Protein AF-A0A431JEX6-F1 (afdb_monomer_lite)

Foldseek 3Di:
DDDDDDDDDDDDDDDDDDDDDDDDDDDDDDDDDDDDDDDDDDDDDPPPPDDDPDDDFDQDAQDFDPDQWEKWWQQEADELQFWGKIKIKHADDWQWWKKFKAFPNHTQDIDIWAWFPADDLQHDRITITMDTPNVRNDWGFMKMWIATPNDIYIYRTYTYYFLRLQLGQVVLLLVVLVVQWQADCPQQWAAAPPDPDTFRLHIFGQFWQLGNKHFCWAPLLLPQATDGTLLLLLLLLLVCLPPVVVVCVVSVRSVSSLVSNQSSLVSLLRQQDPQQWGFGMFHQQSDDVPGGGHRFYAAAPRGHTDNLRTDALLSNLLSSLLSLLSNLVSCVVPVDHHPDHSVSSLVSSVSNLVNNVVCRLVSRNNSDDWLSSLLSNLSSLLSNCVNPVDVVSLVSNVVSLVVLLVQADPQLFGAGHPPRFTRDYLAASLSSLVSLQSNLVPDPDVVSNVSSLVSSVSNLVSQLCLLPVDRHSLSQTKGWGAADQPLDGDDDIDIDRAAFCRGNSNGDAAARLNVLLNSLLSLQSSQVSSHPPGDSSSSVNSVSSVRCCSQSHSSSENQQPPTGDHYFDDLCLAQHHDGHSFGARAKWADPPGRRRTHIGARRDDSNPNNRHNMGGRSSSSSSSSSSSRSRDDCVPPDVPPD

Sequence (642 aa):
MYLLTSRSLRAMVRGPRTRPSRTAAMTSRRCITSTALATCLAGSLSGALAAEPAPGPTTVRVSLPTAALQVQINQVALERSGPKRAVVVSAGAARSGRYRVLCNGRVAATGELKALPAFTAWGAGRQHFEVDFSRWQQPGRCQVEARVGGRVARSAPVRVADDALFSTTAPELLNYFRRSRHTGDGDRRIRIFETERFVDVHGGWKDAGGDSGKYLSHLGYANFFNPQQTSLVAWVLAYTADTAAPRYERAGLLRQVQDEAFWGADYLHRILDAVGYFYTTVFDKWGDDKAERMVVGYEGEAGTYTSLYRSAYRAGGGLAIAALARASRLAAQTGRQGEFSGDTYRADAIKAFDHLQRVNAQYTANGVENIIDDYSALIAAVELFHATQQARFLDAARDRAGRLMARQTPEGSFISDAGSRPYYHAVEAGLPALSLAHYLDIETDDARRSRLREVIRAALKREVDITQRVPNPFGYARQSFQLAPQGRAEGPVLEGFFIPHQNETGYWWQGESARLASLSTAMVAAGRRLGAPLPPDWAAYAQAQLDWTLGANPYGICMLYGFGRRNPPAVPSSAGDMWVGGISNGITGAVGSATGEGMAFGPGPDAEQWRWVEQWLPHSAWMLLAAVEIAPSAVQANPRDR

Secondary structure (DSSP, 8-state):
-------------------------------------------------PPPPPPP------PPP--SEEEEE-SSEEESSS--EEEEEEESS---EEEEEEETTEEEEEEE-EEPPP--TT-SSEEEEEEE-TT--S-EEEEEEEEETTEEEEPPPEEEETTHHHHHHHHHHHHHHHHHB---GGGGGEEETTSS-EE----SB--BSS---EES---GGGSS-----HHHHHHHHHHHHHHTHHHHHHTT-HHHHHHHHHHHHHHHHHTB-TTS-BB-EEE-TTT-TTSPPEEEEEETTTTEEES--B--IIIIIHHHHHHHHHHHHHHHHHT--SSS-HHHHHHHHHHHHHHHHHHGGGGSTTS---HHHHHHHHHHHHHHHHHH--HHHHHHHHHHHHHHHHTB-TTSPBBSSSSSPBP--TTTTTHHHHHHHHHHTT---HHHHHHHHHHHHHHHHHHHHHHHSS--TT-PPPEEEEE-TTSS-EEEEEEESSPPSSSTTSS-----HHHHHHHHHHHHHHHHHH-SSPPHHHHHHHHHHHHHHTT-STT---SBTTSSS--PPP-HHHH----TT-BB---BSPTT-TT--S-BSS-S-GGGTHHHH-BBHHHHHHHHHHHHHHSPPGGG--TT--

Radius of gyration: 28.67 Å; chains: 1; bounding box: 101×85×73 Å

Structure (mmCIF, N/CA/C/O backbone):
data_AF-A0A431JEX6-F1
#
_entry.id   AF-A0A431JEX6-F1
#
loop_
_atom_site.group_PDB
_atom_site.id
_atom_site.type_symbol
_atom_site.label_atom_id
_atom_site.label_alt_id
_atom_site.label_comp_id
_atom_site.label_asym_id
_atom_site.label_entity_id
_atom_site.label_seq_id
_atom_site.pdbx_PDB_ins_code
_atom_site.Cartn_x
_atom_site.Cartn_y
_atom_site.Cartn_z
_atom_site.occupancy
_atom_site.B_iso_or_equiv
_atom_site.auth_seq_id
_atom_site.auth_comp_id
_atom_site.auth_asym_id
_atom_site.auth_atom_id
_atom_site.pdbx_PDB_model_num
ATOM 1 N N . MET A 1 1 ? -2.840 -47.676 -34.005 1.00 31.61 1 MET A N 1
ATOM 2 C CA . MET A 1 1 ? -2.238 -49.027 -34.137 1.00 31.61 1 MET A CA 1
ATOM 3 C C . MET A 1 1 ? -0.725 -48.887 -34.269 1.00 31.61 1 MET A C 1
ATOM 5 O O . MET A 1 1 ? -0.301 -47.809 -34.649 1.00 31.61 1 MET A O 1
ATOM 9 N N . TYR A 1 2 ? 0.012 -49.942 -33.894 1.00 29.19 2 TYR A N 1
ATOM 10 C CA . TYR A 1 2 ? 1.449 -50.266 -34.068 1.00 29.19 2 TYR A CA 1
ATOM 11 C C . TYR A 1 2 ? 2.394 -49.230 -34.734 1.00 29.19 2 TYR A C 1
ATOM 13 O O . TYR A 1 2 ? 2.066 -48.712 -35.792 1.00 29.19 2 TYR A O 1
ATOM 21 N N . LEU A 1 3 ? 3.541 -48.831 -34.152 1.00 29.98 3 LEU A N 1
ATOM 22 C CA . LEU A 1 3 ? 4.748 -49.558 -33.652 1.00 29.98 3 LEU A CA 1
ATOM 23 C C . LEU A 1 3 ? 5.828 -49.844 -34.720 1.00 29.98 3 LEU A C 1
ATOM 25 O O . LEU A 1 3 ? 5.521 -49.957 -35.898 1.00 29.98 3 LEU A O 1
ATOM 29 N N . LEU A 1 4 ? 7.064 -50.052 -34.224 1.00 30.02 4 LEU A N 1
ATOM 30 C CA . LEU A 1 4 ? 8.358 -50.285 -34.906 1.00 30.02 4 LEU A CA 1
ATOM 31 C C . LEU A 1 4 ? 9.074 -48.981 -35.327 1.00 30.02 4 LEU A C 1
ATOM 33 O O . LEU A 1 4 ? 8.545 -48.240 -36.141 1.00 30.02 4 LEU A O 1
ATOM 37 N N . THR A 1 5 ? 10.205 -48.517 -34.767 1.00 34.38 5 THR A N 1
ATOM 38 C CA . THR A 1 5 ? 11.440 -49.071 -34.140 1.00 34.38 5 THR A CA 1
ATOM 39 C C . THR A 1 5 ? 12.542 -49.547 -35.092 1.00 34.38 5 THR A C 1
ATOM 41 O O . THR A 1 5 ? 12.393 -50.573 -35.749 1.00 34.38 5 THR A O 1
ATOM 44 N N . SER A 1 6 ? 13.723 -48.924 -34.999 1.00 30.08 6 SER A N 1
ATOM 45 C CA . SER A 1 6 ? 15.015 -49.523 -35.367 1.00 30.08 6 SER A CA 1
ATOM 46 C C . SER A 1 6 ? 16.151 -48.980 -34.474 1.00 30.08 6 SER A C 1
ATOM 48 O O . SER A 1 6 ? 16.179 -47.806 -34.115 1.00 30.08 6 SER A O 1
ATOM 50 N N . ARG A 1 7 ? 17.076 -49.857 -34.061 1.00 34.12 7 ARG A N 1
ATOM 51 C CA . ARG A 1 7 ? 18.307 -49.553 -33.295 1.00 34.12 7 ARG A CA 1
ATOM 52 C C . ARG A 1 7 ? 19.513 -50.075 -34.077 1.00 34.12 7 ARG A C 1
ATOM 54 O O . ARG A 1 7 ? 19.397 -51.175 -34.612 1.00 34.12 7 ARG A O 1
ATOM 61 N N . SER A 1 8 ? 20.669 -49.399 -34.007 1.00 27.95 8 SER A N 1
ATOM 62 C CA . SER A 1 8 ? 22.039 -49.982 -33.930 1.00 27.95 8 SER A CA 1
ATOM 63 C C . SER A 1 8 ? 23.134 -48.898 -34.046 1.00 27.95 8 SER A C 1
ATOM 65 O O . SER A 1 8 ? 22.830 -47.804 -34.500 1.00 27.95 8 SER A O 1
ATOM 67 N N . LEU A 1 9 ? 24.431 -49.143 -33.784 1.00 30.89 9 LEU A N 1
ATOM 68 C CA . LEU A 1 9 ? 25.125 -49.684 -32.588 1.00 30.89 9 LEU A CA 1
ATOM 69 C C . LEU A 1 9 ? 26.662 -49.747 -32.848 1.00 30.89 9 LEU A C 1
ATOM 71 O O . LEU A 1 9 ? 27.077 -50.400 -33.792 1.00 30.89 9 LEU A O 1
ATOM 75 N N . ARG A 1 10 ? 27.480 -49.187 -31.933 1.00 30.23 10 ARG A N 1
ATOM 76 C CA . ARG A 1 10 ? 28.915 -49.499 -31.627 1.00 30.23 10 ARG A CA 1
ATOM 77 C C . ARG A 1 10 ? 30.034 -49.409 -32.699 1.00 30.23 10 ARG A C 1
ATOM 79 O O . ARG A 1 10 ? 30.145 -50.275 -33.552 1.00 30.23 10 ARG A O 1
ATOM 86 N N . ALA A 1 11 ? 31.040 -48.571 -32.406 1.00 28.03 11 ALA A N 1
ATOM 87 C CA . ALA A 1 11 ? 32.437 -48.921 -32.018 1.00 28.03 11 ALA A CA 1
ATOM 88 C C . ALA A 1 11 ? 33.151 -47.611 -31.575 1.00 28.03 11 ALA A C 1
ATOM 90 O O . ALA A 1 11 ? 32.811 -46.567 -32.116 1.00 28.03 11 ALA A O 1
ATOM 91 N N . MET A 1 12 ? 34.034 -47.457 -30.572 1.00 30.81 12 MET A N 1
ATOM 92 C CA . MET A 1 12 ? 34.907 -48.290 -29.709 1.00 30.81 12 MET A CA 1
ATOM 93 C C . MET A 1 12 ? 36.303 -48.665 -30.260 1.00 30.81 12 MET A C 1
ATOM 95 O O . MET A 1 12 ? 36.449 -49.664 -30.954 1.00 30.81 12 MET A O 1
ATOM 99 N N . VAL A 1 13 ? 37.338 -47.933 -29.806 1.00 30.47 13 VAL A N 1
ATOM 100 C CA . VAL A 1 13 ? 38.790 -48.249 -29.875 1.00 30.47 13 VAL A CA 1
ATOM 101 C C . VAL A 1 13 ? 39.463 -47.810 -28.545 1.00 30.47 13 VAL A C 1
ATOM 103 O O . VAL A 1 13 ? 38.879 -47.012 -27.810 1.00 30.47 13 VAL A O 1
ATOM 106 N N . ARG A 1 14 ? 40.644 -48.346 -28.178 1.00 32.78 14 ARG A N 1
ATOM 107 C CA . ARG A 1 14 ? 41.328 -48.133 -26.874 1.00 32.78 14 ARG A CA 1
ATOM 108 C C . ARG A 1 14 ? 42.843 -47.854 -26.981 1.00 32.78 14 ARG A C 1
ATOM 110 O O . ARG A 1 14 ? 43.546 -48.635 -27.608 1.00 32.78 14 ARG A O 1
ATOM 117 N N . GLY A 1 15 ? 43.337 -46.931 -26.141 1.00 28.34 15 GLY A N 1
ATOM 118 C CA . GLY A 1 15 ? 44.690 -46.954 -25.534 1.00 28.34 15 GLY A CA 1
ATOM 119 C C . GLY A 1 15 ? 45.870 -46.441 -26.383 1.00 28.34 15 GLY A C 1
ATOM 120 O O . GLY A 1 15 ? 45.651 -46.073 -27.534 1.00 28.34 15 GLY A O 1
ATOM 121 N N . PRO A 1 16 ? 47.118 -46.427 -25.842 1.00 48.03 16 PRO A N 1
ATOM 122 C CA . PRO A 1 16 ? 47.568 -46.935 -24.530 1.00 48.03 16 PRO A CA 1
ATOM 123 C C . PRO A 1 16 ? 48.133 -45.846 -23.562 1.00 48.03 16 PRO A C 1
ATOM 125 O O . PRO A 1 16 ? 47.818 -44.668 -23.688 1.00 48.03 16 PRO A O 1
ATOM 128 N N . ARG A 1 17 ? 48.908 -46.254 -22.535 1.00 35.81 17 ARG A N 1
ATOM 129 C CA . ARG A 1 17 ? 49.459 -45.437 -21.418 1.00 35.81 17 ARG A CA 1
ATOM 130 C C . ARG A 1 17 ? 50.986 -45.245 -21.519 1.00 35.81 17 ARG A C 1
ATOM 132 O O . ARG A 1 17 ? 51.641 -46.186 -21.951 1.00 35.81 17 ARG A O 1
ATOM 139 N N . THR A 1 18 ? 51.543 -44.206 -20.871 1.00 31.27 18 THR A N 1
ATOM 140 C CA . THR A 1 18 ? 52.901 -44.244 -20.253 1.00 31.27 18 THR A CA 1
ATOM 141 C C . THR A 1 18 ? 53.111 -43.224 -19.108 1.00 31.27 18 THR A C 1
ATOM 143 O O . THR A 1 18 ? 52.517 -42.151 -19.081 1.00 31.27 18 THR A O 1
ATOM 146 N N . ARG A 1 19 ? 53.967 -43.601 -18.144 1.00 33.06 19 ARG A N 1
ATOM 147 C CA . ARG A 1 19 ? 54.612 -42.852 -17.024 1.00 33.06 19 ARG A CA 1
ATOM 148 C C . ARG A 1 19 ? 55.864 -43.686 -16.619 1.00 33.06 19 ARG A C 1
ATOM 150 O O . ARG A 1 19 ? 55.877 -44.851 -17.030 1.00 33.06 19 ARG A O 1
ATOM 157 N N . PRO A 1 20 ? 56.888 -43.213 -15.859 1.00 46.09 20 PRO A N 1
ATOM 158 C CA . PRO A 1 20 ? 56.829 -42.321 -14.684 1.00 46.09 20 PRO A CA 1
ATOM 159 C C . PRO A 1 20 ? 57.611 -40.979 -14.878 1.00 46.09 20 PRO A C 1
ATOM 161 O O . PRO A 1 20 ? 57.221 -40.300 -15.818 1.00 46.09 20 PRO A O 1
ATOM 164 N N . SER A 1 21 ? 58.570 -40.414 -14.103 1.00 29.64 21 SER A N 1
ATOM 165 C CA . SER A 1 21 ? 59.473 -40.863 -13.005 1.00 29.64 21 SER A CA 1
ATOM 166 C C . SER A 1 21 ? 59.850 -39.748 -11.987 1.00 29.64 21 SER A C 1
ATOM 168 O O . SER A 1 21 ? 59.325 -38.642 -12.023 1.00 29.64 21 SER A O 1
ATOM 170 N N . ARG A 1 22 ? 60.748 -40.098 -11.048 1.00 30.86 22 ARG A N 1
ATOM 171 C CA . ARG A 1 22 ? 61.444 -39.312 -9.996 1.00 30.86 22 ARG A CA 1
ATOM 172 C C . ARG A 1 22 ? 62.798 -38.727 -10.524 1.00 30.86 22 ARG A C 1
ATOM 174 O O . ARG A 1 22 ? 63.114 -39.013 -11.671 1.00 30.86 22 ARG A O 1
ATOM 181 N N . THR A 1 23 ? 63.672 -37.979 -9.813 1.00 28.92 23 THR A N 1
ATOM 182 C CA . THR A 1 23 ? 63.918 -37.765 -8.353 1.00 28.92 23 THR A CA 1
ATOM 183 C C . THR A 1 23 ? 64.835 -36.539 -8.085 1.00 28.92 23 THR A C 1
ATOM 185 O O . THR A 1 23 ? 65.613 -36.212 -8.969 1.00 28.92 23 THR A O 1
ATOM 188 N N . ALA A 1 24 ? 64.885 -36.046 -6.826 1.00 28.02 24 ALA A N 1
ATOM 189 C CA . ALA A 1 24 ? 66.062 -35.431 -6.144 1.00 28.02 24 ALA A CA 1
ATOM 190 C C . ALA A 1 24 ? 66.584 -34.036 -6.614 1.00 28.02 24 ALA A C 1
ATOM 192 O O . ALA A 1 24 ? 66.391 -33.663 -7.761 1.00 28.02 24 ALA A O 1
ATOM 193 N N . ALA A 1 25 ? 67.278 -33.213 -5.799 1.00 27.78 25 ALA A N 1
ATOM 194 C CA . ALA A 1 25 ? 67.430 -33.147 -4.326 1.00 27.78 25 ALA A CA 1
ATOM 195 C C . ALA A 1 25 ? 67.967 -31.762 -3.847 1.00 27.78 25 ALA A C 1
ATOM 197 O O . ALA A 1 25 ? 68.322 -30.903 -4.646 1.00 27.78 25 ALA A O 1
ATOM 198 N N . MET A 1 26 ? 68.016 -31.589 -2.518 1.00 26.41 26 MET A N 1
ATOM 199 C CA . MET A 1 26 ? 68.591 -30.492 -1.709 1.00 26.41 26 MET A CA 1
ATOM 200 C C . MET A 1 26 ? 69.827 -29.742 -2.252 1.00 26.41 26 MET A C 1
ATOM 202 O O . MET A 1 26 ? 70.789 -30.359 -2.701 1.00 26.41 26 MET A O 1
ATOM 206 N N . THR A 1 27 ? 69.942 -28.456 -1.890 1.00 26.78 27 THR A N 1
ATOM 207 C CA . THR A 1 27 ? 71.013 -27.987 -0.971 1.00 26.78 27 THR A CA 1
ATOM 208 C C . THR A 1 27 ? 70.696 -26.612 -0.370 1.00 26.78 27 THR A C 1
ATOM 210 O O . THR A 1 27 ? 69.811 -25.903 -0.840 1.00 26.78 27 THR A O 1
ATOM 213 N N . SER A 1 28 ? 71.391 -26.248 0.711 1.00 26.92 28 SER A N 1
ATOM 214 C CA . SER A 1 28 ? 71.254 -24.969 1.416 1.00 26.92 28 SER A CA 1
ATOM 215 C C . SER A 1 28 ? 72.607 -24.270 1.559 1.00 26.92 28 SER A C 1
ATOM 217 O O . SER A 1 28 ? 73.648 -24.930 1.532 1.00 26.92 28 SER A O 1
ATOM 219 N N . ARG A 1 29 ? 72.597 -22.949 1.796 1.00 27.19 29 ARG A N 1
ATOM 220 C CA . ARG A 1 29 ? 73.614 -22.250 2.605 1.00 27.19 29 ARG A CA 1
ATOM 221 C C . ARG A 1 29 ? 73.133 -20.866 3.046 1.00 27.19 29 ARG A C 1
ATOM 223 O O . ARG A 1 29 ? 72.265 -20.269 2.421 1.00 27.19 29 ARG A O 1
ATOM 230 N N . ARG A 1 30 ? 73.686 -20.399 4.168 1.00 27.83 30 ARG A N 1
ATOM 231 C CA . ARG A 1 30 ? 73.454 -19.072 4.761 1.00 27.83 30 ARG A CA 1
ATOM 232 C C . ARG A 1 30 ? 74.536 -18.095 4.293 1.00 27.83 30 ARG A C 1
ATOM 234 O O . ARG A 1 30 ? 75.659 -18.524 4.048 1.00 27.83 30 ARG A O 1
ATOM 241 N N . CYS A 1 31 ? 74.245 -16.799 4.355 1.00 24.34 31 CYS A N 1
ATOM 242 C CA . CYS A 1 31 ? 75.235 -15.787 4.731 1.00 24.34 31 CYS A CA 1
ATOM 243 C C . CYS A 1 31 ? 74.588 -14.789 5.713 1.00 24.34 31 CYS A C 1
ATOM 245 O O . CYS A 1 31 ? 73.363 -14.768 5.833 1.00 24.34 31 CYS A O 1
ATOM 247 N N . ILE A 1 32 ? 75.392 -14.057 6.488 1.00 27.03 32 ILE A N 1
ATOM 248 C CA . ILE A 1 32 ? 74.956 -13.265 7.658 1.00 27.03 32 ILE A CA 1
ATOM 249 C C . ILE A 1 32 ? 75.628 -11.879 7.623 1.00 27.03 32 ILE A C 1
ATOM 251 O O . ILE A 1 32 ? 76.698 -11.741 7.035 1.00 27.03 32 ILE A O 1
ATOM 255 N N . THR A 1 33 ? 75.039 -10.919 8.353 1.00 26.58 33 THR A N 1
ATOM 256 C CA . THR A 1 33 ? 75.465 -9.529 8.660 1.00 26.58 33 THR A CA 1
ATOM 257 C C . THR A 1 33 ? 74.902 -8.445 7.718 1.00 26.58 33 THR A C 1
ATOM 259 O O . THR A 1 33 ? 74.673 -8.722 6.548 1.00 26.58 33 THR A O 1
ATOM 262 N N . SER A 1 34 ? 74.590 -7.224 8.185 1.00 26.22 34 SER A N 1
ATOM 263 C CA . SER A 1 34 ? 74.855 -6.612 9.508 1.00 26.22 34 SER A CA 1
ATOM 264 C C . SER A 1 34 ? 73.681 -5.811 10.118 1.00 26.22 34 SER A C 1
ATOM 266 O O . SER A 1 34 ? 72.720 -5.423 9.464 1.00 26.22 34 SER A O 1
ATOM 268 N N . THR A 1 35 ? 73.798 -5.615 11.430 1.00 27.62 35 THR A N 1
ATOM 269 C CA . THR A 1 35 ? 72.915 -4.977 12.418 1.00 27.62 35 THR A CA 1
ATOM 270 C C . THR A 1 35 ? 72.589 -3.490 12.197 1.00 27.62 35 THR A C 1
ATOM 272 O O . THR A 1 35 ? 73.475 -2.707 11.872 1.00 27.62 35 THR A O 1
ATOM 275 N N . ALA A 1 36 ? 71.385 -3.075 12.613 1.00 26.95 36 ALA A N 1
ATOM 276 C CA . ALA A 1 36 ? 71.122 -1.776 13.253 1.00 26.95 36 ALA A CA 1
ATOM 277 C C . ALA A 1 36 ? 69.958 -1.922 14.263 1.00 26.95 36 ALA A C 1
ATOM 279 O O . ALA A 1 36 ? 69.060 -2.733 14.041 1.00 26.95 36 ALA A O 1
ATOM 280 N N . LEU A 1 37 ? 69.987 -1.195 15.388 1.00 27.45 37 LEU A N 1
ATOM 281 C CA . LEU A 1 37 ? 68.991 -1.302 16.472 1.00 27.45 37 LEU A CA 1
ATOM 282 C C . LEU A 1 37 ? 67.902 -0.223 16.377 1.00 27.45 37 LEU A C 1
ATOM 284 O O . LEU A 1 37 ? 68.206 0.939 16.128 1.00 27.45 37 LEU A O 1
ATOM 288 N N . ALA A 1 38 ? 66.670 -0.593 16.736 1.00 27.34 38 ALA A N 1
ATOM 289 C CA . ALA A 1 38 ? 65.630 0.327 17.201 1.00 27.34 38 ALA A CA 1
ATOM 290 C C . ALA A 1 38 ? 64.685 -0.415 18.168 1.00 27.34 38 ALA A C 1
ATOM 292 O O . ALA A 1 38 ? 63.715 -1.042 17.749 1.00 27.34 38 ALA A O 1
ATOM 293 N N . THR A 1 39 ? 64.998 -0.396 19.468 1.00 26.92 39 THR A N 1
ATOM 294 C CA . THR A 1 39 ? 64.259 -1.158 20.489 1.00 26.92 39 THR A CA 1
ATOM 295 C C . THR A 1 39 ? 63.324 -0.246 21.285 1.00 26.92 39 THR A C 1
ATOM 297 O O . THR A 1 39 ? 63.779 0.521 22.131 1.00 26.92 39 THR A O 1
ATOM 300 N N . CYS A 1 40 ? 62.012 -0.375 21.081 1.00 28.05 40 CYS A N 1
ATOM 301 C CA . CYS A 1 40 ? 60.986 0.162 21.983 1.00 28.05 40 CYS A CA 1
ATOM 302 C C . CYS A 1 40 ? 60.035 -0.967 22.404 1.00 28.05 40 CYS A C 1
ATOM 304 O O . CYS A 1 40 ? 59.769 -1.882 21.626 1.00 28.05 40 CYS A O 1
ATOM 306 N N . LEU A 1 41 ? 59.575 -0.944 23.658 1.00 27.66 41 LEU A N 1
ATOM 307 C CA . LEU A 1 41 ? 58.911 -2.095 24.273 1.00 27.66 41 LEU A CA 1
ATOM 308 C C . LEU A 1 41 ? 57.467 -2.262 23.780 1.00 27.66 41 LEU A C 1
ATOM 310 O O . LEU A 1 41 ? 56.636 -1.372 23.952 1.00 27.66 41 LEU A O 1
ATOM 314 N N . ALA A 1 42 ? 57.148 -3.453 23.273 1.00 27.39 42 ALA A N 1
ATOM 315 C CA . ALA A 1 42 ? 55.771 -3.891 23.082 1.00 27.39 42 ALA A CA 1
ATOM 316 C C . ALA A 1 42 ? 55.196 -4.395 24.419 1.00 27.39 42 ALA A C 1
ATOM 318 O O . ALA A 1 42 ? 55.482 -5.513 24.847 1.00 27.39 42 ALA A O 1
ATOM 319 N N . GLY A 1 43 ? 54.387 -3.568 25.086 1.00 27.78 43 GLY A N 1
ATOM 320 C CA . GLY A 1 43 ? 53.599 -3.992 26.244 1.00 27.78 43 GLY A CA 1
ATOM 321 C C . GLY A 1 43 ? 52.433 -4.884 25.808 1.00 27.78 43 GLY A C 1
ATOM 322 O O . GLY A 1 43 ? 51.562 -4.443 25.062 1.00 27.78 43 GLY A O 1
ATOM 323 N N . SER A 1 44 ? 52.406 -6.138 26.257 1.00 30.64 44 SER A N 1
ATOM 324 C CA . SER A 1 44 ? 51.387 -7.114 25.858 1.00 30.64 44 SER A CA 1
ATOM 325 C C . SER A 1 44 ? 50.043 -6.874 26.557 1.00 30.64 44 SER A C 1
ATOM 327 O O . SER A 1 44 ? 49.814 -7.368 27.661 1.00 30.64 44 SER A O 1
ATOM 329 N N . LEU A 1 45 ? 49.127 -6.170 25.890 1.00 30.28 45 LEU A N 1
ATOM 330 C CA . LEU A 1 45 ? 47.707 -6.128 26.249 1.00 30.28 45 LEU A CA 1
ATOM 331 C C . LEU A 1 45 ? 46.897 -6.978 25.267 1.00 30.28 45 LEU A C 1
ATOM 333 O O . LEU A 1 45 ? 46.360 -6.483 24.279 1.00 30.28 45 LEU A O 1
ATOM 337 N N . SER A 1 46 ? 46.799 -8.277 25.557 1.00 30.75 46 SER A N 1
ATOM 338 C CA . SER A 1 46 ? 45.951 -9.234 24.831 1.00 30.75 46 SER A CA 1
ATOM 339 C C . SER A 1 46 ? 44.468 -9.041 25.173 1.00 30.75 46 SER A C 1
ATOM 341 O O . SER A 1 46 ? 43.808 -9.940 25.692 1.00 30.75 46 SER A O 1
ATOM 343 N N . GLY A 1 47 ? 43.945 -7.846 24.894 1.00 28.75 47 GLY A N 1
ATOM 344 C CA . GLY A 1 47 ? 42.526 -7.523 24.987 1.00 28.75 47 GLY A CA 1
ATOM 345 C C . GLY A 1 47 ? 41.750 -8.212 23.872 1.00 28.75 47 GLY A C 1
ATOM 346 O O . GLY A 1 47 ? 41.474 -7.605 22.840 1.00 28.75 47 GLY A O 1
ATOM 347 N N . ALA A 1 48 ? 41.413 -9.486 24.069 1.00 30.78 48 ALA A N 1
ATOM 348 C CA . ALA A 1 48 ? 40.487 -10.190 23.197 1.00 30.78 48 ALA A CA 1
ATOM 349 C C . ALA A 1 48 ? 39.102 -9.535 23.317 1.00 30.78 48 ALA A C 1
ATOM 351 O O . ALA A 1 48 ? 38.369 -9.784 24.274 1.00 30.78 48 ALA A O 1
ATOM 352 N N . LEU A 1 49 ? 38.754 -8.692 22.341 1.00 32.97 49 LEU A N 1
ATOM 353 C CA . LEU A 1 49 ? 37.379 -8.265 22.112 1.00 32.97 49 LEU A CA 1
ATOM 354 C C . LEU A 1 49 ? 36.575 -9.503 21.713 1.00 32.97 49 LEU A C 1
ATOM 356 O O . LEU A 1 49 ? 36.529 -9.885 20.544 1.00 32.97 49 LEU A O 1
ATOM 360 N N . ALA A 1 50 ? 35.986 -10.160 22.710 1.00 32.25 50 ALA A N 1
ATOM 361 C CA . ALA A 1 50 ? 34.975 -11.171 22.475 1.00 32.25 50 ALA A CA 1
ATOM 362 C C . ALA A 1 50 ? 33.833 -10.512 21.696 1.00 32.25 50 ALA A C 1
ATOM 364 O O . ALA A 1 50 ? 33.283 -9.504 22.143 1.00 32.25 50 ALA A O 1
ATOM 365 N N . ALA A 1 51 ? 33.490 -11.073 20.536 1.00 36.31 51 ALA A N 1
ATOM 366 C CA . ALA A 1 51 ? 32.239 -10.730 19.880 1.00 36.31 51 ALA A CA 1
ATOM 367 C C . ALA A 1 51 ? 31.096 -10.996 20.868 1.00 36.31 51 ALA A C 1
ATOM 369 O O . ALA A 1 51 ? 31.107 -12.023 21.556 1.00 36.31 51 ALA A O 1
ATOM 370 N N . GLU A 1 52 ? 30.133 -10.077 20.960 1.00 34.66 52 GLU A N 1
ATOM 371 C CA . GLU A 1 52 ? 28.951 -10.317 21.784 1.00 34.66 52 GLU A CA 1
ATOM 372 C C . GLU A 1 52 ? 28.270 -11.608 21.302 1.00 34.66 52 GLU A C 1
ATOM 374 O O . GLU A 1 52 ? 28.125 -11.807 20.090 1.00 34.66 52 GLU A O 1
ATOM 379 N N . PRO A 1 53 ? 27.885 -12.522 22.212 1.00 35.03 53 PRO A N 1
ATOM 380 C CA . PRO A 1 53 ? 27.185 -13.728 21.807 1.00 35.03 53 PRO A CA 1
ATOM 381 C C . PRO A 1 53 ? 25.878 -13.319 21.130 1.00 35.03 53 PRO A C 1
ATOM 383 O O . PRO A 1 53 ? 25.112 -12.532 21.692 1.00 35.03 53 PRO A O 1
ATOM 386 N N . ALA A 1 54 ? 25.625 -13.861 19.934 1.00 43.09 54 ALA A N 1
ATOM 387 C CA . ALA A 1 54 ? 24.382 -13.617 19.209 1.00 43.09 54 ALA A CA 1
ATOM 388 C C . ALA A 1 54 ? 23.185 -13.832 20.155 1.00 43.09 54 ALA A C 1
ATOM 390 O O . ALA A 1 54 ? 23.189 -14.820 20.903 1.00 43.09 54 ALA A O 1
ATOM 391 N N . PRO A 1 55 ? 22.192 -12.920 20.175 1.00 43.31 55 PRO A N 1
ATOM 392 C CA . PRO A 1 55 ? 21.122 -12.958 21.161 1.00 43.31 55 PRO A CA 1
ATOM 393 C C . PRO A 1 55 ? 20.419 -14.314 21.103 1.00 43.31 55 PRO A C 1
ATOM 395 O O . PRO A 1 55 ? 19.837 -14.686 20.083 1.00 43.31 55 PRO A O 1
ATOM 398 N N . GLY A 1 56 ? 20.517 -15.065 22.205 1.00 48.69 56 GLY A N 1
ATOM 399 C CA . GLY A 1 56 ? 19.887 -16.377 22.329 1.00 48.69 56 GLY A CA 1
ATOM 400 C C . GLY A 1 56 ? 18.383 -16.275 22.069 1.00 48.69 56 GLY A C 1
ATOM 401 O O . GLY A 1 56 ? 17.808 -15.212 22.316 1.00 48.69 56 GLY A O 1
ATOM 402 N N . PRO A 1 57 ? 17.741 -17.350 21.574 1.00 50.44 57 PRO A N 1
ATOM 403 C CA . PRO A 1 57 ? 16.378 -17.295 21.064 1.00 50.44 57 PRO A CA 1
ATOM 404 C C . PRO A 1 57 ? 15.444 -16.676 22.099 1.00 50.44 57 PRO A C 1
ATOM 406 O O . PRO A 1 57 ? 15.185 -17.255 23.160 1.00 50.44 57 PRO A O 1
ATOM 409 N N . THR A 1 58 ? 14.943 -15.483 21.784 1.00 53.59 58 THR A N 1
ATOM 410 C CA . THR A 1 58 ? 13.911 -14.843 22.580 1.00 53.59 58 THR A CA 1
ATOM 411 C C . THR A 1 58 ? 12.673 -15.741 22.605 1.00 53.59 58 THR A C 1
ATOM 413 O O . THR A 1 58 ? 12.477 -16.648 21.794 1.00 53.59 58 THR A O 1
ATOM 416 N N . THR A 1 59 ? 11.827 -15.525 23.605 1.00 67.50 59 THR A N 1
ATOM 417 C CA . THR A 1 59 ? 10.519 -16.186 23.697 1.00 67.50 59 THR A CA 1
ATOM 418 C C . THR A 1 59 ? 9.422 -15.147 23.521 1.00 67.50 59 THR A C 1
ATOM 420 O O . THR A 1 59 ? 8.463 -15.076 24.293 1.00 67.50 59 THR A O 1
ATOM 423 N N . VAL A 1 60 ? 9.588 -14.285 22.512 1.00 80.88 60 VAL A N 1
ATOM 424 C CA . VAL A 1 60 ? 8.680 -13.167 22.275 1.00 80.88 60 VAL A CA 1
ATOM 425 C C . VAL A 1 60 ? 7.329 -13.727 21.843 1.00 80.88 60 VAL A C 1
ATOM 427 O O . VAL A 1 60 ? 7.200 -14.405 20.828 1.00 80.88 60 VAL A O 1
ATOM 430 N N . ARG A 1 61 ? 6.302 -13.452 22.653 1.00 88.31 61 ARG A N 1
ATOM 431 C CA . ARG A 1 61 ? 4.911 -13.822 22.380 1.00 88.31 61 ARG A CA 1
ATOM 432 C C . ARG A 1 61 ? 3.986 -12.667 22.726 1.00 88.31 61 ARG A C 1
ATOM 434 O O . ARG A 1 61 ? 3.956 -12.209 23.870 1.00 88.31 61 ARG A O 1
ATOM 441 N N . VAL A 1 62 ? 3.209 -12.190 21.757 1.00 92.19 62 VAL A N 1
ATOM 442 C CA . VAL A 1 62 ? 2.292 -11.062 21.963 1.00 92.19 62 VAL A CA 1
ATOM 443 C C . VAL A 1 62 ? 0.879 -11.557 22.263 1.00 92.19 62 VAL A C 1
ATOM 445 O O . VAL A 1 62 ? 0.048 -11.770 21.387 1.00 92.19 62 VAL A O 1
ATOM 448 N N . SER A 1 63 ? 0.578 -11.688 23.553 1.00 91.38 63 SER A N 1
ATOM 449 C CA . SER A 1 63 ? -0.778 -11.986 24.021 1.00 91.38 63 SER A CA 1
ATOM 450 C C . SER A 1 63 ? -1.749 -10.818 23.802 1.00 91.38 63 SER A C 1
ATOM 452 O O . SER A 1 63 ? -1.379 -9.639 23.901 1.00 91.38 63 SER A O 1
ATOM 454 N N . LEU A 1 64 ? -3.026 -11.159 23.590 1.00 92.94 64 LEU A N 1
ATOM 455 C CA . LEU A 1 64 ? -4.145 -10.219 23.705 1.00 92.94 64 LEU A CA 1
ATOM 456 C C . LEU A 1 64 ? -4.184 -9.594 25.116 1.00 92.94 64 LEU A C 1
ATOM 458 O O . LEU A 1 64 ? -3.873 -10.283 26.092 1.00 92.94 64 LEU A O 1
ATOM 462 N N . PRO A 1 65 ? -4.625 -8.331 25.277 1.00 91.06 65 PRO A N 1
ATOM 463 C CA . PRO A 1 65 ? -4.706 -7.713 26.591 1.00 91.06 65 PRO A CA 1
ATOM 464 C C . PRO A 1 65 ? -5.768 -8.412 27.451 1.00 91.06 65 PRO A C 1
ATOM 466 O O . PRO A 1 65 ? -6.889 -8.675 26.994 1.00 91.06 65 PRO A O 1
ATOM 469 N N . THR A 1 66 ? -5.407 -8.683 28.706 1.00 90.06 66 THR A N 1
ATOM 470 C CA . THR A 1 66 ? -6.219 -9.397 29.708 1.00 90.06 66 THR A CA 1
ATOM 471 C C . THR A 1 66 ? -7.221 -8.500 30.439 1.00 90.06 66 THR A C 1
ATOM 473 O O . THR A 1 66 ? -8.131 -9.001 31.097 1.00 90.06 66 THR A O 1
ATOM 476 N N . ALA A 1 67 ? -7.089 -7.175 30.321 1.00 92.62 67 ALA A N 1
ATOM 477 C CA . ALA A 1 67 ? -7.967 -6.210 30.974 1.00 92.62 67 ALA A CA 1
ATOM 478 C C . ALA A 1 67 ? -9.438 -6.415 30.564 1.00 92.62 67 ALA A C 1
ATOM 480 O O . ALA A 1 67 ? -9.774 -6.396 29.380 1.00 92.62 67 ALA A O 1
ATOM 481 N N . ALA A 1 68 ? -10.324 -6.574 31.550 1.00 92.88 68 ALA A N 1
ATOM 482 C CA . ALA A 1 68 ? -11.727 -6.942 31.335 1.00 92.88 68 ALA A CA 1
ATOM 483 C C . ALA A 1 68 ? -12.643 -5.785 30.866 1.00 92.88 68 ALA A C 1
ATOM 485 O O . ALA A 1 68 ? -13.851 -5.978 30.710 1.00 92.88 68 ALA A O 1
ATOM 486 N N . LEU A 1 69 ? -12.080 -4.590 30.658 1.00 96.88 69 LEU A N 1
ATOM 487 C CA . LEU A 1 69 ? -12.671 -3.479 29.911 1.00 96.88 69 LEU A CA 1
ATOM 488 C C . LEU A 1 69 ? -11.536 -2.700 29.225 1.00 96.88 69 LEU A C 1
ATOM 490 O O . LEU A 1 69 ? -10.534 -2.380 29.863 1.00 96.88 69 LEU A O 1
ATOM 494 N N . GLN A 1 70 ? -11.681 -2.414 27.934 1.00 97.25 70 GLN A N 1
ATOM 495 C CA . GLN A 1 70 ? -10.671 -1.774 27.083 1.00 97.25 70 GLN A CA 1
ATOM 496 C C . GLN A 1 70 ? -11.346 -0.746 26.173 1.00 97.25 70 GLN A C 1
ATOM 498 O O . GLN A 1 70 ? -12.520 -0.898 25.841 1.00 97.25 70 GLN A O 1
ATOM 503 N N . VAL A 1 71 ? -10.607 0.277 25.738 1.00 98.25 71 VAL A N 1
ATOM 504 C CA . VAL A 1 71 ? -11.075 1.254 24.742 1.00 98.25 71 VAL A CA 1
ATOM 505 C C . VAL A 1 71 ? -9.990 1.413 23.684 1.00 98.25 71 VAL A C 1
ATOM 507 O O . VAL A 1 71 ? -8.988 2.088 23.919 1.00 98.25 71 VAL A O 1
ATOM 510 N N . GLN A 1 72 ? -10.178 0.755 22.544 1.00 98.25 72 GLN A N 1
ATOM 511 C CA . GLN A 1 72 ? -9.251 0.788 21.418 1.00 98.25 72 GLN A CA 1
ATOM 512 C C . GLN A 1 72 ? -9.607 1.957 20.492 1.00 98.25 72 GLN A C 1
ATOM 514 O O . GLN A 1 72 ? -10.781 2.230 20.247 1.00 98.25 72 GLN A O 1
ATOM 519 N N . ILE A 1 73 ? -8.595 2.676 20.021 1.00 98.44 73 ILE A N 1
ATOM 520 C CA . ILE A 1 73 ? -8.709 3.888 19.199 1.00 98.44 73 ILE A CA 1
ATOM 521 C C . ILE A 1 73 ? -7.417 4.038 18.395 1.00 98.44 73 ILE A C 1
ATOM 523 O O . ILE A 1 73 ? -6.380 3.528 18.822 1.00 98.44 73 ILE A O 1
ATOM 527 N N . ASN A 1 74 ? -7.459 4.778 17.289 1.00 98.62 74 ASN A N 1
ATOM 528 C CA . ASN A 1 74 ? -6.260 5.305 16.647 1.00 98.62 74 ASN A CA 1
ATOM 529 C C . ASN A 1 74 ? -5.415 6.058 17.688 1.00 98.62 74 ASN A C 1
ATOM 531 O O . ASN A 1 74 ? -5.906 6.958 18.368 1.00 98.62 74 ASN A O 1
ATOM 535 N N . GLN A 1 75 ? -4.161 5.653 17.861 1.00 98.44 75 GLN A N 1
ATOM 536 C CA . GLN A 1 75 ? -3.280 6.136 18.926 1.00 98.44 75 GLN A CA 1
ATOM 537 C C . GLN A 1 75 ? -2.345 7.258 18.452 1.00 98.44 75 GLN A C 1
ATOM 539 O O . GLN A 1 75 ? -1.456 7.667 19.200 1.00 98.44 75 GLN A O 1
ATOM 544 N N . VAL A 1 76 ? -2.537 7.737 17.219 1.00 98.38 76 VAL A N 1
ATOM 545 C CA . VAL A 1 76 ? -1.627 8.639 16.508 1.00 98.38 76 VAL A CA 1
ATOM 546 C C . VAL A 1 76 ? -2.348 9.936 16.145 1.00 98.38 76 VAL A C 1
ATOM 548 O O . VAL A 1 76 ? -2.131 10.961 16.797 1.00 98.38 76 VAL A O 1
ATOM 551 N N . ALA A 1 77 ? -3.250 9.894 15.163 1.00 97.38 77 ALA A N 1
ATOM 552 C CA . ALA A 1 77 ? -3.907 11.078 14.619 1.00 97.38 77 ALA A CA 1
ATOM 553 C C . ALA A 1 77 ? -5.261 10.752 13.970 1.00 97.38 77 ALA A C 1
ATOM 555 O O . ALA A 1 77 ? -5.405 9.733 13.300 1.00 97.38 77 ALA A O 1
ATOM 556 N N . LEU A 1 78 ? -6.227 11.658 14.134 1.00 97.69 78 LEU A N 1
ATOM 557 C CA . LEU A 1 78 ? -7.533 11.651 13.472 1.00 97.69 78 LEU A CA 1
ATOM 558 C C . LEU A 1 78 ? -7.797 13.025 12.846 1.00 97.69 78 LEU A C 1
ATOM 560 O O . LEU A 1 78 ? -7.544 14.057 13.473 1.00 97.69 78 LEU A O 1
ATOM 564 N N . GLU A 1 79 ? -8.360 13.054 11.640 1.00 96.56 79 GLU A N 1
ATOM 565 C CA . GLU A 1 79 ? -8.699 14.313 10.972 1.00 96.56 79 GLU A CA 1
ATOM 566 C C . GLU A 1 79 ? -9.866 15.031 11.669 1.00 96.56 79 GLU A C 1
ATOM 568 O O . GLU A 1 79 ? -10.885 14.433 12.030 1.00 96.56 79 GLU A O 1
ATOM 573 N N . ARG A 1 80 ? -9.750 16.355 11.829 1.00 95.38 80 ARG A N 1
ATOM 574 C CA . ARG A 1 80 ? -10.788 17.223 12.410 1.00 95.38 80 ARG A CA 1
ATOM 575 C C . ARG A 1 80 ? -12.104 17.104 11.641 1.00 95.38 80 ARG A C 1
ATOM 577 O O . ARG A 1 80 ? -13.164 17.004 12.261 1.00 95.38 80 ARG A O 1
ATOM 584 N N . SER A 1 81 ? -12.021 17.015 10.318 1.00 92.44 81 SER A N 1
ATOM 585 C CA . SER A 1 81 ? -13.144 16.796 9.403 1.00 92.44 81 SER A CA 1
ATOM 586 C C . SER A 1 81 ? -13.077 15.377 8.835 1.00 92.44 81 SER A C 1
ATOM 588 O O . SER A 1 81 ? -12.451 15.140 7.809 1.00 92.44 81 SER A O 1
ATOM 590 N N . GLY A 1 82 ? -13.702 14.424 9.528 1.00 93.75 82 GLY A N 1
ATOM 591 C CA . GLY A 1 82 ? -13.657 13.000 9.186 1.00 93.75 82 GLY A CA 1
ATOM 592 C C . GLY A 1 82 ? -14.237 12.108 10.293 1.00 93.75 82 GLY A C 1
ATOM 593 O O . GLY A 1 82 ? -14.585 12.629 11.367 1.00 93.75 82 GLY A O 1
ATOM 594 N N . PRO A 1 83 ? -14.361 10.788 10.047 1.00 96.75 83 PRO A N 1
ATOM 595 C CA . PRO A 1 83 ? -14.838 9.822 11.033 1.00 96.75 83 PRO A CA 1
ATOM 596 C C . PRO A 1 83 ? -13.917 9.747 12.256 1.00 96.75 83 PRO A C 1
ATOM 598 O O . PRO A 1 83 ? -12.699 9.843 12.136 1.00 96.75 83 PRO A O 1
ATOM 601 N N . LYS A 1 84 ? -14.494 9.572 13.448 1.00 97.81 84 LYS A N 1
ATOM 602 C CA . LYS A 1 84 ? -13.756 9.433 14.713 1.00 97.81 84 LYS A CA 1
ATOM 603 C C . LYS A 1 84 ? -14.441 8.385 15.577 1.00 97.81 84 LYS A C 1
ATOM 605 O O . LYS A 1 84 ? -15.498 8.646 16.155 1.00 97.81 84 LYS A O 1
ATOM 610 N N . ARG A 1 85 ? -13.842 7.198 15.654 1.00 97.44 85 ARG A N 1
ATOM 611 C CA . ARG A 1 85 ? -14.416 6.020 16.312 1.00 97.44 85 ARG A CA 1
ATOM 612 C C . ARG A 1 85 ? -13.477 5.475 17.380 1.00 97.44 85 ARG A C 1
ATOM 614 O O . ARG A 1 85 ? -12.265 5.442 17.201 1.00 97.44 85 ARG A O 1
ATOM 621 N N . ALA A 1 86 ? -14.049 4.989 18.475 1.00 98.56 86 ALA A N 1
ATOM 622 C CA . ALA A 1 86 ? -13.375 4.081 19.394 1.00 98.56 86 ALA A CA 1
ATOM 623 C C . ALA A 1 86 ? -14.207 2.807 19.591 1.00 98.56 86 ALA A C 1
ATOM 625 O O . ALA A 1 86 ? -15.440 2.846 19.579 1.00 98.56 86 ALA A O 1
ATOM 626 N N . VAL A 1 87 ? -13.522 1.681 19.786 1.00 98.44 87 VAL A N 1
ATOM 627 C CA . VAL A 1 87 ? -14.117 0.361 20.022 1.00 98.44 87 VAL A CA 1
ATOM 628 C C . VAL A 1 87 ? -13.902 -0.012 21.484 1.00 98.44 87 VAL A C 1
ATOM 630 O O . VAL A 1 87 ? -12.774 -0.231 21.931 1.00 98.44 87 VAL A O 1
ATOM 633 N N . VAL A 1 88 ? -14.987 -0.078 22.248 1.00 98.38 88 VAL A N 1
ATOM 634 C CA . VAL A 1 88 ? -14.964 -0.517 23.646 1.00 98.38 88 VAL A CA 1
ATOM 635 C C . VAL A 1 88 ? -15.132 -2.031 23.680 1.00 98.38 88 VAL A C 1
ATOM 637 O O . VAL A 1 88 ? -16.134 -2.553 23.196 1.00 98.38 88 VAL A O 1
ATOM 640 N N . VAL A 1 89 ? -14.167 -2.736 24.269 1.00 96.62 89 VAL A N 1
ATOM 641 C CA . VAL A 1 89 ? -14.183 -4.201 24.410 1.00 96.62 89 VAL A CA 1
ATOM 642 C C . VAL A 1 89 ? -14.383 -4.545 25.882 1.00 96.62 89 VAL A C 1
ATOM 644 O O . VAL A 1 89 ? -13.603 -4.107 26.725 1.00 96.62 89 VAL A O 1
ATOM 647 N N . SER A 1 90 ? -15.419 -5.317 26.208 1.00 95.31 90 SER A N 1
ATOM 648 C CA . SER A 1 90 ? -15.793 -5.660 27.588 1.00 95.31 90 SER A CA 1
ATOM 649 C C . SER A 1 90 ? -15.934 -7.169 27.777 1.00 95.31 90 SER A C 1
ATOM 651 O O . SER A 1 90 ? -16.522 -7.846 26.936 1.00 95.31 90 SER A O 1
ATOM 653 N N . ALA A 1 91 ? -15.434 -7.698 28.895 1.00 90.81 91 ALA A N 1
ATOM 654 C CA . ALA A 1 91 ? -15.603 -9.097 29.286 1.00 90.81 91 ALA A CA 1
ATOM 655 C C . ALA A 1 91 ? -16.553 -9.207 30.492 1.00 90.81 91 ALA A C 1
ATOM 657 O O . ALA A 1 91 ? -16.248 -8.729 31.589 1.00 90.81 91 ALA A O 1
ATOM 658 N N . GLY A 1 92 ? -17.710 -9.842 30.295 1.00 81.50 92 GLY A N 1
ATOM 659 C CA . GLY A 1 92 ? -18.750 -10.018 31.316 1.00 81.50 92 GLY A CA 1
ATOM 660 C C . GLY A 1 92 ? -20.168 -9.848 30.763 1.00 81.50 92 GLY A C 1
ATOM 661 O O . GLY A 1 92 ? -20.356 -9.632 29.568 1.00 81.50 92 GLY A O 1
ATOM 662 N N . ALA A 1 93 ? -21.172 -9.933 31.641 1.00 81.81 93 ALA A N 1
ATOM 663 C CA . ALA A 1 93 ? -22.590 -9.964 31.259 1.00 81.81 93 ALA A CA 1
ATOM 664 C C . ALA A 1 93 ? -23.225 -8.590 30.945 1.00 81.81 93 ALA A C 1
ATOM 666 O O . ALA A 1 93 ? -24.271 -8.540 30.303 1.00 81.81 93 ALA A O 1
ATOM 667 N N . ALA A 1 94 ? -22.621 -7.477 31.380 1.00 82.75 94 ALA A N 1
ATOM 668 C CA . ALA A 1 94 ? -23.201 -6.137 31.237 1.00 82.75 94 ALA A CA 1
ATOM 669 C C . ALA A 1 94 ? -23.443 -5.766 29.759 1.00 82.75 94 ALA A C 1
ATOM 671 O O . ALA A 1 94 ? -22.502 -5.742 28.968 1.00 82.75 94 ALA A O 1
ATOM 672 N N . ARG A 1 95 ? -24.702 -5.487 29.394 1.00 87.06 95 ARG A N 1
ATOM 673 C CA . ARG A 1 95 ? -25.146 -5.200 28.011 1.00 87.06 95 ARG A CA 1
ATOM 674 C C . ARG A 1 95 ? -25.184 -3.710 27.652 1.00 87.06 95 ARG A C 1
ATOM 676 O O . ARG A 1 95 ? -25.536 -3.364 26.531 1.00 87.06 95 ARG A O 1
ATOM 683 N N . SER A 1 96 ? -24.838 -2.836 28.591 1.00 93.69 96 SER A N 1
ATOM 684 C CA . SER A 1 96 ? -24.876 -1.381 28.438 1.00 93.69 96 SER A CA 1
ATOM 685 C C . SER A 1 96 ? -23.783 -0.705 29.270 1.00 93.69 96 SER A C 1
ATOM 687 O O . SER A 1 96 ? -23.133 -1.322 30.124 1.00 93.69 96 SER A O 1
ATOM 689 N N . GLY A 1 97 ? -23.569 0.579 29.005 1.00 96.06 97 GLY A N 1
ATOM 690 C CA . GLY A 1 97 ? -22.600 1.424 29.687 1.00 96.06 97 GLY A CA 1
ATOM 691 C C . GLY A 1 97 ? -22.542 2.804 29.042 1.00 96.06 97 GLY A C 1
ATOM 692 O O . GLY A 1 97 ? -23.151 3.020 28.000 1.00 96.06 97 GLY A O 1
ATOM 693 N N . ARG A 1 98 ? -21.788 3.729 29.637 1.00 98.06 98 ARG A N 1
ATOM 694 C CA . ARG A 1 98 ? -21.682 5.127 29.179 1.00 98.06 98 ARG A CA 1
ATOM 695 C C . ARG A 1 98 ? -20.276 5.482 28.730 1.00 98.06 98 ARG A C 1
ATOM 697 O O . ARG A 1 98 ? -19.310 4.855 29.164 1.00 98.06 98 ARG A O 1
ATOM 704 N N . TYR A 1 99 ? -20.158 6.529 27.921 1.00 98.44 99 TYR A N 1
ATOM 705 C CA . TYR A 1 99 ? -18.881 7.141 27.572 1.00 98.44 99 TYR A CA 1
ATOM 706 C C . TYR A 1 99 ? -18.846 8.641 27.860 1.00 98.44 99 TYR A C 1
ATOM 708 O O . TYR A 1 99 ? -19.875 9.320 27.924 1.00 98.44 99 TYR A O 1
ATOM 716 N N . ARG A 1 100 ? -17.623 9.165 27.966 1.00 98.12 100 ARG A N 1
ATOM 717 C CA . ARG A 1 100 ? -17.318 10.578 27.740 1.00 98.12 100 ARG A CA 1
ATOM 718 C C . ARG A 1 100 ? -16.058 10.722 26.899 1.00 98.12 100 ARG A C 1
ATOM 720 O O . ARG A 1 100 ? -15.084 9.998 27.096 1.00 98.12 100 ARG A O 1
ATOM 727 N N . VAL A 1 101 ? -16.074 11.676 25.980 1.00 98.31 101 VAL A N 1
ATOM 728 C CA . VAL A 1 101 ? -14.890 12.122 25.244 1.00 98.31 101 VAL A CA 1
ATOM 729 C C . VAL A 1 101 ? -14.324 13.328 25.982 1.00 98.31 101 VAL A C 1
ATOM 731 O O . VAL A 1 101 ? -15.053 14.269 26.290 1.00 98.31 101 VAL A O 1
ATOM 734 N N . LEU A 1 102 ? -13.032 13.290 26.287 1.00 97.75 102 LEU A N 1
ATOM 735 C CA . LEU A 1 102 ? -12.286 14.355 26.945 1.00 97.75 102 LEU A CA 1
ATOM 736 C C . LEU A 1 102 ? -11.293 14.942 25.941 1.00 97.75 102 LEU A C 1
ATOM 738 O O . LEU A 1 102 ? -10.333 14.260 25.596 1.00 97.75 102 LEU A O 1
ATOM 742 N N . CYS A 1 103 ? -11.493 16.178 25.487 1.00 96.50 103 CYS A N 1
ATOM 743 C CA . CYS A 1 103 ? -10.565 16.878 24.593 1.00 96.50 103 CYS A CA 1
ATOM 744 C C . CYS A 1 103 ? -9.971 18.093 25.311 1.00 96.50 103 CYS A C 1
ATOM 746 O O . CYS A 1 103 ? -10.703 18.900 25.883 1.00 96.50 103 CYS A O 1
ATOM 748 N N . ASN A 1 104 ? -8.639 18.208 25.325 1.00 93.81 104 ASN A N 1
ATOM 749 C CA . ASN A 1 104 ? -7.906 19.249 26.066 1.00 93.81 104 ASN A CA 1
ATOM 750 C C . ASN A 1 104 ? -8.343 19.342 27.551 1.00 93.81 104 ASN A C 1
ATOM 752 O O . ASN A 1 104 ? -8.497 20.425 28.110 1.00 93.81 104 ASN A O 1
ATOM 756 N N . GLY A 1 105 ? -8.624 18.189 28.174 1.00 87.25 105 GLY A N 1
ATOM 757 C CA . GLY A 1 105 ? -9.115 18.073 29.556 1.00 87.25 105 GLY A CA 1
ATOM 758 C C . GLY A 1 105 ? -10.605 18.390 29.767 1.00 87.25 105 GLY A C 1
ATOM 759 O O . GLY A 1 105 ? -11.152 18.029 30.807 1.00 87.25 105 GLY A O 1
ATOM 760 N N . ARG A 1 106 ? -11.288 19.005 28.793 1.00 91.25 106 ARG A N 1
ATOM 761 C CA . ARG A 1 106 ? -12.718 19.354 28.861 1.00 91.25 106 ARG A CA 1
ATOM 762 C C . ARG A 1 106 ? -13.590 18.228 28.302 1.00 91.25 106 ARG A C 1
ATOM 764 O O . ARG A 1 106 ? -13.158 17.476 27.431 1.00 91.25 106 ARG A O 1
ATOM 771 N N . VAL A 1 107 ? -14.828 18.114 28.783 1.00 95.69 107 VAL A N 1
ATOM 772 C CA . VAL A 1 107 ? -15.807 17.161 28.233 1.00 95.69 107 VAL A CA 1
ATOM 773 C C . VAL A 1 107 ? -16.274 17.661 26.865 1.00 95.69 107 VAL A C 1
ATOM 775 O O . VAL A 1 107 ? -16.875 18.723 26.764 1.00 95.69 107 VAL A O 1
ATOM 778 N N . ALA A 1 108 ? -15.972 16.885 25.827 1.00 94.25 108 ALA A N 1
ATOM 779 C CA . ALA A 1 108 ? -16.282 17.167 24.428 1.00 94.25 108 ALA A CA 1
ATOM 780 C C . ALA A 1 108 ? -17.594 16.509 23.967 1.00 94.25 108 ALA A C 1
ATOM 782 O O . ALA A 1 108 ? -18.323 17.065 23.151 1.00 94.25 108 ALA A O 1
ATOM 783 N N . ALA A 1 109 ? -17.898 15.324 24.504 1.00 95.81 109 ALA A N 1
ATOM 784 C CA . ALA A 1 109 ? -19.150 14.603 24.283 1.00 95.81 109 ALA A CA 1
ATOM 785 C C . ALA A 1 109 ? -19.412 13.619 25.434 1.00 95.81 109 ALA A C 1
ATOM 787 O O . ALA A 1 109 ? -18.475 13.172 26.101 1.00 95.81 109 ALA A O 1
ATOM 788 N N . THR A 1 110 ? -20.671 13.234 25.631 1.00 97.31 110 THR A N 1
ATOM 789 C CA . THR A 1 110 ? -21.104 12.144 26.519 1.00 97.31 110 THR A CA 1
ATOM 790 C C . THR A 1 110 ? -22.223 11.349 25.846 1.00 97.31 110 THR A C 1
ATOM 792 O O . THR A 1 110 ? -22.885 11.862 24.944 1.00 97.31 110 THR A O 1
ATOM 795 N N . GLY A 1 111 ? -22.445 10.104 26.269 1.00 96.56 111 GLY A N 1
ATOM 796 C CA . GLY A 1 111 ? -23.550 9.295 25.753 1.00 96.56 111 GLY A CA 1
ATOM 797 C C . GLY A 1 111 ? -23.600 7.877 26.317 1.00 96.56 111 GLY A C 1
ATOM 798 O O . GLY A 1 111 ? -22.756 7.480 27.125 1.00 96.56 111 GLY A O 1
ATOM 799 N N . GLU A 1 112 ? -24.598 7.114 25.876 1.00 97.56 112 GLU A N 1
ATOM 800 C CA . GLU A 1 112 ? -24.645 5.657 26.042 1.00 97.56 112 GLU A CA 1
ATOM 801 C C . GLU A 1 112 ? -23.759 4.979 24.988 1.00 97.56 112 GLU A C 1
ATOM 803 O O . GLU A 1 112 ? -23.638 5.448 23.857 1.00 97.56 112 GLU A O 1
ATOM 808 N N . LEU A 1 113 ? -23.146 3.856 25.347 1.00 97.56 113 LEU A N 1
ATOM 809 C CA . LEU A 1 113 ? -22.361 3.028 24.439 1.00 97.56 113 LEU A CA 1
ATOM 810 C C . LEU A 1 113 ? -23.279 2.287 23.462 1.00 97.56 113 LEU A C 1
ATOM 812 O O . LEU A 1 113 ? -24.102 1.467 23.873 1.00 97.56 113 LEU A O 1
ATOM 816 N N . LYS A 1 114 ? -23.091 2.517 22.160 1.00 97.25 114 LYS A N 1
ATOM 817 C CA . LYS A 1 114 ? -23.813 1.799 21.105 1.00 97.25 114 LYS A CA 1
ATOM 818 C C . LYS A 1 114 ? -23.302 0.359 21.040 1.00 97.25 114 LYS A C 1
ATOM 820 O O . LYS A 1 114 ? -22.178 0.125 20.602 1.00 97.25 114 LYS A O 1
ATOM 825 N N . ALA A 1 115 ? -24.103 -0.605 21.488 1.00 96.19 115 ALA A N 1
ATOM 826 C CA . ALA A 1 115 ? -23.762 -2.021 21.371 1.00 96.19 115 ALA A CA 1
ATOM 827 C C . ALA A 1 115 ? -23.602 -2.419 19.894 1.00 96.19 115 ALA A C 1
ATOM 829 O O . ALA A 1 115 ? -24.413 -2.040 19.048 1.00 96.19 115 ALA A O 1
ATOM 830 N N . LEU A 1 116 ? -22.548 -3.175 19.591 1.00 95.75 116 LEU A N 1
ATOM 831 C CA . LEU A 1 116 ? -22.301 -3.741 18.266 1.00 95.75 116 LEU A CA 1
ATOM 832 C C . LEU A 1 116 ? -22.810 -5.195 18.204 1.00 95.75 116 LEU A C 1
ATOM 834 O O . LEU A 1 116 ? -22.938 -5.839 19.251 1.00 95.75 116 LEU A O 1
ATOM 838 N N . PRO A 1 117 ? -23.092 -5.736 17.001 1.00 95.00 117 PRO A N 1
ATOM 839 C CA . PRO A 1 117 ? -23.494 -7.131 16.839 1.00 95.00 117 PRO A CA 1
ATOM 840 C C . PRO A 1 117 ? -22.499 -8.112 17.475 1.00 95.00 117 PRO A C 1
ATOM 842 O O . PRO A 1 117 ? -21.294 -7.854 17.533 1.00 95.00 117 PRO A O 1
ATOM 845 N N . ALA A 1 118 ? -23.008 -9.252 17.949 1.00 93.25 118 ALA A N 1
ATOM 846 C CA . ALA A 1 118 ? -22.187 -10.276 18.586 1.00 93.25 118 ALA A CA 1
ATOM 847 C C . ALA A 1 118 ? -21.103 -10.788 17.622 1.00 93.25 118 ALA A C 1
ATOM 849 O O . ALA A 1 118 ? -21.393 -11.147 16.485 1.00 93.25 118 ALA A O 1
ATOM 850 N N . PHE A 1 119 ? -19.856 -10.828 18.092 1.00 94.62 119 PHE A N 1
ATOM 851 C CA . PHE A 1 119 ? -18.693 -11.188 17.289 1.00 94.62 119 PHE A CA 1
ATOM 852 C C . PHE A 1 119 ? -17.835 -12.209 18.032 1.00 94.62 119 PHE A C 1
ATOM 854 O O . PHE A 1 119 ? -17.441 -11.970 19.173 1.00 94.62 119 PHE A O 1
ATOM 861 N N . THR A 1 120 ? -17.566 -13.340 17.378 1.00 93.88 120 THR A N 1
ATOM 862 C CA . THR A 1 120 ? -16.898 -14.513 17.967 1.00 93.88 120 THR A CA 1
ATOM 863 C C . THR A 1 120 ? -15.729 -15.046 17.138 1.00 93.88 120 THR A C 1
ATOM 865 O O . THR A 1 120 ? -14.994 -15.898 17.632 1.00 93.88 120 THR A O 1
ATOM 868 N N . ALA A 1 121 ? -15.512 -14.547 15.912 1.00 93.69 121 ALA A N 1
ATOM 869 C CA . ALA A 1 121 ? -14.497 -15.079 14.992 1.00 93.69 121 ALA A CA 1
ATOM 870 C C . ALA A 1 121 ? -13.053 -14.933 15.515 1.00 93.69 121 ALA A C 1
ATOM 872 O O . ALA A 1 121 ? -12.180 -15.701 15.127 1.00 93.69 121 ALA A O 1
ATOM 873 N N . TRP A 1 122 ? -12.807 -13.988 16.431 1.00 94.44 122 TRP A N 1
ATOM 874 C CA . TRP A 1 122 ? -11.526 -13.811 17.135 1.00 94.44 122 TRP A CA 1
ATOM 875 C C . TRP A 1 122 ? -11.620 -14.174 18.631 1.00 94.44 122 TRP A C 1
ATOM 877 O O . TRP A 1 122 ? -10.928 -13.595 19.471 1.00 94.44 122 TRP A O 1
ATOM 887 N N . GLY A 1 123 ? -12.505 -15.117 18.971 1.00 87.50 123 GLY A N 1
ATOM 888 C CA . GLY A 1 123 ? -12.746 -15.605 20.330 1.00 87.50 123 GLY A CA 1
ATOM 889 C C . GLY A 1 123 ? -14.081 -15.144 20.928 1.00 87.50 123 GLY A C 1
ATOM 890 O O . GLY A 1 123 ? -14.591 -14.064 20.633 1.00 87.50 123 GLY A O 1
ATOM 891 N N . ALA A 1 124 ? -14.654 -15.984 21.793 1.00 85.94 124 ALA A N 1
ATOM 892 C CA . ALA A 1 124 ? -15.941 -15.748 22.447 1.00 85.94 124 ALA A CA 1
ATOM 893 C C . ALA A 1 124 ? -15.824 -14.930 23.756 1.00 85.94 124 ALA A C 1
ATOM 895 O O . ALA A 1 124 ? -14.740 -14.560 24.205 1.00 85.94 124 ALA A O 1
ATOM 896 N N . GLY A 1 125 ? -16.967 -14.639 24.390 1.00 84.88 125 GLY A N 1
ATOM 897 C CA . GLY A 1 125 ? -17.035 -14.034 25.733 1.00 84.88 125 GLY A CA 1
ATOM 898 C C . GLY A 1 125 ? -16.754 -12.525 25.815 1.00 84.88 125 GLY A C 1
ATOM 899 O O . GLY A 1 125 ? -16.869 -11.944 26.897 1.00 84.88 125 GLY A O 1
ATOM 900 N N . ARG A 1 126 ? -16.425 -11.873 24.692 1.00 90.94 126 ARG A N 1
ATOM 901 C CA . ARG A 1 126 ? -16.214 -10.420 24.594 1.00 90.94 126 ARG A CA 1
ATOM 902 C C . ARG A 1 126 ? -17.421 -9.726 23.961 1.00 90.94 126 ARG A C 1
ATOM 904 O O . ARG A 1 126 ? -17.942 -10.163 22.940 1.00 90.94 126 ARG A O 1
ATOM 911 N N . GLN A 1 127 ? -17.843 -8.621 24.564 1.00 94.12 127 GLN A N 1
ATOM 912 C CA . GLN A 1 127 ? -18.829 -7.696 24.011 1.00 94.12 127 GLN A CA 1
ATOM 913 C C . GLN A 1 127 ? -18.124 -6.470 23.433 1.00 94.12 127 GLN A C 1
ATOM 915 O O . GLN A 1 127 ? -17.125 -6.009 23.990 1.00 94.12 127 GLN A O 1
ATOM 920 N N . HIS A 1 128 ? -18.669 -5.939 22.343 1.00 96.81 128 HIS A N 1
ATOM 921 C CA . HIS A 1 128 ? -18.107 -4.809 21.614 1.00 96.81 128 HIS A CA 1
ATOM 922 C C . HIS A 1 128 ? -19.122 -3.665 21.580 1.00 96.81 128 HIS A C 1
ATOM 924 O O . HIS A 1 128 ? -20.309 -3.891 21.344 1.00 96.81 128 HIS A O 1
ATOM 930 N N . PHE A 1 129 ? -18.653 -2.441 21.800 1.00 97.81 129 PHE A N 1
ATOM 931 C CA . PHE A 1 129 ? -19.459 -1.230 21.681 1.00 97.81 129 PHE A CA 1
ATOM 932 C C . PHE A 1 129 ? -18.703 -0.166 20.887 1.00 97.81 129 PHE A C 1
ATOM 934 O O . PHE A 1 129 ? -17.472 -0.128 20.883 1.00 97.81 129 PHE A O 1
ATOM 941 N N . GLU A 1 130 ? -19.450 0.722 20.251 1.00 97.38 130 GLU A N 1
ATOM 942 C CA . GLU A 1 130 ? -18.946 1.848 19.479 1.00 97.38 130 GLU A CA 1
ATOM 943 C C . GLU A 1 130 ? -19.105 3.157 20.261 1.00 97.38 130 GLU A C 1
ATOM 945 O O . GLU A 1 130 ? -20.147 3.421 20.868 1.00 97.38 130 GLU A O 1
ATOM 950 N N . VAL A 1 131 ? -18.067 3.990 20.203 1.00 98.44 131 VAL A N 1
ATOM 951 C CA . VAL A 1 131 ? -18.146 5.423 20.492 1.00 98.44 131 VAL A CA 1
ATOM 952 C C . VAL A 1 131 ? -17.826 6.164 19.203 1.00 98.44 131 VAL A C 1
ATOM 954 O O . VAL A 1 131 ? -16.662 6.243 18.811 1.00 98.44 131 VAL A O 1
ATOM 957 N N . ASP A 1 132 ? -18.857 6.698 18.555 1.00 97.44 132 ASP A N 1
ATOM 958 C CA . ASP A 1 132 ? -18.717 7.678 17.481 1.00 97.44 132 ASP A CA 1
ATOM 959 C C . ASP A 1 132 ? -18.659 9.085 18.093 1.00 97.44 132 ASP A C 1
ATOM 961 O O . ASP A 1 132 ? -19.533 9.494 18.863 1.00 97.44 132 ASP A O 1
ATOM 965 N N . PHE A 1 133 ? -17.607 9.829 17.759 1.00 97.19 133 PHE A N 1
ATOM 966 C CA . PHE A 1 133 ? -17.455 11.239 18.106 1.00 97.19 133 PHE A CA 1
ATOM 967 C C . PHE A 1 133 ? -17.070 12.099 16.895 1.00 97.19 133 PHE A C 1
ATOM 969 O O . PHE A 1 133 ? -16.547 13.201 17.053 1.00 97.19 133 PHE A O 1
ATOM 976 N N . SER A 1 134 ? -17.383 11.638 15.678 1.00 96.25 134 SER A N 1
ATOM 977 C CA . SER A 1 134 ? -17.076 12.308 14.401 1.00 96.25 134 SER A CA 1
ATOM 978 C C . SER A 1 134 ? -17.584 13.753 14.345 1.00 96.25 134 SER A C 1
ATOM 980 O O . SER A 1 134 ? -16.916 14.617 13.775 1.00 96.25 134 SER A O 1
ATOM 982 N N . ARG A 1 135 ? -18.720 14.028 15.011 1.00 94.94 135 ARG A N 1
ATOM 983 C CA . ARG A 1 135 ? -19.320 15.366 15.185 1.00 94.94 135 ARG A CA 1
ATOM 984 C C . ARG A 1 135 ? -18.411 16.373 15.904 1.00 94.94 135 ARG A C 1
ATOM 986 O O . ARG A 1 135 ? -18.629 17.572 15.770 1.00 94.94 135 ARG A O 1
ATOM 993 N N . TRP A 1 136 ? -17.408 15.924 16.660 1.00 94.88 136 TRP A N 1
ATOM 994 C CA . TRP A 1 136 ? -16.422 16.814 17.267 1.00 94.88 136 TRP A CA 1
ATOM 995 C C . TRP A 1 136 ? -15.422 17.296 16.210 1.00 94.88 136 TRP A C 1
ATOM 997 O O . TRP A 1 136 ? -14.605 16.518 15.716 1.00 94.88 136 TRP A O 1
ATOM 1007 N N . GLN A 1 137 ? -15.480 18.588 15.881 1.00 93.44 137 GLN A N 1
ATOM 1008 C CA . GLN A 1 137 ? -14.636 19.231 14.865 1.00 93.44 137 GLN A CA 1
ATOM 1009 C C . GLN A 1 137 ? -13.722 20.329 15.437 1.00 93.44 137 GLN A C 1
ATOM 1011 O O . GLN A 1 137 ? -13.341 21.244 14.711 1.00 93.44 137 GLN A O 1
ATOM 1016 N N . GLN A 1 138 ? -13.372 20.270 16.726 1.00 94.38 138 GLN A N 1
ATOM 1017 C CA . GLN A 1 138 ? -12.444 21.223 17.349 1.00 94.38 138 GLN A CA 1
ATOM 1018 C C . GLN A 1 138 ? -11.054 20.587 17.540 1.00 94.38 138 GLN A C 1
ATOM 1020 O O . GLN A 1 138 ? -10.985 19.461 18.050 1.00 94.38 138 GLN A O 1
ATOM 1025 N N . PRO A 1 139 ? -9.950 21.264 17.163 1.00 96.19 139 PRO A N 1
ATOM 1026 C CA . PRO A 1 139 ? -8.601 20.742 17.360 1.00 96.19 139 PRO A CA 1
ATOM 1027 C C . PRO A 1 139 ? -8.258 20.469 18.830 1.00 96.19 139 PRO A C 1
ATOM 1029 O O . PRO A 1 139 ? -8.682 21.186 19.742 1.00 96.19 139 PRO A O 1
ATOM 1032 N N . GLY A 1 140 ? -7.436 19.452 19.077 1.00 96.69 140 GLY A N 1
ATOM 1033 C CA . GLY A 1 140 ? -6.951 19.148 20.418 1.00 96.69 140 GLY A CA 1
ATOM 1034 C C . GLY A 1 140 ? -6.448 17.724 20.601 1.00 96.69 140 GLY A C 1
ATOM 1035 O O . GLY A 1 140 ? -6.396 16.927 19.667 1.00 96.69 140 GLY A O 1
ATOM 1036 N N . ARG A 1 141 ? -6.098 17.390 21.843 1.00 97.56 141 ARG A N 1
ATOM 1037 C CA . ARG A 1 141 ? -5.772 16.024 22.258 1.00 97.56 141 ARG A CA 1
ATOM 1038 C C . ARG A 1 141 ? -6.987 15.405 22.943 1.00 97.56 141 ARG A C 1
ATOM 1040 O O . ARG A 1 141 ? -7.379 15.861 24.019 1.00 97.56 141 ARG A O 1
ATOM 1047 N N . CYS A 1 142 ? -7.576 14.392 22.316 1.00 98.19 142 CYS A N 1
ATOM 1048 C CA . CYS A 1 142 ? -8.816 13.749 22.747 1.00 98.19 142 CYS A CA 1
ATOM 1049 C C . CYS A 1 142 ? -8.572 12.352 23.339 1.00 98.19 142 CYS A C 1
ATOM 1051 O O . CYS A 1 142 ? -7.681 11.629 22.906 1.00 98.19 142 CYS A O 1
ATOM 1053 N N . GLN A 1 143 ? -9.378 11.950 24.321 1.00 97.94 143 GLN A N 1
ATOM 1054 C CA . GLN A 1 143 ? -9.373 10.621 24.939 1.00 97.94 143 GLN A CA 1
ATOM 1055 C C . GLN A 1 143 ? -10.812 10.173 25.209 1.00 97.94 143 GLN A C 1
ATOM 1057 O O . GLN A 1 143 ? -11.612 10.941 25.738 1.00 97.94 143 GLN A O 1
ATOM 1062 N N . VAL A 1 144 ? -11.134 8.918 24.903 1.00 98.50 144 VAL A N 1
ATOM 1063 C CA . VAL A 1 144 ? -12.427 8.303 25.226 1.00 98.50 144 VAL A CA 1
ATOM 1064 C C . VAL A 1 144 ? -12.312 7.558 26.556 1.00 98.50 144 VAL A C 1
ATOM 1066 O O . VAL A 1 144 ? -11.468 6.675 26.714 1.00 98.50 144 VAL A O 1
ATOM 1069 N N . GLU A 1 145 ? -13.167 7.899 27.516 1.00 98.50 145 GLU A N 1
ATOM 1070 C CA . GLU A 1 145 ? -13.405 7.114 28.728 1.00 98.50 145 GLU A CA 1
ATOM 1071 C C . GLU A 1 145 ? -14.733 6.362 28.585 1.00 98.50 145 GLU A C 1
ATOM 1073 O O . GLU A 1 145 ? -15.744 6.965 28.227 1.00 98.50 145 GLU A O 1
ATOM 1078 N N . ALA A 1 146 ? -14.738 5.064 28.889 1.00 98.25 146 ALA A N 1
ATOM 1079 C CA . ALA A 1 146 ? -15.928 4.217 28.871 1.00 98.25 146 ALA A CA 1
ATOM 1080 C C . ALA A 1 146 ? -16.155 3.565 30.242 1.00 98.25 146 ALA A C 1
ATOM 1082 O O . ALA A 1 146 ? -15.197 3.157 30.903 1.00 98.25 146 ALA A O 1
ATOM 1083 N N . ARG A 1 147 ? -17.422 3.431 30.651 1.00 98.00 147 ARG A N 1
ATOM 1084 C CA . ARG A 1 147 ? -17.852 2.791 31.901 1.00 98.00 147 ARG A CA 1
ATOM 1085 C C . ARG A 1 147 ? -18.875 1.693 31.619 1.00 98.00 147 ARG A C 1
ATOM 1087 O O . ARG A 1 147 ? -19.979 1.994 31.175 1.00 98.00 147 ARG A O 1
ATOM 1094 N N . VAL A 1 148 ? -18.529 0.440 31.919 1.00 96.31 148 VAL A N 1
ATOM 1095 C CA . VAL A 1 148 ? -19.356 -0.761 31.674 1.00 96.31 148 VAL A CA 1
ATOM 1096 C C . VAL A 1 148 ? -19.323 -1.655 32.910 1.00 96.31 148 VAL A C 1
ATOM 1098 O O . VAL A 1 148 ? -18.245 -1.966 33.410 1.00 96.31 148 VAL A O 1
ATOM 1101 N N . GLY A 1 149 ? -20.489 -2.083 33.409 1.00 90.94 149 GLY A N 1
ATOM 1102 C CA . GLY A 1 149 ? -20.572 -3.005 34.554 1.00 90.94 149 GLY A CA 1
ATOM 1103 C C . GLY A 1 149 ? -19.799 -2.520 35.789 1.00 90.94 149 GLY A C 1
ATOM 1104 O O . GLY A 1 149 ? -19.028 -3.274 36.374 1.00 90.94 149 GLY A O 1
ATOM 1105 N N . GLY A 1 150 ? -19.910 -1.230 36.119 1.00 90.25 150 GLY A N 1
ATOM 1106 C CA . GLY A 1 150 ? -19.168 -0.578 37.206 1.00 90.25 150 GLY A CA 1
ATOM 1107 C C . GLY A 1 150 ? -17.723 -0.181 36.865 1.00 90.25 150 GLY A C 1
ATOM 1108 O O . GLY A 1 150 ? -17.290 0.887 37.299 1.00 90.25 150 GLY A O 1
ATOM 1109 N N . ARG A 1 151 ? -17.017 -0.977 36.047 1.00 95.69 151 ARG A N 1
ATOM 1110 C CA . ARG A 1 151 ? -15.622 -0.751 35.614 1.00 95.69 151 ARG A CA 1
ATOM 1111 C C . ARG A 1 151 ? -15.488 0.481 34.716 1.00 95.69 151 ARG A C 1
ATOM 1113 O O . ARG A 1 151 ? -16.418 0.807 33.984 1.00 95.69 151 ARG A O 1
ATOM 1120 N N . VAL A 1 152 ? -14.310 1.109 34.720 1.00 97.19 152 VAL A N 1
ATOM 1121 C CA . VAL A 1 152 ? -13.949 2.259 33.868 1.00 97.19 152 VAL A CA 1
ATOM 1122 C C . VAL A 1 152 ? -12.648 1.958 33.116 1.00 97.19 152 VAL A C 1
ATOM 1124 O O . VAL A 1 152 ? -11.733 1.377 33.695 1.00 97.19 152 VAL A O 1
ATOM 1127 N N . ALA A 1 153 ? -12.550 2.359 31.847 1.00 97.56 153 ALA A N 1
ATOM 1128 C CA . ALA A 1 153 ? -11.332 2.259 31.036 1.00 97.56 153 ALA A CA 1
ATOM 1129 C C . ALA A 1 153 ? -11.134 3.505 30.153 1.00 97.56 153 ALA A C 1
ATOM 1131 O O . ALA A 1 153 ? -12.094 4.215 29.848 1.00 97.56 153 ALA A O 1
ATOM 1132 N N . ARG A 1 154 ? -9.886 3.770 29.735 1.00 97.38 154 ARG A N 1
ATOM 1133 C CA . ARG A 1 154 ? -9.502 4.959 28.952 1.00 97.38 154 ARG A CA 1
ATOM 1134 C C . ARG A 1 154 ? -8.633 4.637 27.739 1.00 97.38 154 ARG A C 1
ATOM 1136 O O . ARG A 1 154 ? -7.596 3.973 27.849 1.00 97.38 154 ARG A O 1
ATOM 1143 N N . SER A 1 155 ? -9.020 5.202 26.600 1.00 97.88 155 SER A N 1
ATOM 1144 C CA . SER A 1 155 ? -8.322 5.074 25.322 1.00 97.88 155 SER A CA 1
ATOM 1145 C C . SER A 1 155 ? -6.922 5.687 25.349 1.00 97.88 155 SER A C 1
ATOM 1147 O O . SER A 1 155 ? -6.561 6.425 26.277 1.00 97.88 155 SER A O 1
ATOM 1149 N N . ALA A 1 156 ? -6.130 5.423 24.308 1.00 96.38 156 ALA A N 1
ATOM 1150 C CA . ALA A 1 156 ? -4.971 6.260 24.026 1.00 96.38 156 ALA A CA 1
ATOM 1151 C C . ALA A 1 156 ? -5.426 7.716 23.783 1.00 96.38 156 ALA A C 1
ATOM 1153 O O . ALA A 1 156 ? -6.520 7.923 23.248 1.00 96.38 156 ALA A O 1
ATOM 1154 N N . PRO A 1 157 ? -4.647 8.723 24.211 1.00 96.06 157 PRO A N 1
ATOM 1155 C CA . PRO A 1 157 ? -4.915 10.114 23.878 1.00 96.06 157 PRO A CA 1
ATOM 1156 C C . PRO A 1 157 ? -4.426 10.418 22.451 1.00 96.06 157 PRO A C 1
ATOM 1158 O O . PRO A 1 157 ? -3.227 10.353 22.188 1.00 96.06 157 PRO A O 1
ATOM 1161 N N . VAL A 1 158 ? -5.343 10.778 21.554 1.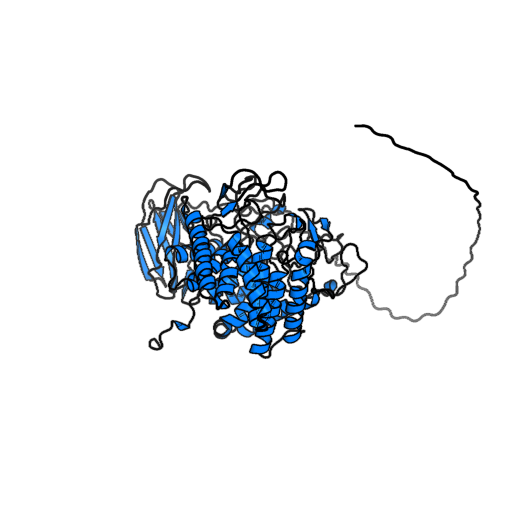00 97.88 158 VAL A N 1
ATOM 1162 C CA . VAL A 1 158 ? -5.109 10.975 20.112 1.00 97.88 158 VAL A CA 1
ATOM 1163 C C . VAL A 1 158 ? -5.133 12.458 19.728 1.00 97.88 158 VAL A C 1
ATOM 1165 O O . VAL A 1 158 ? -5.858 13.247 20.339 1.00 97.88 158 VAL A O 1
ATOM 1168 N N . ARG A 1 159 ? -4.339 12.858 18.726 1.00 97.44 159 ARG A N 1
ATOM 1169 C CA . ARG A 1 159 ? -4.383 14.209 18.141 1.00 97.44 159 ARG A CA 1
ATOM 1170 C C . ARG A 1 159 ? -5.562 14.325 17.172 1.00 97.44 159 ARG A C 1
ATOM 1172 O O . ARG A 1 159 ? -5.688 13.508 16.268 1.00 97.44 159 ARG A O 1
ATOM 1179 N N . VAL A 1 160 ? -6.378 15.362 17.334 1.00 97.81 160 VAL A N 1
ATOM 1180 C CA . VAL A 1 160 ? -7.403 15.791 16.372 1.00 97.81 160 VAL A CA 1
ATOM 1181 C C . VAL A 1 160 ? -6.996 17.159 15.823 1.00 97.81 160 VAL A C 1
ATOM 1183 O O . VAL A 1 160 ? -6.834 18.101 16.597 1.00 97.81 160 VAL A O 1
ATOM 1186 N N . ALA A 1 161 ? -6.802 17.269 14.510 1.00 96.56 161 ALA A N 1
ATOM 1187 C CA . ALA A 1 161 ? -6.458 18.509 13.798 1.00 96.56 161 ALA A CA 1
ATOM 1188 C C . ALA A 1 161 ? -6.784 18.363 12.297 1.00 96.56 161 ALA A C 1
ATOM 1190 O O . ALA A 1 161 ? -7.136 17.272 11.859 1.00 96.56 161 ALA A O 1
ATOM 1191 N N . ASP A 1 162 ? -6.698 19.431 11.506 1.00 94.88 162 ASP A N 1
ATOM 1192 C CA . ASP A 1 162 ? -6.608 19.294 10.044 1.00 94.88 162 ASP A CA 1
ATOM 1193 C C . ASP A 1 162 ? -5.197 18.836 9.653 1.00 94.88 162 ASP A C 1
ATOM 1195 O O . ASP A 1 162 ? -4.222 19.219 10.309 1.00 94.88 162 ASP A O 1
ATOM 1199 N N . ASP A 1 163 ? -5.089 18.040 8.585 1.00 94.50 163 ASP A N 1
ATOM 1200 C CA . ASP A 1 163 ? -3.817 17.499 8.082 1.00 94.50 163 ASP A CA 1
ATOM 1201 C C . ASP A 1 163 ? -3.094 16.656 9.155 1.00 94.50 163 ASP A C 1
ATOM 1203 O O . ASP A 1 163 ? -1.864 16.553 9.176 1.00 94.50 163 ASP A O 1
ATOM 1207 N N . ALA A 1 164 ? -3.849 16.103 10.112 1.00 96.69 164 ALA A N 1
ATOM 1208 C CA . ALA A 1 164 ? -3.336 15.549 11.361 1.00 96.69 164 ALA A CA 1
ATOM 1209 C C . ALA A 1 164 ? -2.498 14.294 11.140 1.00 96.69 164 ALA A C 1
ATOM 1211 O O . ALA A 1 164 ? -1.437 14.165 11.752 1.00 96.69 164 ALA A O 1
ATOM 1212 N N . LEU A 1 165 ? -2.964 13.387 10.280 1.00 97.69 165 LEU A N 1
ATOM 1213 C CA . LEU A 1 165 ? -2.247 12.163 9.951 1.00 97.69 165 LEU A CA 1
ATOM 1214 C C . LEU A 1 165 ? -0.921 12.499 9.266 1.00 97.69 165 LEU A C 1
ATOM 1216 O O . LEU A 1 165 ? 0.134 12.151 9.793 1.00 97.69 165 LEU A O 1
ATOM 1220 N N . PHE A 1 166 ? -0.967 13.259 8.167 1.00 98.19 166 PHE A N 1
ATOM 1221 C CA . PHE A 1 166 ? 0.224 13.676 7.424 1.00 98.19 166 PHE A CA 1
ATOM 1222 C C . PHE A 1 166 ? 1.236 14.412 8.308 1.00 98.19 166 PHE A C 1
ATOM 1224 O O . PHE A 1 166 ? 2.382 13.982 8.425 1.00 98.19 166 PHE A O 1
ATOM 1231 N N . SER A 1 167 ? 0.815 15.479 8.992 1.00 96.81 167 SER A N 1
ATOM 1232 C CA . SER A 1 167 ? 1.720 16.298 9.811 1.00 96.81 167 SER A CA 1
ATOM 1233 C C . SER A 1 167 ? 2.234 15.598 11.079 1.00 96.81 167 SER A C 1
ATOM 1235 O O . SER A 1 167 ? 3.134 16.122 11.728 1.00 96.81 167 SER A O 1
ATOM 1237 N N . THR A 1 168 ? 1.699 14.425 11.443 1.00 97.69 168 THR A N 1
ATOM 1238 C CA . THR A 1 168 ? 2.250 13.578 12.516 1.00 97.69 168 THR A CA 1
ATOM 1239 C C . THR A 1 168 ? 3.138 12.446 11.992 1.00 97.69 168 THR A C 1
ATOM 1241 O O . THR A 1 168 ? 4.103 12.114 12.675 1.00 97.69 168 THR A O 1
ATOM 1244 N N . THR A 1 169 ? 2.866 11.850 10.825 1.00 98.50 169 THR A N 1
ATOM 1245 C CA . THR A 1 169 ? 3.599 10.654 10.357 1.00 98.50 169 THR A CA 1
ATOM 1246 C C . THR A 1 169 ? 4.627 10.928 9.261 1.00 98.50 169 THR A C 1
ATOM 1248 O O . THR A 1 169 ? 5.663 10.266 9.243 1.00 98.50 169 THR A O 1
ATOM 1251 N N . ALA A 1 170 ? 4.404 11.905 8.375 1.00 98.50 170 ALA A N 1
ATOM 1252 C CA . ALA A 1 170 ? 5.261 12.146 7.210 1.00 98.50 170 ALA A CA 1
ATOM 1253 C C . ALA A 1 170 ? 6.754 12.393 7.532 1.00 98.50 170 ALA A C 1
ATOM 1255 O O . ALA A 1 170 ? 7.580 11.839 6.805 1.00 98.50 170 ALA A O 1
ATOM 1256 N N . PRO A 1 171 ? 7.147 13.131 8.599 1.00 98.62 171 PRO A N 1
ATOM 1257 C CA . PRO A 1 171 ? 8.562 13.304 8.939 1.00 98.62 171 PRO A CA 1
ATOM 1258 C C . PRO A 1 171 ? 9.269 11.970 9.205 1.00 98.62 171 PRO A C 1
ATOM 1260 O O . PRO A 1 171 ? 10.351 11.719 8.676 1.00 98.62 171 PRO A O 1
ATOM 1263 N N . GLU A 1 172 ? 8.635 11.082 9.977 1.00 98.62 172 GLU A N 1
ATOM 1264 C CA . GLU A 1 172 ? 9.243 9.804 10.346 1.00 98.62 172 GLU A CA 1
ATOM 1265 C C . GLU A 1 172 ? 9.120 8.747 9.246 1.00 98.62 172 GLU A C 1
ATOM 1267 O O . GLU A 1 172 ? 10.047 7.966 9.065 1.00 98.62 172 GLU A O 1
ATOM 1272 N N . LEU A 1 173 ? 8.057 8.769 8.435 1.00 98.81 173 LEU A N 1
ATOM 1273 C CA . LEU A 1 173 ? 7.971 7.942 7.223 1.00 98.81 173 LEU A CA 1
ATOM 1274 C C . LEU A 1 173 ? 9.127 8.260 6.252 1.00 98.81 173 LEU A C 1
ATOM 1276 O O . LEU A 1 173 ? 9.767 7.348 5.733 1.00 98.81 173 LEU A O 1
ATOM 1280 N N . LEU A 1 174 ? 9.463 9.544 6.063 1.00 98.88 174 LEU A N 1
ATOM 1281 C CA . LEU A 1 174 ? 10.624 9.955 5.262 1.00 98.88 174 LEU A CA 1
ATOM 1282 C C . LEU A 1 174 ? 11.969 9.671 5.958 1.00 98.88 174 LEU A C 1
ATOM 1284 O O . LEU A 1 174 ? 12.960 9.396 5.280 1.00 98.88 174 LEU A O 1
ATOM 1288 N N . ASN A 1 175 ? 12.039 9.716 7.294 1.00 98.62 175 ASN A N 1
ATOM 1289 C CA . ASN A 1 175 ? 13.233 9.283 8.030 1.00 98.62 175 ASN A CA 1
ATOM 1290 C C . ASN A 1 175 ? 13.470 7.776 7.917 1.00 98.62 175 ASN A C 1
ATOM 1292 O O . ASN A 1 175 ? 14.626 7.369 7.822 1.00 98.62 175 ASN A O 1
ATOM 1296 N N . TYR A 1 176 ? 12.405 6.971 7.912 1.00 98.75 176 TYR A N 1
ATOM 1297 C CA . TYR A 1 176 ? 12.467 5.529 7.708 1.00 98.75 176 TYR A CA 1
ATOM 1298 C C . TYR A 1 176 ? 13.067 5.208 6.339 1.00 98.75 176 TYR A C 1
ATOM 1300 O O . TYR A 1 176 ? 14.126 4.591 6.305 1.00 98.75 176 TYR A O 1
ATOM 1308 N N . PHE A 1 177 ? 12.518 5.736 5.235 1.00 98.75 177 PHE A N 1
ATOM 1309 C CA . PHE A 1 177 ? 13.113 5.536 3.903 1.00 98.75 177 PHE A CA 1
ATOM 1310 C C . PHE A 1 177 ? 14.583 5.968 3.846 1.00 98.75 177 PHE A C 1
ATOM 1312 O O . PHE A 1 177 ? 15.431 5.214 3.374 1.00 98.75 177 PHE A O 1
ATOM 1319 N N . ARG A 1 178 ? 14.924 7.128 4.422 1.00 98.50 178 ARG A N 1
ATOM 1320 C CA . ARG A 1 178 ? 16.315 7.597 4.479 1.00 98.50 178 ARG A CA 1
ATOM 1321 C C . ARG A 1 178 ? 17.247 6.646 5.246 1.00 98.50 178 ARG A C 1
ATOM 1323 O O . ARG A 1 178 ? 18.408 6.515 4.866 1.00 98.50 178 ARG A O 1
ATOM 1330 N N . ARG A 1 179 ? 16.764 5.990 6.310 1.00 97.25 179 ARG A N 1
ATOM 1331 C CA . ARG A 1 179 ? 17.503 4.960 7.073 1.00 97.25 179 ARG A CA 1
ATOM 1332 C C . ARG A 1 179 ? 17.583 3.630 6.325 1.00 97.25 179 ARG A C 1
ATOM 1334 O O . ARG A 1 179 ? 18.622 2.983 6.382 1.00 97.25 179 ARG A O 1
ATOM 1341 N N . SER A 1 180 ? 16.542 3.266 5.577 1.00 97.62 180 SER A N 1
ATOM 1342 C CA . SER A 1 180 ? 16.524 2.071 4.729 1.00 97.62 180 SER A CA 1
ATOM 1343 C C . SER A 1 180 ? 17.459 2.158 3.526 1.00 97.62 180 SER A C 1
ATOM 1345 O O . SER A 1 180 ? 17.657 1.142 2.872 1.00 97.62 180 SER A O 1
ATOM 1347 N N . ARG A 1 181 ? 18.032 3.322 3.184 1.00 97.94 181 ARG A N 1
ATOM 1348 C CA . ARG A 1 181 ? 18.892 3.476 1.996 1.00 97.94 181 ARG A CA 1
ATOM 1349 C C . ARG A 1 181 ? 20.048 2.470 2.008 1.00 97.94 181 ARG A C 1
ATOM 1351 O O . ARG A 1 181 ? 20.862 2.463 2.928 1.00 97.94 181 ARG A O 1
ATOM 1358 N N . HIS A 1 182 ? 20.165 1.663 0.955 1.00 95.75 182 HIS A N 1
ATOM 1359 C CA . HIS A 1 182 ? 21.267 0.716 0.814 1.00 95.75 182 HIS A CA 1
ATOM 1360 C C . HIS A 1 182 ? 22.499 1.424 0.231 1.00 95.75 182 HIS A C 1
ATOM 1362 O O . HIS A 1 182 ? 22.631 1.595 -0.983 1.00 95.75 182 HIS A O 1
ATOM 1368 N N . THR A 1 183 ? 23.401 1.856 1.110 1.00 93.50 183 THR A N 1
ATOM 1369 C CA . THR A 1 183 ? 24.583 2.669 0.772 1.00 93.50 183 THR A CA 1
ATOM 1370 C C . THR A 1 183 ? 25.885 1.877 0.616 1.00 93.50 183 THR A C 1
ATOM 1372 O O . THR A 1 183 ? 26.902 2.472 0.277 1.00 93.50 183 THR A O 1
ATOM 1375 N N . GLY A 1 184 ? 25.882 0.559 0.847 1.00 85.69 184 GLY A N 1
ATOM 1376 C CA . GLY A 1 184 ? 27.086 -0.274 0.752 1.00 85.69 184 GLY A CA 1
ATOM 1377 C C . GLY A 1 184 ? 27.587 -0.458 -0.687 1.00 85.69 184 GLY A C 1
ATOM 1378 O O . GLY A 1 184 ? 26.816 -0.830 -1.573 1.00 85.69 184 GLY A O 1
ATOM 1379 N N . ASP A 1 185 ? 28.891 -0.263 -0.905 1.00 86.62 185 ASP A N 1
ATOM 1380 C CA . ASP A 1 185 ? 29.527 -0.318 -2.234 1.00 86.62 185 ASP A CA 1
ATOM 1381 C C . ASP A 1 185 ? 29.581 -1.722 -2.871 1.00 86.62 185 ASP A C 1
ATOM 1383 O O . ASP A 1 185 ? 29.898 -1.838 -4.055 1.00 86.62 185 ASP A O 1
ATOM 1387 N N . GLY A 1 186 ? 29.246 -2.790 -2.134 1.00 90.94 186 GLY A N 1
ATOM 1388 C CA . GLY A 1 186 ? 29.227 -4.165 -2.660 1.00 90.94 186 GLY A CA 1
ATOM 1389 C C . GLY A 1 186 ? 28.317 -4.343 -3.883 1.00 90.94 186 GLY A C 1
ATOM 1390 O O . GLY A 1 186 ? 28.652 -5.089 -4.800 1.00 90.94 186 GLY A O 1
ATOM 1391 N N . ASP A 1 187 ? 27.231 -3.568 -3.962 1.00 96.38 187 ASP A N 1
ATOM 1392 C CA . ASP A 1 187 ? 26.278 -3.607 -5.078 1.00 96.38 187 ASP A CA 1
ATOM 1393 C C . ASP A 1 187 ? 26.801 -2.952 -6.375 1.00 96.38 187 ASP A C 1
ATOM 1395 O O . ASP A 1 187 ? 26.112 -2.986 -7.394 1.00 96.38 187 ASP A O 1
ATOM 1399 N N . ARG A 1 188 ? 28.019 -2.383 -6.384 1.00 96.88 188 ARG A N 1
ATOM 1400 C CA . ARG A 1 188 ? 28.629 -1.776 -7.586 1.00 96.88 188 ARG A CA 1
ATOM 1401 C C . ARG A 1 188 ? 29.138 -2.778 -8.620 1.00 96.88 188 ARG A C 1
ATOM 1403 O O . ARG A 1 188 ? 29.454 -2.388 -9.743 1.00 96.88 188 ARG A O 1
ATOM 1410 N N . ARG A 1 189 ? 29.298 -4.051 -8.251 1.00 96.62 189 ARG A N 1
ATOM 1411 C CA . ARG A 1 189 ? 29.786 -5.092 -9.167 1.00 96.62 189 ARG A CA 1
ATOM 1412 C C . ARG A 1 189 ? 29.312 -6.482 -8.744 1.00 96.62 189 ARG A C 1
ATOM 1414 O O . ARG A 1 189 ? 30.129 -7.347 -8.430 1.00 96.62 189 ARG A O 1
ATOM 1421 N N . ILE A 1 190 ? 28.003 -6.711 -8.776 1.00 96.50 190 ILE A N 1
ATOM 1422 C CA . ILE A 1 190 ? 27.434 -8.043 -8.514 1.00 96.50 190 ILE A CA 1
ATOM 1423 C C . ILE A 1 190 ? 27.144 -8.793 -9.811 1.00 96.50 190 ILE A C 1
ATOM 1425 O O . ILE A 1 190 ? 26.980 -8.194 -10.877 1.00 96.50 190 ILE A O 1
ATOM 1429 N N . ARG A 1 191 ? 27.110 -10.122 -9.719 1.00 97.69 191 ARG A N 1
ATOM 1430 C CA . ARG A 1 191 ? 26.851 -11.022 -10.844 1.00 97.69 191 ARG A CA 1
ATOM 1431 C C . ARG A 1 191 ? 25.348 -11.207 -11.061 1.00 97.69 191 ARG A C 1
ATOM 1433 O O . ARG A 1 191 ? 24.559 -11.101 -10.121 1.00 97.69 191 ARG A O 1
ATOM 1440 N N . ILE A 1 192 ? 24.947 -11.496 -12.296 1.00 98.31 192 ILE A N 1
ATOM 1441 C CA . ILE A 1 192 ? 23.590 -11.965 -12.608 1.00 98.31 192 ILE A CA 1
ATOM 1442 C C . ILE A 1 192 ? 23.587 -13.493 -12.641 1.00 98.31 192 ILE A C 1
ATOM 1444 O O . ILE A 1 192 ? 24.450 -14.091 -13.292 1.00 98.31 192 ILE A O 1
ATOM 1448 N N . PHE A 1 193 ? 22.616 -14.106 -11.962 1.00 97.88 193 PHE A N 1
ATOM 1449 C CA . PHE A 1 193 ? 22.493 -15.558 -11.821 1.00 97.88 193 PHE A CA 1
ATOM 1450 C C . PHE A 1 193 ? 22.610 -16.304 -13.160 1.00 97.88 193 PHE A C 1
ATOM 1452 O O . PHE A 1 193 ? 22.049 -15.880 -14.167 1.00 97.88 193 PHE A O 1
ATOM 1459 N N . GLU A 1 194 ? 23.363 -17.410 -13.154 1.00 96.56 194 GLU A N 1
ATOM 1460 C CA . GLU A 1 194 ? 23.685 -18.237 -14.334 1.00 96.56 194 GLU A CA 1
ATOM 1461 C C . GLU A 1 194 ? 24.372 -17.489 -15.500 1.00 96.56 194 GLU A C 1
ATOM 1463 O O . GLU A 1 194 ? 24.400 -17.974 -16.631 1.00 96.56 194 GLU A O 1
ATOM 1468 N N . THR A 1 195 ? 25.003 -16.338 -15.233 1.00 96.12 195 THR A N 1
ATOM 1469 C CA . THR A 1 195 ? 25.823 -15.617 -16.220 1.00 96.12 195 THR A CA 1
ATOM 1470 C C . THR A 1 195 ? 27.194 -15.205 -15.674 1.00 96.12 195 THR A C 1
ATOM 1472 O O . THR A 1 195 ? 27.404 -15.107 -14.464 1.00 96.12 195 THR A O 1
ATOM 1475 N N . GLU A 1 196 ? 28.097 -14.867 -16.598 1.00 96.06 196 GLU A N 1
ATOM 1476 C CA . GLU A 1 196 ? 29.366 -14.165 -16.339 1.00 96.06 196 GLU A CA 1
ATOM 1477 C C . GLU A 1 196 ? 29.212 -12.629 -16.371 1.00 96.06 196 GLU A C 1
ATOM 1479 O O . GLU A 1 196 ? 30.197 -11.888 -16.409 1.00 96.06 196 GLU A O 1
ATOM 1484 N N . ARG A 1 197 ? 27.973 -12.112 -16.421 1.00 97.62 197 ARG A N 1
ATOM 1485 C CA . ARG A 1 197 ? 27.716 -10.675 -16.537 1.00 97.62 197 ARG A CA 1
ATOM 1486 C C . ARG A 1 197 ? 27.655 -10.034 -15.156 1.00 97.62 197 ARG A C 1
ATOM 1488 O O . ARG A 1 197 ? 26.854 -10.430 -14.312 1.00 97.62 197 ARG A O 1
ATOM 1495 N N . PHE A 1 198 ? 28.469 -9.001 -14.972 1.00 97.94 198 PHE A N 1
ATOM 1496 C CA . PHE A 1 198 ? 28.477 -8.154 -13.782 1.00 97.94 198 PHE A CA 1
ATOM 1497 C C . PHE A 1 198 ? 27.792 -6.818 -14.065 1.00 97.94 198 PHE A C 1
ATOM 1499 O O . PHE A 1 198 ? 27.871 -6.309 -15.185 1.00 97.94 198 PHE A O 1
ATOM 1506 N N . VAL A 1 199 ? 27.146 -6.253 -13.047 1.00 98.12 199 VAL A N 1
ATOM 1507 C CA . VAL A 1 199 ? 26.404 -4.986 -13.115 1.00 98.12 199 VAL A CA 1
ATOM 1508 C C . VAL A 1 199 ? 26.666 -4.120 -11.884 1.00 98.12 199 VAL A C 1
ATOM 1510 O O . VAL A 1 199 ? 26.909 -4.645 -10.796 1.00 98.12 199 VAL A O 1
ATOM 1513 N N . ASP A 1 200 ? 26.593 -2.800 -12.066 1.00 98.00 200 ASP A N 1
ATOM 1514 C CA . ASP A 1 200 ? 26.428 -1.850 -10.966 1.00 98.00 200 ASP A CA 1
ATOM 1515 C C . ASP A 1 200 ? 24.929 -1.636 -10.738 1.00 98.00 200 ASP A C 1
ATOM 1517 O O . ASP A 1 200 ? 24.205 -1.232 -11.646 1.00 98.00 200 ASP A O 1
ATOM 1521 N N . VAL A 1 201 ? 24.472 -1.935 -9.525 1.00 97.94 201 VAL A N 1
ATOM 1522 C CA . VAL A 1 201 ? 23.096 -1.740 -9.063 1.00 97.94 201 VAL A CA 1
ATOM 1523 C C . VAL A 1 201 ? 23.074 -1.068 -7.684 1.00 97.94 201 VAL A C 1
ATOM 1525 O O . VAL A 1 201 ? 22.202 -1.348 -6.859 1.00 97.94 201 VAL A O 1
ATOM 1528 N N . HIS A 1 202 ? 24.048 -0.203 -7.382 1.00 98.19 202 HIS A N 1
ATOM 1529 C CA . HIS A 1 202 ? 24.149 0.457 -6.078 1.00 98.19 202 HIS A CA 1
ATOM 1530 C C . HIS A 1 202 ? 23.007 1.460 -5.808 1.00 98.19 202 HIS A C 1
ATOM 1532 O O . HIS A 1 202 ? 22.306 1.926 -6.712 1.00 98.19 202 HIS A O 1
ATOM 1538 N N . GLY A 1 203 ? 22.807 1.793 -4.529 1.00 97.69 203 GLY A N 1
ATOM 1539 C CA . GLY A 1 203 ? 21.671 2.591 -4.061 1.00 97.69 203 GLY A CA 1
ATOM 1540 C C . GLY A 1 203 ? 20.400 1.761 -3.851 1.00 97.69 203 GLY A C 1
ATOM 1541 O O . GLY A 1 203 ? 20.466 0.545 -3.657 1.00 97.69 203 GLY A O 1
ATOM 1542 N N . GLY A 1 204 ? 19.240 2.420 -3.870 1.00 98.19 204 GLY A N 1
ATOM 1543 C CA . GLY A 1 204 ? 17.957 1.806 -3.511 1.00 98.19 204 GLY A CA 1
ATOM 1544 C C . GLY A 1 204 ? 17.788 1.695 -1.994 1.00 98.19 204 GLY A C 1
ATOM 1545 O O . GLY A 1 204 ? 18.438 2.419 -1.235 1.00 98.19 204 GLY A O 1
ATOM 1546 N N . TRP A 1 205 ? 16.918 0.803 -1.532 1.00 98.56 205 TRP A N 1
ATOM 1547 C CA . TRP A 1 205 ? 16.630 0.613 -0.108 1.00 98.56 205 TRP A CA 1
ATOM 1548 C C . TRP A 1 205 ? 16.712 -0.876 0.268 1.00 98.56 205 TRP A C 1
ATOM 1550 O O . TRP A 1 205 ? 16.355 -1.717 -0.555 1.00 98.56 205 TRP A O 1
ATOM 1560 N N . LYS A 1 206 ? 17.163 -1.184 1.496 1.00 97.00 206 LYS A N 1
ATOM 1561 C CA . LYS A 1 206 ? 16.882 -2.458 2.175 1.00 97.00 206 LYS A CA 1
ATOM 1562 C C . LYS A 1 206 ? 15.368 -2.641 2.210 1.00 97.00 206 LYS A C 1
ATOM 1564 O O . LYS A 1 206 ? 14.650 -1.697 2.550 1.00 97.00 206 LYS A O 1
ATOM 1569 N N . ASP A 1 207 ? 14.902 -3.829 1.875 1.00 97.12 207 ASP A N 1
ATOM 1570 C CA . ASP A 1 207 ? 13.478 -4.093 1.699 1.00 97.12 207 ASP A CA 1
ATOM 1571 C C . ASP A 1 207 ? 12.717 -4.270 3.017 1.00 97.12 207 ASP A C 1
ATOM 1573 O O . ASP A 1 207 ? 11.597 -3.768 3.164 1.00 97.12 207 ASP A O 1
ATOM 1577 N N . ALA A 1 208 ? 13.350 -4.931 3.988 1.00 96.31 208 ALA A N 1
ATOM 1578 C CA . ALA A 1 208 ? 12.764 -5.249 5.282 1.00 96.31 208 ALA A CA 1
ATOM 1579 C C . ALA A 1 208 ? 13.734 -4.976 6.446 1.00 96.31 208 ALA A C 1
ATOM 1581 O O . ALA A 1 208 ? 14.887 -4.588 6.245 1.00 96.31 208 ALA A O 1
ATOM 1582 N N . GLY A 1 209 ? 13.264 -5.172 7.679 1.00 91.00 209 GLY A N 1
ATOM 1583 C CA . GLY A 1 209 ? 14.106 -5.100 8.875 1.00 91.00 209 GLY A CA 1
ATOM 1584 C C . GLY A 1 209 ? 15.151 -6.221 8.925 1.00 91.00 209 GLY A C 1
ATOM 1585 O O . GLY A 1 209 ? 16.316 -5.962 9.232 1.00 91.00 209 GLY A O 1
ATOM 1586 N N . GLY A 1 210 ? 14.757 -7.453 8.588 1.00 90.00 210 GLY A N 1
ATOM 1587 C CA . GLY A 1 210 ? 15.627 -8.627 8.508 1.00 90.00 210 GLY A CA 1
ATOM 1588 C C . GLY A 1 210 ? 16.322 -8.822 7.158 1.00 90.00 210 GLY A C 1
ATOM 1589 O O . GLY A 1 210 ? 17.266 -9.603 7.090 1.00 90.00 210 GLY A O 1
ATOM 1590 N N . ASP A 1 211 ? 15.911 -8.114 6.099 1.00 92.19 211 ASP A N 1
ATOM 1591 C CA . ASP A 1 211 ? 16.408 -8.344 4.736 1.00 92.19 211 ASP A CA 1
ATOM 1592 C C . ASP A 1 211 ? 17.164 -7.140 4.143 1.00 92.19 211 ASP A C 1
ATOM 1594 O O . ASP A 1 211 ? 16.614 -6.054 3.936 1.00 92.19 211 ASP A O 1
ATOM 1598 N N . SER A 1 212 ? 18.445 -7.357 3.824 1.00 92.00 212 SER A N 1
ATOM 1599 C CA . SER A 1 212 ? 19.306 -6.383 3.135 1.00 92.00 212 SER A CA 1
ATOM 1600 C C . SER A 1 212 ? 19.177 -6.420 1.603 1.00 92.00 212 SER A C 1
ATOM 1602 O O . SER A 1 212 ? 19.778 -5.595 0.898 1.00 92.00 212 SER A O 1
ATOM 1604 N N . GLY A 1 213 ? 18.425 -7.389 1.078 1.00 95.56 213 GLY A N 1
ATOM 1605 C CA . GLY A 1 213 ? 18.024 -7.489 -0.314 1.00 95.56 213 GLY A CA 1
ATOM 1606 C C . GLY A 1 213 ? 17.191 -6.292 -0.771 1.00 95.56 213 GLY A C 1
ATOM 1607 O O . GLY A 1 213 ? 16.726 -5.467 0.022 1.00 95.56 213 GLY A O 1
ATOM 1608 N N . LYS A 1 214 ? 17.050 -6.167 -2.091 1.00 98.31 214 LYS A N 1
ATOM 1609 C CA . LYS A 1 214 ? 16.421 -5.014 -2.749 1.00 98.31 214 LYS A CA 1
ATOM 1610 C C . LYS A 1 214 ? 15.566 -5.498 -3.907 1.00 98.31 214 LYS A C 1
ATOM 1612 O O . LYS A 1 214 ? 16.079 -6.109 -4.844 1.00 98.31 214 LYS A O 1
ATOM 1617 N N . TYR A 1 215 ? 14.275 -5.196 -3.874 1.00 98.56 215 TYR A N 1
ATOM 1618 C CA . TYR A 1 215 ? 13.301 -5.820 -4.768 1.00 98.56 215 TYR A CA 1
ATOM 1619 C C . TYR A 1 215 ? 12.480 -4.777 -5.510 1.00 98.56 215 TYR A C 1
ATOM 1621 O O . TYR A 1 215 ? 12.025 -3.792 -4.926 1.00 98.56 215 TYR A O 1
ATOM 1629 N N . LEU A 1 216 ? 12.212 -5.044 -6.784 1.00 98.62 216 LEU A N 1
ATOM 1630 C CA . LEU A 1 216 ? 11.039 -4.511 -7.467 1.00 98.62 216 LEU A CA 1
ATOM 1631 C C . LEU A 1 216 ? 9.794 -5.349 -7.154 1.00 98.62 216 LEU A C 1
ATOM 1633 O O . LEU A 1 216 ? 8.714 -4.783 -6.991 1.00 98.62 216 LEU A O 1
ATOM 1637 N N . SER A 1 217 ? 9.961 -6.670 -7.029 1.00 98.69 217 SER A N 1
ATOM 1638 C CA . SER A 1 217 ? 8.937 -7.626 -6.594 1.00 98.69 217 SER A CA 1
ATOM 1639 C C . SER A 1 217 ? 9.580 -8.945 -6.127 1.00 98.69 217 SER A C 1
ATOM 1641 O O . SER A 1 217 ? 10.766 -9.174 -6.370 1.00 98.69 217 SER A O 1
ATOM 1643 N N . HIS A 1 218 ? 8.792 -9.844 -5.533 1.00 97.69 218 HIS A N 1
ATOM 1644 C CA . HIS A 1 218 ? 9.123 -11.260 -5.318 1.00 97.69 218 HIS A CA 1
ATOM 1645 C C . HIS A 1 218 ? 7.873 -12.146 -5.530 1.00 97.69 218 HIS A C 1
ATOM 1647 O O . HIS A 1 218 ? 6.888 -11.684 -6.102 1.00 97.69 218 HIS A O 1
ATOM 1653 N N . LEU A 1 219 ? 7.912 -13.434 -5.154 1.00 97.50 219 LEU A N 1
ATOM 1654 C CA . LEU A 1 219 ? 6.809 -14.413 -5.322 1.00 97.50 219 LEU A CA 1
ATOM 1655 C C . LEU A 1 219 ? 6.355 -14.656 -6.780 1.00 97.50 219 LEU A C 1
ATOM 1657 O O . LEU A 1 219 ? 5.265 -15.178 -7.018 1.00 97.50 219 LEU A O 1
ATOM 1661 N N . GLY A 1 220 ? 7.191 -14.326 -7.772 1.00 95.75 220 GLY A N 1
ATOM 1662 C CA . GLY A 1 220 ? 6.838 -14.412 -9.197 1.00 95.75 220 GLY A CA 1
ATOM 1663 C C . GLY A 1 220 ? 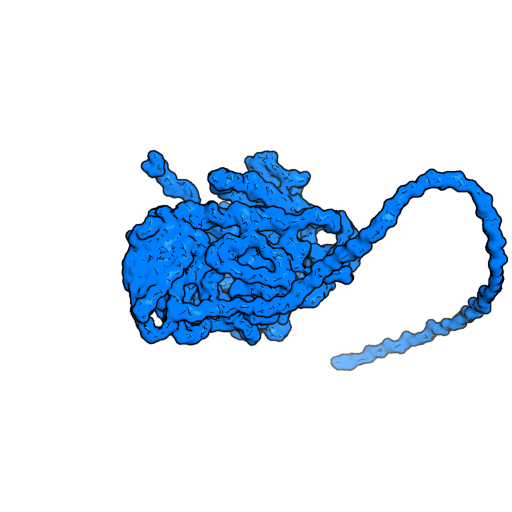6.399 -15.803 -9.669 1.00 95.75 220 GLY A C 1
ATOM 1664 O O . GLY A 1 220 ? 5.526 -15.901 -10.531 1.00 95.75 220 GLY A O 1
ATOM 1665 N N . TYR A 1 221 ? 6.932 -16.866 -9.058 1.00 96.12 221 TYR A N 1
ATOM 1666 C CA . TYR A 1 221 ? 6.552 -18.258 -9.323 1.00 96.12 221 TYR A CA 1
ATOM 1667 C C . TYR A 1 221 ? 5.081 -18.560 -8.971 1.00 96.12 221 TYR A C 1
ATOM 1669 O O . TYR A 1 221 ? 4.428 -19.334 -9.668 1.00 96.12 221 TYR A O 1
ATOM 1677 N N . ALA A 1 222 ? 4.527 -17.898 -7.946 1.00 96.88 222 ALA A N 1
ATOM 1678 C CA . ALA A 1 222 ? 3.127 -18.020 -7.532 1.00 96.88 222 ALA A CA 1
ATOM 1679 C C . ALA A 1 222 ? 2.168 -17.158 -8.381 1.00 96.88 222 ALA A C 1
ATOM 1681 O O . ALA A 1 222 ? 0.949 -17.282 -8.263 1.00 96.88 222 ALA A O 1
ATOM 1682 N N . ASN A 1 223 ? 2.710 -16.317 -9.273 1.00 97.19 223 ASN A N 1
ATOM 1683 C CA . ASN A 1 223 ? 2.045 -15.477 -10.281 1.00 97.19 223 ASN A CA 1
ATOM 1684 C C . ASN A 1 223 ? 1.106 -14.374 -9.762 1.00 97.19 223 ASN A C 1
ATOM 1686 O O . ASN A 1 223 ? 1.174 -13.249 -10.248 1.00 97.19 223 ASN A O 1
ATOM 1690 N N . PHE A 1 224 ? 0.218 -14.673 -8.816 1.00 97.81 224 PHE A N 1
ATOM 1691 C CA . PHE A 1 224 ? -0.852 -13.783 -8.340 1.00 97.81 224 PHE A CA 1
ATOM 1692 C C . PHE A 1 224 ? -0.541 -13.119 -6.990 1.00 97.81 224 PHE A C 1
ATOM 1694 O O . PHE A 1 224 ? -1.445 -12.611 -6.332 1.00 97.81 224 PHE A O 1
ATOM 1701 N N . PHE A 1 225 ? 0.725 -13.170 -6.574 1.00 97.88 225 PHE A N 1
ATOM 1702 C CA . PHE A 1 225 ? 1.213 -12.694 -5.277 1.00 97.88 225 PHE A CA 1
ATOM 1703 C C . PHE A 1 225 ? 2.267 -11.584 -5.380 1.00 97.88 225 PHE A C 1
ATOM 1705 O O . PHE A 1 225 ? 2.692 -11.089 -4.343 1.00 97.88 225 PHE A O 1
ATOM 1712 N N . ASN A 1 226 ? 2.690 -11.217 -6.597 1.00 98.62 226 ASN A N 1
ATOM 1713 C CA . ASN A 1 226 ? 3.738 -10.230 -6.873 1.00 98.62 226 ASN A CA 1
ATOM 1714 C C . ASN A 1 226 ? 3.421 -8.844 -6.272 1.00 98.62 226 ASN A C 1
ATOM 1716 O O . ASN A 1 226 ? 2.621 -8.123 -6.869 1.00 98.62 226 ASN A O 1
ATOM 1720 N N . PRO A 1 227 ? 4.081 -8.415 -5.179 1.00 98.69 227 PRO A N 1
ATOM 1721 C CA . PRO A 1 227 ? 3.902 -7.066 -4.657 1.00 98.69 227 PRO A CA 1
ATOM 1722 C C . PRO A 1 227 ? 4.769 -6.066 -5.430 1.00 98.69 227 PRO A C 1
ATOM 1724 O O . PRO A 1 227 ? 5.854 -6.422 -5.900 1.00 98.69 227 PRO A O 1
ATOM 1727 N N . GLN A 1 228 ? 4.352 -4.804 -5.502 1.00 98.75 228 GLN A N 1
ATOM 1728 C CA . GLN A 1 228 ? 5.202 -3.710 -5.966 1.00 98.75 228 GLN A CA 1
ATOM 1729 C C . GLN A 1 228 ? 6.015 -3.178 -4.770 1.00 98.75 228 GLN A C 1
ATOM 1731 O O . GLN A 1 228 ? 5.445 -2.699 -3.788 1.00 98.75 228 GLN A O 1
ATOM 1736 N N . GLN A 1 229 ? 7.348 -3.272 -4.830 1.00 98.75 229 GLN A N 1
ATOM 1737 C CA . GLN A 1 229 ? 8.242 -2.974 -3.696 1.00 98.75 229 GLN A CA 1
ATOM 1738 C C . GLN A 1 229 ? 8.988 -1.643 -3.876 1.00 98.75 229 GLN A C 1
ATOM 1740 O O . GLN A 1 229 ? 8.389 -0.578 -3.729 1.00 98.75 229 GLN A O 1
ATOM 1745 N N . THR A 1 230 ? 10.274 -1.651 -4.235 1.00 98.69 230 THR A N 1
ATOM 1746 C CA . THR A 1 230 ? 11.071 -0.419 -4.412 1.00 98.69 230 THR A CA 1
ATOM 1747 C C . THR A 1 230 ? 10.471 0.522 -5.464 1.00 98.69 230 THR A C 1
ATOM 1749 O O . THR A 1 230 ? 10.535 1.743 -5.318 1.00 98.69 230 THR A O 1
ATOM 1752 N N . SER A 1 231 ? 9.825 -0.021 -6.499 1.00 98.62 231 SER A N 1
ATOM 1753 C CA . SER A 1 231 ? 9.111 0.767 -7.508 1.00 98.62 231 SER A CA 1
ATOM 1754 C C . SER A 1 231 ? 7.870 1.478 -6.961 1.00 98.62 231 SER A C 1
ATOM 1756 O O . SER A 1 231 ? 7.619 2.620 -7.344 1.00 98.62 231 SER A O 1
ATOM 1758 N N . LEU A 1 232 ? 7.128 0.865 -6.030 1.00 98.94 232 LEU A N 1
ATOM 1759 C CA . LEU A 1 232 ? 6.037 1.534 -5.314 1.00 98.94 232 LEU A CA 1
ATOM 1760 C C . LEU A 1 232 ? 6.578 2.681 -4.456 1.00 98.94 232 LEU A C 1
ATOM 1762 O O . LEU A 1 232 ? 6.027 3.776 -4.506 1.00 98.94 232 LEU A O 1
ATOM 1766 N N . VAL A 1 233 ? 7.659 2.452 -3.702 1.00 98.94 233 VAL A N 1
ATOM 1767 C CA . VAL A 1 233 ? 8.296 3.490 -2.870 1.00 98.94 233 VAL A CA 1
ATOM 1768 C C . VAL A 1 233 ? 8.704 4.687 -3.735 1.00 98.94 233 VAL A C 1
ATOM 1770 O O . VAL A 1 233 ? 8.315 5.817 -3.444 1.00 98.94 233 VAL A O 1
ATOM 1773 N N . ALA A 1 234 ? 9.418 4.439 -4.837 1.00 98.88 234 ALA A N 1
ATOM 1774 C CA . ALA A 1 234 ? 9.852 5.480 -5.764 1.00 98.88 234 ALA A CA 1
ATOM 1775 C C . ALA A 1 234 ? 8.669 6.226 -6.415 1.00 98.88 234 ALA A C 1
ATOM 1777 O O . ALA A 1 234 ? 8.692 7.457 -6.476 1.00 98.88 234 ALA A O 1
ATOM 1778 N N . TRP A 1 235 ? 7.614 5.518 -6.849 1.00 98.94 235 TRP A N 1
ATOM 1779 C CA . TRP A 1 235 ? 6.424 6.157 -7.425 1.00 98.94 235 TRP A CA 1
ATOM 1780 C C . TRP A 1 235 ? 5.668 6.993 -6.390 1.00 98.94 235 TRP A C 1
ATOM 1782 O O . TRP A 1 235 ? 5.357 8.143 -6.679 1.00 98.94 235 TRP A O 1
ATOM 1792 N N . VAL A 1 236 ? 5.431 6.479 -5.177 1.00 98.94 236 VAL A N 1
ATOM 1793 C CA . VAL A 1 236 ? 4.757 7.228 -4.101 1.00 98.94 236 VAL A CA 1
ATOM 1794 C C . VAL A 1 236 ? 5.523 8.504 -3.764 1.00 98.94 236 VAL A C 1
ATOM 1796 O O . VAL A 1 236 ? 4.921 9.576 -3.704 1.00 98.94 236 VAL A O 1
ATOM 1799 N N . LEU A 1 237 ? 6.841 8.421 -3.567 1.00 98.94 237 LEU A N 1
ATOM 1800 C CA . LEU A 1 237 ? 7.671 9.587 -3.257 1.00 98.94 237 LEU A CA 1
ATOM 1801 C C . LEU A 1 237 ? 7.631 10.629 -4.385 1.00 98.94 237 LEU A C 1
ATOM 1803 O O . LEU A 1 237 ? 7.385 11.801 -4.113 1.00 98.94 237 LEU A O 1
ATOM 1807 N N . ALA A 1 238 ? 7.792 10.220 -5.647 1.00 98.88 238 ALA A N 1
ATOM 1808 C CA . ALA A 1 238 ? 7.729 11.139 -6.785 1.00 98.88 238 ALA A CA 1
ATOM 1809 C C . ALA A 1 238 ? 6.317 11.729 -7.005 1.00 98.88 238 ALA A C 1
ATOM 1811 O O . ALA A 1 238 ? 6.178 12.930 -7.241 1.00 98.88 238 ALA A O 1
ATOM 1812 N N . TYR A 1 239 ? 5.261 10.915 -6.890 1.00 98.75 239 TYR A N 1
ATOM 1813 C CA . TYR A 1 239 ? 3.861 11.331 -7.050 1.00 98.75 239 TYR A CA 1
ATOM 1814 C C . TYR A 1 239 ? 3.452 12.332 -5.972 1.00 98.75 239 TYR A C 1
ATOM 1816 O O . TYR A 1 239 ? 2.861 13.365 -6.282 1.00 98.75 239 TYR A O 1
ATOM 1824 N N . THR A 1 240 ? 3.780 12.054 -4.709 1.00 98.50 240 THR A N 1
ATOM 1825 C CA . THR A 1 240 ? 3.437 12.937 -3.584 1.00 98.50 240 THR A CA 1
ATOM 1826 C C . THR A 1 240 ? 4.286 14.210 -3.561 1.00 98.50 240 THR A C 1
ATOM 1828 O O . THR A 1 240 ? 3.765 15.270 -3.212 1.00 98.50 240 THR A O 1
ATOM 1831 N N . ALA A 1 241 ? 5.544 14.152 -4.014 1.00 98.31 241 ALA A N 1
ATOM 1832 C CA . ALA A 1 241 ? 6.391 15.332 -4.183 1.00 98.31 241 ALA A CA 1
ATOM 1833 C C . ALA A 1 241 ? 5.900 16.288 -5.289 1.00 98.31 241 ALA A C 1
ATOM 1835 O O . ALA A 1 241 ? 6.080 17.493 -5.141 1.00 98.31 241 ALA A O 1
ATOM 1836 N N . ASP A 1 242 ? 5.287 15.773 -6.364 1.00 95.88 242 ASP A N 1
ATOM 1837 C CA . ASP A 1 242 ? 4.628 16.561 -7.425 1.00 95.88 242 ASP A CA 1
ATOM 1838 C C . ASP A 1 242 ? 3.253 17.061 -6.933 1.00 95.88 242 ASP A C 1
ATOM 1840 O O . ASP A 1 242 ? 3.040 18.252 -6.701 1.00 95.88 242 ASP A O 1
ATOM 1844 N N . THR A 1 243 ? 2.324 16.138 -6.669 1.00 95.06 243 THR A N 1
ATOM 1845 C CA . THR A 1 243 ? 0.898 16.453 -6.458 1.00 95.06 243 THR A CA 1
ATOM 1846 C C . THR A 1 243 ? 0.572 17.128 -5.126 1.00 95.06 243 THR A C 1
ATOM 1848 O O . THR A 1 243 ? -0.454 17.801 -5.020 1.00 95.06 243 THR A O 1
ATOM 1851 N N . ALA A 1 244 ? 1.425 16.983 -4.107 1.00 96.62 244 ALA A N 1
ATOM 1852 C CA . ALA A 1 244 ? 1.198 17.540 -2.775 1.00 96.62 244 ALA A CA 1
ATOM 1853 C C . ALA A 1 244 ? 2.307 18.499 -2.309 1.00 96.62 244 ALA A C 1
ATOM 1855 O O . ALA A 1 244 ? 2.389 18.776 -1.108 1.00 96.62 244 ALA A O 1
ATOM 1856 N N . ALA A 1 245 ? 3.115 19.057 -3.224 1.00 96.62 245 ALA A N 1
ATOM 1857 C CA . ALA A 1 245 ? 4.221 19.963 -2.889 1.00 96.62 245 ALA A CA 1
ATOM 1858 C C . ALA A 1 245 ? 3.860 21.043 -1.837 1.00 96.62 245 ALA A C 1
ATOM 1860 O O . ALA A 1 245 ? 4.544 21.093 -0.811 1.00 96.62 245 ALA A O 1
ATOM 1861 N N . PRO A 1 246 ? 2.735 21.793 -1.939 1.00 95.69 246 PRO A N 1
ATOM 1862 C CA . PRO A 1 246 ? 2.391 22.825 -0.952 1.00 95.69 246 PRO A CA 1
ATOM 1863 C C . PRO A 1 246 ? 2.103 22.294 0.459 1.00 95.69 246 PRO A C 1
ATOM 1865 O O . PRO A 1 246 ? 2.100 23.056 1.426 1.00 95.69 246 PRO A O 1
ATOM 1868 N N . ARG A 1 247 ? 1.815 20.994 0.608 1.00 95.19 247 ARG A N 1
ATOM 1869 C CA . ARG A 1 247 ? 1.658 20.335 1.912 1.00 95.19 247 ARG A CA 1
ATOM 1870 C C . ARG A 1 247 ? 3.022 19.993 2.515 1.00 95.19 247 ARG A C 1
ATOM 1872 O O . ARG A 1 247 ? 3.255 20.302 3.681 1.00 95.19 247 ARG A O 1
ATOM 1879 N N . TYR A 1 248 ? 3.938 19.443 1.716 1.00 97.56 248 TYR A N 1
ATOM 1880 C CA . TYR A 1 248 ? 5.317 19.200 2.149 1.00 97.56 248 TYR A CA 1
ATOM 1881 C C . TYR A 1 248 ? 6.076 20.506 2.445 1.00 97.56 248 TYR A C 1
ATOM 1883 O O . TYR A 1 248 ? 6.868 20.531 3.382 1.00 97.56 248 TYR A O 1
ATOM 1891 N N . GLU A 1 249 ? 5.806 21.600 1.726 1.00 97.06 249 GLU A N 1
ATOM 1892 C CA . GLU A 1 249 ? 6.343 22.940 2.025 1.00 97.06 249 GLU A CA 1
ATOM 1893 C C . GLU A 1 249 ? 5.948 23.418 3.425 1.00 97.06 249 GLU A C 1
ATOM 1895 O O . GLU A 1 249 ? 6.818 23.741 4.232 1.00 97.06 249 GLU A O 1
ATOM 1900 N N . ARG A 1 250 ? 4.647 23.391 3.754 1.00 96.31 250 ARG A N 1
ATOM 1901 C CA . ARG A 1 250 ? 4.142 23.786 5.084 1.00 96.31 250 ARG A CA 1
ATOM 1902 C C . ARG A 1 250 ? 4.685 22.921 6.224 1.00 96.31 250 ARG A C 1
ATOM 1904 O O . ARG A 1 250 ? 4.732 23.387 7.357 1.00 96.31 250 ARG A O 1
ATOM 1911 N N . ALA A 1 251 ? 5.085 21.684 5.933 1.00 96.38 251 ALA A N 1
ATOM 1912 C CA . ALA A 1 251 ? 5.719 20.781 6.891 1.00 96.38 251 ALA A CA 1
ATOM 1913 C C . ALA A 1 251 ? 7.258 20.912 6.952 1.00 96.38 251 ALA A C 1
ATOM 1915 O O . ALA A 1 251 ? 7.882 20.257 7.781 1.00 96.38 251 ALA A O 1
ATOM 1916 N N . GLY A 1 252 ? 7.887 21.711 6.078 1.00 98.19 252 GLY A N 1
ATOM 1917 C CA . GLY A 1 252 ? 9.350 21.793 5.947 1.00 98.19 252 GLY A CA 1
ATOM 1918 C C . GLY A 1 252 ? 10.004 20.569 5.283 1.00 98.19 252 GLY A C 1
ATOM 1919 O O . GLY A 1 252 ? 11.224 20.436 5.299 1.00 98.19 252 GLY A O 1
ATOM 1920 N N . LEU A 1 253 ? 9.207 19.675 4.689 1.00 98.62 253 LEU A N 1
ATOM 1921 C CA . LEU A 1 253 ? 9.620 18.360 4.186 1.00 98.62 253 LEU A CA 1
ATOM 1922 C C . LEU A 1 253 ? 9.848 18.301 2.664 1.00 98.62 253 LEU A C 1
ATOM 1924 O O . LEU A 1 253 ? 10.314 17.270 2.179 1.00 98.62 253 LEU A O 1
ATOM 1928 N N . LEU A 1 254 ? 9.529 19.357 1.895 1.00 98.56 254 LEU A N 1
ATOM 1929 C CA . LEU A 1 254 ? 9.547 19.298 0.417 1.00 98.56 254 LEU A CA 1
ATOM 1930 C C . LEU A 1 254 ? 10.900 18.837 -0.137 1.00 98.56 254 LEU A C 1
ATOM 1932 O O . LEU A 1 254 ? 10.946 17.965 -1.005 1.00 98.56 254 LEU A O 1
ATOM 1936 N N . ARG A 1 255 ? 12.003 19.377 0.398 1.00 98.38 255 ARG A N 1
ATOM 1937 C CA . ARG A 1 255 ? 13.345 18.981 -0.038 1.00 98.38 255 ARG A CA 1
ATOM 1938 C C . ARG A 1 255 ? 13.578 17.485 0.188 1.00 98.38 255 ARG A C 1
ATOM 1940 O O . ARG A 1 255 ? 14.034 16.824 -0.736 1.00 98.38 255 ARG A O 1
ATOM 1947 N N . GLN A 1 256 ? 13.201 16.966 1.361 1.00 98.62 256 GLN A N 1
ATOM 1948 C CA . GLN A 1 256 ? 13.428 15.577 1.774 1.00 98.62 256 GLN A CA 1
ATOM 1949 C C . GLN A 1 256 ? 12.614 14.573 0.948 1.00 98.62 256 GLN A C 1
ATOM 1951 O O . GLN A 1 256 ? 13.171 13.563 0.529 1.00 98.62 256 GLN A O 1
ATOM 1956 N N . VAL A 1 257 ? 11.330 14.832 0.666 1.00 98.88 257 VAL A N 1
ATOM 1957 C CA . VAL A 1 257 ? 10.541 13.912 -0.181 1.00 98.88 257 VAL A CA 1
ATOM 1958 C C . VAL A 1 257 ? 11.084 13.866 -1.613 1.00 98.88 257 VAL A C 1
ATOM 1960 O O . VAL A 1 257 ? 11.180 12.790 -2.194 1.00 98.88 257 VAL A O 1
ATOM 1963 N N . GLN A 1 258 ? 11.546 15.002 -2.146 1.00 98.81 258 GLN A N 1
ATOM 1964 C CA . GLN A 1 258 ? 12.246 15.061 -3.432 1.00 98.81 258 GLN A CA 1
ATOM 1965 C C . GLN A 1 258 ? 13.616 14.349 -3.381 1.00 98.81 258 GLN A C 1
ATOM 1967 O O . GLN A 1 258 ? 13.968 13.646 -4.323 1.00 98.81 258 GLN A O 1
ATOM 1972 N N . ASP A 1 259 ? 14.373 14.480 -2.283 1.00 98.81 259 ASP A N 1
ATOM 1973 C CA . ASP A 1 259 ? 15.677 13.818 -2.090 1.00 98.81 259 ASP A CA 1
ATOM 1974 C C . ASP A 1 259 ? 15.561 12.280 -2.027 1.00 98.81 259 ASP A C 1
ATOM 1976 O O . ASP A 1 259 ? 16.469 11.579 -2.480 1.00 98.81 259 ASP A O 1
ATOM 1980 N N . GLU A 1 260 ? 14.475 11.738 -1.461 1.00 98.88 260 GLU A N 1
ATOM 1981 C CA . GLU A 1 260 ? 14.178 10.295 -1.500 1.00 98.88 260 GLU A CA 1
ATOM 1982 C C . GLU A 1 260 ? 13.584 9.869 -2.860 1.00 98.88 260 GLU A C 1
ATOM 1984 O O . GLU A 1 260 ? 13.918 8.794 -3.357 1.00 98.88 260 GLU A O 1
ATOM 1989 N N . ALA A 1 261 ? 12.755 10.704 -3.503 1.00 98.88 261 ALA A N 1
ATOM 1990 C CA . ALA A 1 261 ? 12.185 10.414 -4.824 1.00 98.88 261 ALA A CA 1
ATOM 1991 C C . ALA A 1 261 ? 13.270 10.251 -5.902 1.00 98.88 261 ALA A C 1
ATOM 1993 O O . ALA A 1 261 ? 13.256 9.269 -6.646 1.00 98.88 261 ALA A O 1
ATOM 1994 N N . PHE A 1 262 ? 14.239 11.173 -5.960 1.00 98.94 262 PHE A N 1
ATOM 1995 C CA . PHE A 1 262 ? 15.348 11.082 -6.912 1.00 98.94 262 PHE A CA 1
ATOM 1996 C C . PHE A 1 262 ? 16.322 9.946 -6.576 1.00 98.94 262 PHE A C 1
ATOM 1998 O O . PHE A 1 262 ? 16.773 9.265 -7.488 1.00 98.94 262 PHE A O 1
ATOM 2005 N N . TRP A 1 263 ? 16.560 9.642 -5.294 1.00 98.88 263 TRP A N 1
ATOM 2006 C CA . TRP A 1 263 ? 17.324 8.447 -4.902 1.00 98.88 263 TRP A CA 1
ATOM 2007 C C . TRP A 1 263 ? 16.679 7.144 -5.406 1.00 98.88 263 TRP A C 1
ATOM 2009 O O . TRP A 1 263 ? 17.378 6.244 -5.878 1.00 98.88 263 TRP A O 1
ATOM 2019 N N . GLY A 1 264 ? 15.345 7.058 -5.355 1.00 98.88 264 GLY A N 1
ATOM 2020 C CA . GLY A 1 264 ? 14.589 5.970 -5.973 1.00 98.88 264 GLY A CA 1
ATOM 2021 C C . GLY A 1 264 ? 14.757 5.931 -7.492 1.00 98.88 264 GLY A C 1
ATOM 2022 O O . GLY A 1 264 ? 15.083 4.882 -8.042 1.00 98.88 264 GLY A O 1
ATOM 2023 N N . ALA A 1 265 ? 14.586 7.069 -8.170 1.00 98.94 265 ALA A N 1
ATOM 2024 C CA . ALA A 1 265 ? 14.730 7.175 -9.623 1.00 98.94 265 ALA A CA 1
ATOM 2025 C C . ALA A 1 265 ? 16.147 6.814 -10.116 1.00 98.94 265 ALA A C 1
ATOM 2027 O O . ALA A 1 265 ? 16.285 6.085 -11.097 1.00 98.94 265 ALA A O 1
ATOM 2028 N N . ASP A 1 266 ? 17.194 7.234 -9.400 1.00 98.94 266 ASP A N 1
ATOM 2029 C CA . ASP A 1 266 ? 18.583 6.882 -9.706 1.00 98.94 266 ASP A CA 1
ATOM 2030 C C . ASP A 1 266 ? 18.840 5.374 -9.574 1.00 98.94 266 ASP A C 1
ATOM 2032 O O . ASP A 1 266 ? 19.525 4.782 -10.406 1.00 98.94 266 ASP A O 1
ATOM 2036 N N . TYR A 1 267 ? 18.268 4.720 -8.556 1.00 98.88 267 TYR A N 1
ATOM 2037 C CA . TYR A 1 267 ? 18.345 3.262 -8.438 1.00 98.88 267 TYR A CA 1
ATOM 2038 C C . TYR A 1 267 ? 17.607 2.560 -9.585 1.00 98.88 267 TYR A C 1
ATOM 2040 O O . TYR A 1 267 ? 18.157 1.634 -10.179 1.00 98.88 267 TYR A O 1
ATOM 2048 N N . LEU A 1 268 ? 16.405 3.032 -9.942 1.00 98.94 268 LEU A N 1
ATOM 2049 C CA . LEU A 1 268 ? 15.627 2.499 -11.066 1.00 98.94 268 LEU A CA 1
ATOM 2050 C C . LEU A 1 268 ? 16.355 2.639 -12.413 1.00 98.94 268 LEU A C 1
ATOM 2052 O O . LEU A 1 268 ? 16.252 1.730 -13.235 1.00 98.94 268 LEU A O 1
ATO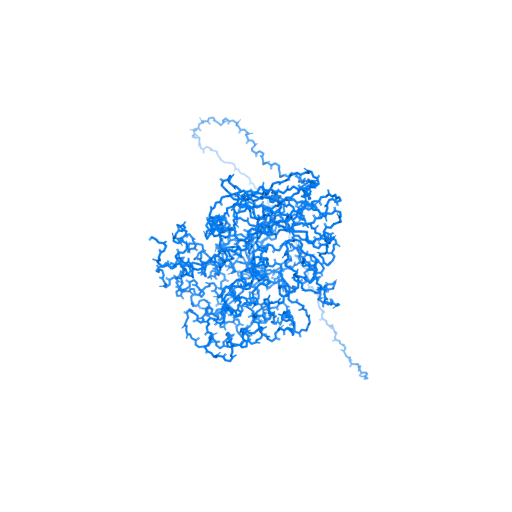M 2056 N N . HIS A 1 269 ? 17.125 3.714 -12.618 1.00 98.88 269 HIS A N 1
ATOM 2057 C CA . HIS A 1 269 ? 18.033 3.846 -13.762 1.00 98.88 269 HIS A CA 1
ATOM 2058 C C . HIS A 1 269 ? 19.112 2.749 -13.752 1.00 98.88 269 HIS A C 1
ATOM 2060 O O . HIS A 1 269 ? 19.231 2.000 -14.721 1.00 98.88 269 HIS A O 1
ATOM 2066 N N . ARG A 1 270 ? 19.863 2.596 -12.648 1.00 98.75 270 ARG A N 1
ATOM 2067 C CA . ARG A 1 270 ? 20.974 1.622 -12.567 1.00 98.75 270 ARG A CA 1
ATOM 2068 C C . ARG A 1 270 ? 20.521 0.167 -12.755 1.00 98.75 270 ARG A C 1
ATOM 2070 O O . ARG A 1 270 ? 21.263 -0.630 -13.322 1.00 98.75 270 ARG A O 1
ATOM 2077 N N . ILE A 1 271 ? 19.301 -0.187 -12.337 1.00 98.75 271 ILE A N 1
ATOM 2078 C CA . ILE A 1 271 ? 18.751 -1.541 -12.545 1.00 98.75 271 ILE A CA 1
ATOM 2079 C C . ILE A 1 271 ? 18.031 -1.749 -13.888 1.00 98.75 271 ILE A C 1
ATOM 2081 O O . ILE A 1 271 ? 17.498 -2.838 -14.107 1.00 98.75 271 ILE A O 1
ATOM 2085 N N . LEU A 1 272 ? 17.991 -0.757 -14.786 1.00 98.88 272 LEU A N 1
ATOM 2086 C CA . LEU A 1 272 ? 17.437 -0.918 -16.132 1.00 98.88 272 LEU A CA 1
ATOM 2087 C C . LEU A 1 272 ? 18.490 -1.488 -17.091 1.00 98.88 272 LEU A C 1
ATOM 2089 O O . LEU A 1 272 ? 19.438 -0.814 -17.490 1.00 98.88 272 LEU A O 1
ATOM 2093 N N . ASP A 1 273 ? 18.289 -2.727 -17.531 1.00 98.62 273 ASP A N 1
ATOM 2094 C CA . ASP A 1 273 ? 19.174 -3.388 -18.483 1.00 98.62 273 ASP A CA 1
ATOM 2095 C C . ASP A 1 273 ? 19.281 -2.634 -19.821 1.00 98.62 273 ASP A C 1
ATOM 2097 O O . ASP A 1 273 ? 18.344 -1.972 -20.285 1.00 98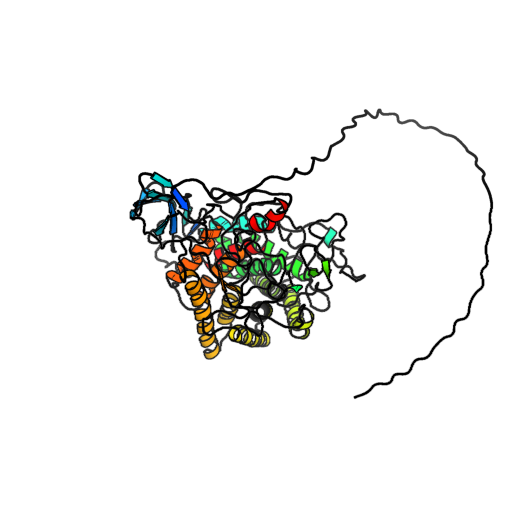.62 273 ASP A O 1
ATOM 2101 N N . ALA A 1 274 ? 20.414 -2.800 -20.510 1.00 97.44 274 ALA A N 1
ATOM 2102 C CA . ALA A 1 274 ? 20.644 -2.253 -21.846 1.00 97.44 274 ALA A CA 1
ATOM 2103 C C . ALA A 1 274 ? 19.524 -2.613 -22.848 1.00 97.44 274 ALA A C 1
ATOM 2105 O O . ALA A 1 274 ? 19.144 -1.760 -23.648 1.00 97.44 274 ALA A O 1
ATOM 2106 N N . VAL A 1 275 ? 18.934 -3.814 -22.753 1.00 97.56 275 VAL A N 1
ATOM 2107 C CA . VAL A 1 275 ? 17.820 -4.281 -23.600 1.00 97.56 275 VAL A CA 1
ATOM 2108 C C . VAL A 1 275 ? 16.479 -3.621 -23.237 1.00 97.56 275 VAL A C 1
ATOM 2110 O O . VAL A 1 275 ? 15.635 -3.464 -24.115 1.00 97.56 275 VAL A O 1
ATOM 2113 N N . GLY A 1 276 ? 16.286 -3.177 -21.987 1.00 98.31 276 GLY A N 1
ATOM 2114 C CA . GLY A 1 276 ? 15.087 -2.443 -21.552 1.00 98.31 276 GLY A CA 1
ATOM 2115 C C . GLY A 1 276 ? 14.174 -3.148 -20.543 1.00 98.31 276 GLY A C 1
ATOM 2116 O O . GLY A 1 276 ? 13.025 -2.747 -20.403 1.00 98.31 276 GLY A O 1
ATOM 2117 N N . TYR A 1 277 ? 14.637 -4.176 -19.832 1.00 98.44 277 TYR A N 1
ATOM 2118 C CA . TYR A 1 277 ? 13.929 -4.728 -18.666 1.00 98.44 277 TYR A CA 1
ATOM 2119 C C . TYR A 1 277 ? 14.628 -4.302 -17.370 1.00 98.44 277 TYR A C 1
ATOM 2121 O O . TYR A 1 277 ? 15.846 -4.148 -17.359 1.00 98.44 277 TYR A O 1
ATOM 2129 N N . PHE A 1 278 ? 13.889 -4.146 -16.272 1.00 98.94 278 PHE A N 1
ATOM 2130 C CA . PHE A 1 278 ? 14.510 -3.938 -14.960 1.00 98.94 278 PHE A CA 1
ATOM 2131 C C . PHE A 1 278 ? 14.897 -5.268 -14.312 1.00 98.94 278 PHE A C 1
ATOM 2133 O O . PHE A 1 278 ? 14.263 -6.297 -14.574 1.00 98.94 278 PHE A O 1
ATOM 2140 N N . TYR A 1 279 ? 15.898 -5.243 -13.435 1.00 98.75 279 TYR A N 1
ATOM 2141 C CA . TYR A 1 279 ? 16.204 -6.379 -12.570 1.00 98.75 279 TYR A CA 1
ATOM 2142 C C . TYR A 1 279 ? 15.170 -6.525 -11.446 1.00 98.75 279 TYR A C 1
ATOM 2144 O O . TYR A 1 279 ? 14.911 -5.575 -10.709 1.00 98.75 279 TYR A O 1
ATOM 2152 N N . THR A 1 280 ? 14.602 -7.725 -11.288 1.00 97.94 280 THR A N 1
ATOM 2153 C CA . THR A 1 280 ? 13.550 -7.990 -10.289 1.00 97.94 280 THR A CA 1
ATOM 2154 C C . THR A 1 280 ? 14.057 -7.857 -8.852 1.00 97.94 280 THR A C 1
ATOM 2156 O O . THR A 1 280 ? 13.338 -7.361 -7.980 1.00 97.94 280 THR A O 1
ATOM 2159 N N . THR A 1 281 ? 15.280 -8.325 -8.585 1.00 98.12 281 THR A N 1
ATOM 2160 C CA . THR A 1 281 ? 15.793 -8.523 -7.225 1.00 98.12 281 THR A CA 1
ATOM 2161 C C . THR A 1 281 ? 17.325 -8.503 -7.172 1.00 98.12 281 THR A C 1
ATOM 2163 O O . THR A 1 281 ? 17.981 -9.089 -8.033 1.00 98.12 281 THR A O 1
ATOM 2166 N N . VAL A 1 282 ? 17.874 -7.905 -6.111 1.00 98.00 282 VAL A N 1
ATOM 2167 C CA . VAL A 1 282 ? 19.229 -8.139 -5.581 1.00 98.00 282 VAL A CA 1
ATOM 2168 C C . VAL A 1 282 ? 19.093 -8.882 -4.248 1.00 98.00 282 VAL A C 1
ATOM 2170 O O . VAL A 1 282 ? 18.405 -8.374 -3.363 1.00 98.00 282 VAL A O 1
ATOM 2173 N N . PHE A 1 283 ? 19.697 -10.065 -4.099 1.00 96.75 283 PHE A N 1
ATOM 2174 C CA . PHE A 1 283 ? 19.458 -10.951 -2.944 1.00 96.75 283 PHE A CA 1
ATOM 2175 C C . PHE A 1 283 ? 20.654 -11.853 -2.613 1.00 96.75 283 PHE A C 1
ATOM 2177 O O . PHE A 1 283 ? 21.453 -12.191 -3.488 1.00 96.75 283 PHE A O 1
ATOM 2184 N N . ASP A 1 284 ? 20.738 -12.226 -1.336 1.00 91.88 284 ASP A N 1
ATOM 2185 C CA . ASP A 1 284 ? 21.797 -13.002 -0.672 1.00 91.88 284 ASP A CA 1
ATOM 2186 C C . ASP A 1 284 ? 21.221 -14.016 0.342 1.00 91.88 284 ASP A C 1
ATOM 2188 O O . ASP A 1 284 ? 21.840 -14.334 1.355 1.00 91.88 284 ASP A O 1
ATOM 2192 N N . LYS A 1 285 ? 20.010 -14.529 0.077 1.00 93.44 285 LYS A N 1
ATOM 2193 C CA . LYS A 1 285 ? 19.305 -15.493 0.945 1.00 93.44 285 LYS A CA 1
ATOM 2194 C C . LYS A 1 285 ? 19.148 -15.019 2.392 1.00 93.44 285 LYS A C 1
ATOM 2196 O O . LYS A 1 285 ? 19.419 -15.774 3.322 1.00 93.44 285 LYS A O 1
ATOM 2201 N N . TRP A 1 286 ? 18.687 -13.779 2.558 1.00 91.25 286 TRP A N 1
ATOM 2202 C CA . TRP A 1 286 ? 18.486 -13.145 3.865 1.00 91.25 286 TRP A CA 1
ATOM 2203 C C . TRP A 1 286 ? 19.788 -13.052 4.686 1.00 91.25 286 TRP A C 1
ATOM 2205 O O . TRP A 1 286 ? 19.771 -13.173 5.909 1.00 91.25 286 TRP A O 1
ATOM 2215 N N . GLY A 1 287 ? 20.924 -12.844 4.008 1.00 85.25 287 GLY A N 1
ATOM 2216 C CA . GLY A 1 287 ? 22.242 -12.751 4.639 1.00 85.25 287 GLY A CA 1
ATOM 2217 C C . GLY A 1 287 ? 22.878 -14.085 5.057 1.00 85.25 287 GLY A C 1
ATOM 2218 O O . GLY A 1 287 ? 23.565 -14.122 6.076 1.00 85.25 287 GLY A O 1
ATOM 2219 N N . ASP A 1 288 ? 22.690 -15.176 4.304 1.00 86.50 288 ASP A N 1
ATOM 2220 C CA . ASP A 1 288 ? 23.503 -16.393 4.488 1.00 86.50 288 ASP A CA 1
ATOM 2221 C C . ASP A 1 288 ? 24.960 -16.098 4.083 1.00 86.50 288 ASP A C 1
ATOM 2223 O O . ASP A 1 288 ? 25.230 -15.816 2.917 1.00 86.50 288 ASP A O 1
ATOM 2227 N N . ASP A 1 289 ? 25.912 -16.223 5.017 1.00 86.31 289 ASP A N 1
ATOM 2228 C CA . ASP A 1 289 ? 27.361 -16.029 4.793 1.00 86.31 289 ASP A CA 1
ATOM 2229 C C . ASP A 1 289 ? 27.935 -16.839 3.606 1.00 86.31 289 ASP A C 1
ATOM 2231 O O . ASP A 1 289 ? 29.044 -16.571 3.136 1.00 86.31 289 ASP A O 1
ATOM 2235 N N . LYS A 1 290 ? 27.225 -17.876 3.139 1.00 90.06 290 LYS A N 1
ATOM 2236 C CA . LYS A 1 290 ? 27.617 -18.737 2.008 1.00 90.06 290 LYS A CA 1
ATOM 2237 C C . LYS A 1 290 ? 26.923 -18.373 0.694 1.00 90.06 290 LYS A C 1
ATOM 2239 O O . LYS A 1 290 ? 27.254 -18.960 -0.338 1.00 90.06 290 LYS A O 1
ATOM 2244 N N . ALA A 1 291 ? 25.954 -17.462 0.713 1.00 92.88 291 ALA A N 1
ATOM 2245 C CA . ALA A 1 291 ? 25.238 -17.019 -0.470 1.00 92.88 291 ALA A CA 1
ATOM 2246 C C . ALA A 1 291 ? 25.989 -15.876 -1.167 1.00 92.88 291 ALA A C 1
ATOM 2248 O O . ALA A 1 291 ? 26.297 -14.840 -0.586 1.00 92.88 291 ALA A O 1
ATOM 2249 N N . GLU A 1 292 ? 26.256 -16.040 -2.462 1.00 94.12 292 GLU A N 1
ATOM 2250 C CA . GLU A 1 292 ? 26.714 -14.930 -3.296 1.00 94.12 292 GLU A CA 1
ATOM 2251 C C . GLU A 1 292 ? 25.542 -13.961 -3.521 1.00 94.12 292 GLU A C 1
ATOM 2253 O O . GLU A 1 292 ? 24.490 -14.366 -4.034 1.00 94.12 292 GLU A O 1
ATOM 2258 N N . ARG A 1 293 ? 25.733 -12.689 -3.146 1.00 96.00 293 ARG A N 1
ATOM 2259 C CA . ARG A 1 293 ? 24.778 -11.607 -3.409 1.00 96.00 293 ARG A CA 1
ATOM 2260 C C . ARG A 1 293 ? 24.735 -11.312 -4.906 1.00 96.00 293 ARG A C 1
ATOM 2262 O O . ARG A 1 293 ? 25.735 -10.895 -5.491 1.00 96.00 293 ARG A O 1
ATOM 2269 N N . MET A 1 294 ? 23.585 -11.540 -5.530 1.00 97.44 294 MET A N 1
ATOM 2270 C CA . MET A 1 294 ? 23.430 -11.491 -6.987 1.00 97.44 294 MET A CA 1
ATOM 2271 C C . MET A 1 294 ? 22.137 -10.804 -7.414 1.00 97.44 294 MET A C 1
ATOM 2273 O O . MET A 1 294 ? 21.189 -10.671 -6.640 1.00 97.44 294 MET A O 1
ATOM 2277 N N . VAL A 1 295 ? 22.082 -10.431 -8.695 1.00 98.50 295 VAL A N 1
ATOM 2278 C CA . VAL A 1 295 ? 20.811 -10.210 -9.389 1.00 98.50 295 VAL A CA 1
ATOM 2279 C C . VAL A 1 295 ? 20.177 -11.570 -9.689 1.00 98.50 295 VAL A C 1
ATOM 2281 O O . VAL A 1 295 ? 20.747 -12.372 -10.437 1.00 98.50 295 VAL A O 1
ATOM 2284 N N . VAL A 1 296 ? 19.003 -11.827 -9.112 1.00 97.81 296 VAL A N 1
ATOM 2285 C CA . VAL A 1 296 ? 18.314 -13.130 -9.155 1.00 97.81 296 VAL A CA 1
ATOM 2286 C C . VAL A 1 296 ? 16.800 -12.962 -9.345 1.00 97.81 296 VAL A C 1
ATOM 2288 O O . VAL A 1 296 ? 16.255 -11.872 -9.195 1.00 97.81 296 VAL A O 1
ATOM 2291 N N . GLY A 1 297 ? 16.105 -14.039 -9.701 1.00 96.94 297 GLY A N 1
ATOM 2292 C CA . GLY A 1 297 ? 14.768 -14.303 -9.165 1.00 96.94 297 GLY A CA 1
ATOM 2293 C C . GLY A 1 297 ? 14.883 -15.372 -8.075 1.00 96.94 297 GLY A C 1
ATOM 2294 O O . GLY A 1 297 ? 15.947 -15.972 -7.927 1.00 96.94 297 GLY A O 1
ATOM 2295 N N . TYR A 1 298 ? 13.822 -15.648 -7.318 1.00 96.50 298 TYR A N 1
ATOM 2296 C CA . TYR A 1 298 ? 13.833 -16.793 -6.403 1.00 96.50 298 TYR A CA 1
ATOM 2297 C C . TYR A 1 298 ? 12.458 -17.435 -6.205 1.00 96.50 298 TYR A C 1
ATOM 2299 O O . TYR A 1 298 ? 11.424 -16.852 -6.550 1.00 96.50 298 TYR A O 1
ATOM 2307 N N . GLU A 1 299 ? 12.465 -18.645 -5.648 1.00 95.69 299 GLU A N 1
ATOM 2308 C CA . GLU A 1 299 ? 11.274 -19.407 -5.278 1.00 95.69 299 GLU A CA 1
ATOM 2309 C C . GLU A 1 299 ? 11.403 -20.086 -3.903 1.00 95.69 299 GLU A C 1
ATOM 2311 O O . GLU A 1 299 ? 12.490 -20.500 -3.486 1.00 95.69 299 GLU A O 1
ATOM 2316 N N . GLY A 1 300 ? 10.259 -20.207 -3.218 1.00 94.25 300 GLY A N 1
ATOM 2317 C CA . GLY A 1 300 ? 10.104 -20.902 -1.939 1.00 94.25 300 GLY A CA 1
ATOM 2318 C C . GLY A 1 300 ? 10.791 -20.260 -0.724 1.00 94.25 300 GLY A C 1
ATOM 2319 O O . GLY A 1 300 ? 11.630 -19.368 -0.826 1.00 94.25 300 GLY A O 1
ATOM 2320 N N . GLU A 1 301 ? 10.459 -20.794 0.453 1.00 92.12 301 GLU A N 1
ATOM 2321 C CA . GLU A 1 301 ? 10.994 -20.389 1.767 1.00 92.12 301 GLU A CA 1
ATOM 2322 C C . GLU A 1 301 ? 12.511 -20.655 1.917 1.00 92.12 301 GLU A C 1
ATOM 2324 O O . GLU A 1 301 ? 13.152 -20.127 2.814 1.00 92.12 301 GLU A O 1
ATOM 2329 N N . ALA A 1 302 ? 13.112 -21.436 1.010 1.00 92.69 302 ALA A N 1
ATOM 2330 C CA . ALA A 1 302 ? 14.553 -21.723 0.967 1.00 92.69 302 ALA A CA 1
ATOM 2331 C C . ALA A 1 302 ? 15.374 -20.740 0.099 1.00 92.69 302 ALA A C 1
ATOM 2333 O O . ALA A 1 302 ? 16.590 -20.915 -0.061 1.00 92.69 302 ALA A O 1
ATOM 2334 N N . GLY A 1 303 ? 14.728 -19.738 -0.514 1.00 95.12 303 GLY A N 1
ATOM 2335 C CA . GLY A 1 303 ? 15.411 -18.720 -1.314 1.00 95.12 303 GLY A CA 1
ATOM 2336 C C . GLY A 1 303 ? 16.136 -19.314 -2.525 1.00 95.12 303 GLY A C 1
ATOM 2337 O O . GLY A 1 303 ? 17.279 -18.952 -2.808 1.00 95.12 303 GLY A O 1
ATOM 2338 N N . THR A 1 304 ? 15.537 -20.302 -3.197 1.00 96.56 304 THR A N 1
ATOM 2339 C CA . THR A 1 304 ? 16.164 -20.986 -4.338 1.00 96.56 304 THR A CA 1
ATOM 2340 C C . THR A 1 304 ? 16.288 -20.011 -5.501 1.00 96.56 304 THR A C 1
ATOM 2342 O O . THR A 1 304 ? 15.276 -19.535 -6.003 1.00 96.56 304 THR A O 1
ATOM 2345 N N . TYR A 1 305 ? 17.517 -19.693 -5.914 1.00 97.38 305 TYR A N 1
ATOM 2346 C CA . TYR A 1 305 ? 17.781 -18.750 -7.003 1.00 97.38 305 TYR A CA 1
ATOM 2347 C C . TYR A 1 305 ? 17.262 -19.281 -8.349 1.00 97.38 305 TYR A C 1
ATOM 2349 O O . TYR A 1 305 ? 17.418 -20.460 -8.663 1.00 97.38 305 TYR A O 1
ATOM 2357 N N . THR A 1 306 ? 16.677 -18.394 -9.154 1.00 96.81 306 THR A N 1
ATOM 2358 C CA . THR A 1 306 ? 16.118 -18.685 -10.482 1.00 96.81 306 THR A CA 1
ATOM 2359 C C . THR A 1 306 ? 16.449 -17.578 -11.489 1.00 96.81 306 THR A C 1
ATOM 2361 O O . THR A 1 306 ? 16.833 -16.461 -11.134 1.00 96.81 306 THR A O 1
ATOM 2364 N N . SER A 1 307 ? 16.238 -17.855 -12.779 1.00 95.75 307 SER A N 1
ATOM 2365 C CA . SER A 1 307 ? 16.414 -16.893 -13.879 1.00 95.75 307 SER A CA 1
ATOM 2366 C C . SER A 1 307 ? 15.241 -15.902 -14.062 1.00 95.75 307 SER A C 1
ATOM 2368 O O . SER A 1 307 ? 15.166 -15.189 -15.071 1.00 95.75 307 SER A O 1
ATOM 2370 N N . LEU A 1 308 ? 14.343 -15.792 -13.068 1.00 95.56 308 LEU A N 1
ATOM 2371 C CA . LEU A 1 308 ? 13.229 -14.826 -13.015 1.00 95.56 308 LEU A CA 1
ATOM 2372 C C . LEU A 1 308 ? 13.668 -13.406 -12.578 1.00 95.56 308 LEU A C 1
ATOM 2374 O O . LEU A 1 308 ? 12.875 -12.620 -12.061 1.00 95.56 308 LEU A O 1
ATOM 2378 N N . TYR A 1 309 ? 14.929 -13.044 -12.831 1.00 96.94 309 TYR A N 1
ATOM 2379 C CA . TYR A 1 309 ? 15.514 -11.729 -12.528 1.00 96.94 309 TYR A CA 1
ATOM 2380 C C . TYR A 1 309 ? 15.076 -10.599 -13.475 1.00 96.94 309 TYR A C 1
ATOM 2382 O O . TYR A 1 309 ? 15.647 -9.512 -13.433 1.00 96.94 309 TYR A O 1
ATOM 2390 N N . ARG A 1 310 ? 14.109 -10.840 -14.364 1.00 98.25 310 ARG A N 1
ATOM 2391 C CA . ARG A 1 310 ? 13.632 -9.876 -15.365 1.00 98.25 310 ARG A CA 1
ATOM 2392 C C . ARG A 1 310 ? 12.224 -9.433 -14.984 1.00 98.25 310 ARG A C 1
ATOM 2394 O O . ARG A 1 310 ? 11.315 -10.258 -14.976 1.00 98.25 310 ARG A O 1
ATOM 2401 N N . SER A 1 311 ? 12.037 -8.153 -14.674 1.00 98.56 311 SER A N 1
ATOM 2402 C CA . SER A 1 311 ? 10.740 -7.641 -14.226 1.00 98.56 311 SER A CA 1
ATOM 2403 C C . SER A 1 311 ? 9.718 -7.580 -15.361 1.00 98.56 311 SER A C 1
ATOM 2405 O O . SER A 1 311 ? 9.810 -6.732 -16.247 1.00 98.56 311 SER A O 1
ATOM 2407 N N . ALA A 1 312 ? 8.693 -8.426 -15.271 1.00 98.75 312 ALA A N 1
ATOM 2408 C CA . ALA A 1 312 ? 7.395 -8.204 -15.903 1.00 98.75 312 ALA A CA 1
ATOM 2409 C C . ALA A 1 312 ? 6.698 -6.938 -15.347 1.00 98.75 312 ALA A C 1
ATOM 2411 O O . ALA A 1 312 ? 7.085 -6.421 -14.294 1.00 98.75 312 ALA A O 1
ATOM 2412 N N . TYR A 1 313 ? 5.616 -6.481 -15.990 1.00 98.88 313 TYR A N 1
ATOM 2413 C CA . TYR A 1 313 ? 4.759 -5.398 -15.496 1.00 98.88 313 TYR A CA 1
ATOM 2414 C C . TYR A 1 313 ? 4.308 -5.665 -14.061 1.00 98.88 313 TYR A C 1
ATOM 2416 O O . TYR A 1 313 ? 4.472 -4.775 -13.225 1.00 98.88 313 TYR A O 1
ATOM 2424 N N . ARG A 1 314 ? 3.837 -6.889 -13.765 1.00 98.81 314 ARG A N 1
ATOM 2425 C CA . ARG A 1 314 ? 3.463 -7.293 -12.401 1.00 98.81 314 ARG A CA 1
ATOM 2426 C C . ARG A 1 314 ? 4.615 -7.405 -11.412 1.00 98.81 314 ARG A C 1
ATOM 2428 O O . ARG A 1 314 ? 4.399 -7.272 -10.215 1.00 98.81 314 ARG A O 1
ATOM 2435 N N . ALA A 1 315 ? 5.825 -7.676 -11.894 1.00 98.56 315 ALA A N 1
ATOM 2436 C CA . ALA A 1 315 ? 7.001 -7.900 -11.059 1.00 98.56 315 ALA A CA 1
ATOM 2437 C C . ALA A 1 315 ? 7.745 -6.578 -10.788 1.00 98.56 315 ALA A C 1
ATOM 2439 O O . ALA A 1 315 ? 8.963 -6.485 -10.959 1.00 98.56 315 ALA A O 1
ATOM 2440 N N . GLY A 1 316 ? 6.998 -5.532 -10.419 1.00 98.69 316 GLY A N 1
ATOM 2441 C CA . GLY A 1 316 ? 7.514 -4.197 -10.128 1.00 98.69 316 GLY A CA 1
ATOM 2442 C C . GLY A 1 316 ? 7.869 -3.346 -11.350 1.00 98.69 316 GLY A C 1
ATOM 2443 O O . GLY A 1 316 ? 8.072 -2.142 -11.187 1.00 98.69 316 GLY A O 1
ATOM 2444 N N . GLY A 1 317 ? 7.906 -3.918 -12.561 1.00 98.88 317 GLY A N 1
ATOM 2445 C CA . GLY A 1 317 ? 8.316 -3.223 -13.785 1.00 98.88 317 GLY A CA 1
ATOM 2446 C C . GLY A 1 317 ? 7.358 -2.108 -14.216 1.00 98.88 317 GLY A C 1
ATOM 2447 O O . GLY A 1 317 ? 7.808 -1.059 -14.674 1.00 98.88 317 GLY A O 1
ATOM 2448 N N . GLY A 1 318 ? 6.046 -2.281 -14.014 1.00 98.94 318 GLY A N 1
ATOM 2449 C CA . GLY A 1 318 ? 5.061 -1.237 -14.318 1.00 98.94 318 GLY A CA 1
ATOM 2450 C C . GLY A 1 318 ? 5.207 -0.018 -13.408 1.00 98.94 318 GLY A C 1
ATOM 2451 O O . GLY A 1 318 ? 5.314 1.111 -13.886 1.00 98.94 318 GLY A O 1
ATOM 2452 N N . LEU A 1 319 ? 5.321 -0.239 -12.097 1.00 98.88 319 LEU A N 1
ATOM 2453 C CA . LEU A 1 319 ? 5.536 0.857 -11.152 1.00 98.88 319 LEU A CA 1
ATOM 2454 C C . LEU A 1 319 ? 6.940 1.481 -11.287 1.00 98.88 319 LEU A C 1
ATOM 2456 O O . LEU A 1 319 ? 7.103 2.654 -10.972 1.00 98.88 319 LEU A O 1
ATOM 2460 N N . ALA A 1 320 ? 7.943 0.757 -11.803 1.00 99.00 320 ALA A N 1
ATOM 2461 C CA . ALA A 1 320 ? 9.262 1.326 -12.099 1.00 99.00 320 ALA A CA 1
ATOM 2462 C C . ALA A 1 320 ? 9.197 2.340 -13.259 1.00 99.00 320 ALA A C 1
ATOM 2464 O O . ALA A 1 320 ? 9.717 3.450 -13.142 1.00 99.00 320 ALA A O 1
ATOM 2465 N N . ILE A 1 321 ? 8.477 2.003 -14.338 1.00 99.00 321 ILE A N 1
ATOM 2466 C CA . ILE A 1 321 ? 8.167 2.937 -15.436 1.00 99.00 321 ILE A CA 1
ATOM 2467 C C . ILE A 1 321 ? 7.402 4.153 -14.902 1.00 99.00 321 ILE A C 1
ATOM 2469 O O . ILE A 1 321 ? 7.755 5.290 -15.212 1.00 99.00 321 ILE A O 1
ATOM 2473 N N . ALA A 1 322 ? 6.378 3.915 -14.078 1.00 99.00 322 ALA A N 1
ATOM 2474 C CA . ALA A 1 322 ? 5.562 4.962 -13.474 1.00 99.00 322 ALA A CA 1
ATOM 2475 C C . ALA A 1 322 ? 6.388 5.933 -12.614 1.00 99.00 322 ALA A C 1
ATOM 2477 O O . ALA A 1 322 ? 6.251 7.150 -12.739 1.00 99.00 322 ALA A O 1
ATOM 2478 N N . ALA A 1 323 ? 7.270 5.398 -11.766 1.00 98.94 323 ALA A N 1
ATOM 2479 C CA . ALA A 1 323 ? 8.158 6.174 -10.910 1.00 98.94 323 ALA A CA 1
ATOM 2480 C C . ALA A 1 323 ? 9.126 7.046 -11.722 1.00 98.94 323 ALA A C 1
ATOM 2482 O O . ALA A 1 323 ? 9.229 8.240 -11.456 1.00 98.94 323 ALA A O 1
ATOM 2483 N N . LEU A 1 324 ? 9.786 6.483 -12.740 1.00 99.00 324 LEU A N 1
ATOM 2484 C CA . LEU A 1 324 ? 10.715 7.214 -13.611 1.00 99.00 324 LEU A CA 1
ATOM 2485 C C . LEU A 1 324 ? 10.005 8.300 -14.437 1.00 99.00 324 LEU A C 1
ATOM 2487 O O . LEU A 1 324 ? 10.479 9.435 -14.523 1.00 99.00 324 LEU A O 1
ATOM 2491 N N . ALA A 1 325 ? 8.823 7.996 -14.979 1.00 98.94 325 ALA A N 1
ATOM 2492 C CA . ALA A 1 325 ? 7.999 8.970 -15.689 1.00 98.94 325 ALA A CA 1
ATOM 2493 C C . ALA A 1 325 ? 7.561 10.129 -14.772 1.00 98.94 325 ALA A C 1
ATOM 2495 O O . ALA A 1 325 ? 7.721 11.296 -15.144 1.00 98.94 325 ALA A O 1
ATOM 2496 N N . ARG A 1 326 ? 7.100 9.848 -13.546 1.00 98.81 326 ARG A N 1
ATOM 2497 C CA . ARG A 1 326 ? 6.755 10.888 -12.562 1.00 98.81 326 ARG A CA 1
ATOM 2498 C C . ARG A 1 326 ? 7.984 11.674 -12.084 1.00 98.81 326 ARG A C 1
ATOM 2500 O O . ARG A 1 326 ? 7.908 12.896 -11.984 1.00 98.81 326 ARG A O 1
ATOM 2507 N N . ALA A 1 327 ? 9.126 11.021 -11.864 1.00 98.88 327 ALA A N 1
ATOM 2508 C CA . ALA A 1 327 ? 10.383 11.673 -11.488 1.00 98.88 327 ALA A CA 1
ATOM 2509 C C . ALA A 1 327 ? 10.899 12.627 -12.582 1.00 98.88 327 ALA A C 1
ATOM 2511 O O . ALA A 1 327 ? 11.384 13.711 -12.262 1.00 98.88 327 ALA A O 1
ATOM 2512 N N . SER A 1 328 ? 10.726 12.286 -13.868 1.00 98.88 328 SER A N 1
ATOM 2513 C CA . SER A 1 328 ? 11.052 13.190 -14.986 1.00 98.88 328 SER A CA 1
ATOM 2514 C C . SER A 1 328 ? 10.239 14.488 -14.959 1.00 98.88 328 SER A C 1
ATOM 2516 O O . SER A 1 328 ? 10.788 15.571 -15.171 1.00 98.88 328 SER A O 1
ATOM 2518 N N . ARG A 1 329 ? 8.945 14.397 -14.616 1.00 98.50 329 ARG A N 1
ATOM 2519 C CA . ARG A 1 329 ? 8.067 15.562 -14.451 1.00 98.50 329 ARG A CA 1
ATOM 2520 C C . ARG A 1 329 ? 8.505 16.395 -13.256 1.00 98.50 329 ARG A C 1
ATOM 2522 O O . ARG A 1 329 ? 8.714 17.594 -13.411 1.00 98.50 329 ARG A O 1
ATOM 2529 N N . LEU A 1 330 ? 8.716 15.746 -12.109 1.00 98.50 330 LEU A N 1
ATOM 2530 C CA . LEU A 1 330 ? 9.174 16.388 -10.879 1.00 98.50 330 LEU A CA 1
ATOM 2531 C C . LEU A 1 330 ? 10.481 17.157 -11.110 1.00 98.50 330 LEU A C 1
ATOM 2533 O O . LEU A 1 330 ? 10.621 18.285 -10.638 1.00 98.50 330 LEU A O 1
ATOM 2537 N N . ALA A 1 331 ? 11.410 16.587 -11.883 1.00 98.69 331 ALA A N 1
ATOM 2538 C CA . ALA A 1 331 ? 12.648 17.256 -12.259 1.00 98.69 331 ALA A CA 1
ATOM 2539 C C . ALA A 1 331 ? 12.398 18.508 -13.114 1.00 98.69 331 ALA A C 1
ATOM 2541 O O . ALA A 1 331 ? 12.830 19.603 -12.748 1.00 98.69 331 ALA A O 1
ATOM 2542 N N . ALA A 1 332 ? 11.626 18.378 -14.197 1.00 97.94 332 ALA A N 1
ATOM 2543 C CA . ALA A 1 332 ? 11.284 19.493 -15.082 1.00 97.94 332 ALA A CA 1
ATOM 2544 C C . ALA A 1 332 ? 10.489 20.615 -14.378 1.00 97.94 332 ALA A C 1
ATOM 2546 O O . ALA A 1 332 ? 10.662 21.787 -14.701 1.00 97.94 332 ALA A O 1
ATOM 2547 N N . GLN A 1 333 ? 9.641 20.274 -13.402 1.00 96.31 333 GLN A N 1
ATOM 2548 C CA . GLN A 1 333 ? 8.853 21.229 -12.612 1.00 96.31 333 GLN A CA 1
ATOM 2549 C C . GLN A 1 333 ? 9.688 21.998 -11.579 1.00 96.31 333 GLN A C 1
ATOM 2551 O O . GLN A 1 333 ? 9.354 23.134 -11.253 1.00 96.31 333 GLN A O 1
ATOM 2556 N N . THR A 1 334 ? 10.735 21.378 -11.022 1.00 96.94 334 THR A N 1
ATOM 2557 C CA . THR A 1 334 ? 11.463 21.910 -9.852 1.00 96.94 334 THR A CA 1
ATOM 2558 C C . THR A 1 334 ? 12.881 22.388 -10.159 1.00 96.94 334 THR A C 1
ATOM 2560 O O . THR A 1 334 ? 13.495 23.034 -9.311 1.00 96.94 334 THR A O 1
ATOM 2563 N N . GLY A 1 335 ? 13.432 22.051 -11.330 1.00 97.25 335 GLY A N 1
ATOM 2564 C CA . GLY A 1 335 ? 14.844 22.276 -11.656 1.00 97.25 335 GLY A CA 1
ATOM 2565 C C . GLY A 1 335 ? 15.811 21.414 -10.830 1.00 97.25 335 GLY A C 1
ATOM 2566 O O . GLY A 1 335 ? 17.004 21.707 -10.779 1.00 97.25 335 GLY A O 1
ATOM 2567 N N . ARG A 1 336 ? 15.307 20.375 -10.150 1.00 97.75 336 ARG A N 1
ATOM 2568 C CA . ARG A 1 336 ? 16.083 19.436 -9.327 1.00 97.75 336 ARG A CA 1
ATOM 2569 C C . ARG A 1 336 ? 16.184 18.076 -10.015 1.00 97.75 336 ARG A C 1
ATOM 2571 O O . ARG A 1 336 ? 15.321 17.722 -10.801 1.00 97.75 336 ARG A O 1
ATOM 2578 N N . GLN A 1 337 ? 17.205 17.296 -9.687 1.00 97.75 337 GLN A N 1
ATOM 2579 C CA . GLN A 1 337 ? 17.376 15.922 -10.169 1.00 97.75 337 GLN A CA 1
ATOM 2580 C C . GLN A 1 337 ? 18.271 15.134 -9.196 1.00 97.75 337 GLN A C 1
ATOM 2582 O O . GLN A 1 337 ? 18.740 15.707 -8.206 1.00 97.75 337 GLN A O 1
ATOM 2587 N N . GLY A 1 338 ? 18.477 13.842 -9.457 1.00 98.12 338 GLY A N 1
ATOM 2588 C CA . GLY A 1 338 ? 19.422 12.997 -8.724 1.00 98.12 338 GLY A CA 1
ATOM 2589 C C . GLY A 1 338 ? 20.823 13.018 -9.339 1.00 98.12 338 GLY A C 1
ATOM 2590 O O . GLY A 1 338 ? 21.296 14.054 -9.809 1.00 98.12 338 GLY A O 1
ATOM 2591 N N . GLU A 1 339 ? 21.478 11.860 -9.349 1.00 98.44 339 GLU A N 1
ATOM 2592 C CA . GLU A 1 339 ? 22.685 11.602 -10.149 1.00 98.44 339 GLU A CA 1
ATOM 2593 C C . GLU A 1 339 ? 22.380 11.690 -11.654 1.00 98.44 339 GLU A C 1
ATOM 2595 O O . GLU A 1 339 ? 23.175 12.239 -12.419 1.00 98.44 339 GLU A O 1
ATOM 2600 N N . PHE A 1 340 ? 21.201 11.215 -12.068 1.00 98.81 340 PHE A N 1
ATOM 2601 C CA . PHE A 1 340 ? 20.742 11.244 -13.458 1.00 98.81 340 PHE A CA 1
ATOM 2602 C C . PHE A 1 340 ? 19.710 12.356 -13.693 1.00 98.81 340 PHE A C 1
ATOM 2604 O O . PHE A 1 340 ? 19.108 12.886 -12.758 1.00 98.81 340 PHE A O 1
ATOM 2611 N N . SER A 1 341 ? 19.525 12.756 -14.955 1.00 98.75 341 SER A N 1
ATOM 2612 C CA . SER A 1 341 ? 18.648 13.878 -15.304 1.00 98.75 341 SER A CA 1
ATOM 2613 C C . SER A 1 341 ? 17.185 13.468 -15.476 1.00 98.75 341 SER A C 1
ATOM 2615 O O . SER A 1 341 ? 16.862 12.304 -15.724 1.00 98.75 341 SER A O 1
ATOM 2617 N N . GLY A 1 342 ? 16.288 14.459 -15.434 1.00 98.69 342 GLY A N 1
ATOM 2618 C CA . GLY A 1 342 ? 14.874 14.262 -15.766 1.00 98.69 342 GLY A CA 1
ATOM 2619 C C . GLY A 1 342 ? 14.658 13.633 -17.149 1.00 98.69 342 GLY A C 1
ATOM 2620 O O . GLY A 1 342 ? 13.818 12.745 -17.294 1.00 98.69 342 GLY A O 1
ATOM 2621 N N . ASP A 1 343 ? 15.452 14.031 -18.149 1.00 98.81 343 ASP A N 1
ATOM 2622 C CA . ASP A 1 343 ? 15.389 13.456 -19.497 1.00 98.81 343 ASP A CA 1
ATOM 2623 C C . ASP A 1 343 ? 15.908 12.011 -19.553 1.00 98.81 343 ASP A C 1
ATOM 2625 O O . ASP A 1 343 ? 15.346 11.206 -20.297 1.00 98.81 343 ASP A O 1
ATOM 2629 N N . THR A 1 344 ? 16.902 11.643 -18.733 1.00 98.88 344 THR A N 1
ATOM 2630 C CA . THR A 1 344 ? 17.320 10.241 -18.565 1.00 98.88 344 THR A CA 1
ATOM 2631 C C . THR A 1 344 ? 16.166 9.403 -18.017 1.00 98.88 344 THR A C 1
ATOM 2633 O O . THR A 1 344 ? 15.744 8.460 -18.686 1.00 98.88 344 THR A O 1
ATOM 2636 N N . TYR A 1 345 ? 15.560 9.799 -16.887 1.00 98.94 345 TYR A N 1
ATOM 2637 C CA . TYR A 1 345 ? 14.420 9.067 -16.315 1.00 98.94 345 TYR A CA 1
ATOM 2638 C C . TYR A 1 345 ? 13.257 8.930 -17.320 1.00 98.94 345 TYR A C 1
ATOM 2640 O O . TYR A 1 345 ? 12.618 7.881 -17.414 1.00 98.94 345 TYR A O 1
ATOM 2648 N N . ARG A 1 346 ? 12.994 9.976 -18.116 1.00 98.94 346 ARG A N 1
ATOM 2649 C CA . ARG A 1 346 ? 11.971 9.966 -19.173 1.00 98.94 346 ARG A CA 1
ATOM 2650 C C . ARG A 1 346 ? 12.296 8.972 -20.288 1.00 98.94 346 ARG A C 1
ATOM 2652 O O . ARG A 1 346 ? 11.411 8.232 -20.716 1.00 98.94 346 ARG A O 1
ATOM 2659 N N . ALA A 1 347 ? 13.538 8.966 -20.771 1.00 98.94 347 ALA A N 1
ATOM 2660 C CA . ALA A 1 347 ? 13.993 8.052 -21.813 1.00 98.94 347 ALA A CA 1
ATOM 2661 C C . ALA A 1 347 ? 13.932 6.592 -21.341 1.00 98.94 347 ALA A C 1
ATOM 2663 O O . ALA A 1 347 ? 13.450 5.732 -22.079 1.00 98.94 347 ALA A O 1
ATOM 2664 N N . ASP A 1 348 ? 14.331 6.331 -20.097 1.00 98.94 348 ASP A N 1
ATOM 2665 C CA . ASP A 1 348 ? 14.298 5.010 -19.468 1.00 98.94 348 ASP A CA 1
ATOM 2666 C C . ASP A 1 348 ? 12.873 4.480 -19.285 1.00 98.94 348 ASP A C 1
ATOM 2668 O O . ASP A 1 348 ? 12.587 3.337 -19.647 1.00 98.94 348 ASP A O 1
ATOM 2672 N N . ALA A 1 349 ? 11.950 5.322 -18.807 1.00 99.00 349 ALA A N 1
ATOM 2673 C CA . ALA A 1 349 ? 10.536 4.970 -18.687 1.00 99.00 349 ALA A CA 1
ATOM 2674 C C . ALA A 1 349 ? 9.926 4.588 -20.050 1.00 99.00 349 ALA A C 1
ATOM 2676 O O . ALA A 1 349 ? 9.236 3.573 -20.160 1.00 99.00 349 ALA A O 1
ATOM 2677 N N . ILE A 1 350 ? 10.220 5.362 -21.104 1.00 98.94 350 ILE A N 1
ATOM 2678 C CA . ILE A 1 350 ? 9.767 5.071 -22.474 1.00 98.94 350 ILE A CA 1
ATOM 2679 C C . ILE A 1 350 ? 10.391 3.764 -22.984 1.00 98.94 350 ILE A C 1
ATOM 2681 O O . ILE A 1 350 ? 9.669 2.888 -23.459 1.00 98.94 350 ILE A O 1
ATOM 2685 N N . LYS A 1 351 ? 11.715 3.607 -22.853 1.00 98.94 351 LYS A N 1
ATOM 2686 C CA . LYS A 1 351 ? 12.476 2.419 -23.275 1.00 98.94 351 LYS A CA 1
ATOM 2687 C C . LYS A 1 351 ? 11.924 1.146 -22.634 1.00 98.94 351 LYS A C 1
ATOM 2689 O O . LYS A 1 351 ? 11.698 0.162 -23.337 1.00 98.94 351 LYS A O 1
ATOM 2694 N N . ALA A 1 352 ? 11.690 1.167 -21.323 1.00 98.94 352 ALA A N 1
ATOM 2695 C CA . ALA A 1 352 ? 11.191 0.010 -20.593 1.00 98.94 352 ALA A CA 1
ATOM 2696 C C . ALA A 1 352 ? 9.728 -0.319 -20.925 1.00 98.94 352 ALA A C 1
ATOM 2698 O O . ALA A 1 352 ? 9.366 -1.491 -21.033 1.00 98.94 352 ALA A O 1
ATOM 2699 N N . PHE A 1 353 ? 8.891 0.693 -21.169 1.00 98.94 353 PHE A N 1
ATOM 2700 C CA . PHE A 1 353 ? 7.514 0.482 -21.613 1.00 98.94 353 PHE A CA 1
ATOM 2701 C C . PHE A 1 353 ? 7.441 -0.103 -23.028 1.00 98.94 353 PHE A C 1
ATOM 2703 O O . PHE A 1 353 ? 6.777 -1.116 -23.239 1.00 98.94 353 PHE A O 1
ATOM 2710 N N . ASP A 1 354 ? 8.174 0.480 -23.980 1.00 98.88 354 ASP A N 1
ATOM 2711 C CA . ASP A 1 354 ? 8.246 0.003 -25.367 1.00 98.88 354 ASP A CA 1
ATOM 2712 C C . ASP A 1 354 ? 8.900 -1.388 -25.472 1.00 98.88 354 ASP A C 1
ATOM 2714 O O . ASP A 1 354 ? 8.663 -2.127 -26.432 1.00 98.88 354 ASP A O 1
ATOM 2718 N N . HIS A 1 355 ? 9.691 -1.778 -24.469 1.00 98.88 355 HIS A N 1
ATOM 2719 C CA . HIS A 1 355 ? 10.191 -3.138 -24.308 1.00 98.88 355 HIS A CA 1
ATOM 2720 C C . HIS A 1 355 ? 9.121 -4.101 -23.779 1.00 98.88 355 HIS A C 1
ATOM 2722 O O . HIS A 1 355 ? 8.790 -5.073 -24.464 1.00 98.88 355 HIS A O 1
ATOM 2728 N N . LEU A 1 356 ? 8.534 -3.828 -22.608 1.00 98.88 356 LEU A N 1
ATOM 2729 C CA . LEU A 1 356 ? 7.546 -4.719 -21.988 1.00 98.88 356 LEU A CA 1
ATOM 2730 C C . LEU A 1 356 ? 6.279 -4.891 -22.840 1.00 98.88 356 LEU A C 1
ATOM 2732 O O . LEU A 1 356 ? 5.791 -6.016 -22.940 1.00 98.88 356 LEU A O 1
ATOM 2736 N N . GLN A 1 357 ? 5.827 -3.866 -23.572 1.00 98.56 357 GLN A N 1
ATOM 2737 C CA . GLN A 1 357 ? 4.725 -3.988 -24.544 1.00 98.56 357 GLN A CA 1
ATOM 2738 C C . GLN A 1 357 ? 4.947 -5.076 -25.615 1.00 98.56 357 GLN A C 1
ATOM 2740 O O . GLN A 1 357 ? 3.981 -5.515 -26.235 1.00 98.56 357 GLN A O 1
ATOM 2745 N N . ARG A 1 358 ? 6.192 -5.523 -25.848 1.00 98.19 358 ARG A N 1
ATOM 2746 C CA . ARG A 1 358 ? 6.526 -6.590 -26.810 1.00 98.19 358 ARG A CA 1
ATOM 2747 C C . ARG A 1 358 ? 6.799 -7.946 -26.163 1.00 98.19 358 ARG A C 1
ATOM 2749 O O . ARG A 1 358 ? 6.580 -8.965 -26.813 1.00 98.19 358 ARG A O 1
ATOM 2756 N N . VAL A 1 359 ? 7.327 -7.978 -24.935 1.00 98.44 359 VAL A N 1
ATOM 2757 C CA . VAL A 1 359 ? 7.865 -9.216 -24.334 1.00 98.44 359 VAL A CA 1
ATOM 2758 C C . VAL A 1 359 ? 7.371 -9.540 -22.924 1.00 98.44 359 VAL A C 1
ATOM 2760 O O . VAL A 1 359 ? 7.821 -10.544 -22.386 1.00 98.44 359 VAL A O 1
ATOM 2763 N N . ASN A 1 360 ? 6.454 -8.766 -22.323 1.00 98.75 360 ASN A N 1
ATOM 2764 C CA . ASN A 1 360 ? 6.080 -8.917 -20.905 1.00 98.75 360 ASN A CA 1
ATOM 2765 C C . ASN A 1 360 ? 5.809 -10.374 -20.482 1.00 98.75 360 ASN A C 1
ATOM 2767 O O . ASN A 1 360 ? 6.398 -10.865 -19.522 1.00 98.75 360 ASN A O 1
ATOM 2771 N N . ALA A 1 361 ? 4.990 -11.096 -21.254 1.00 98.00 361 ALA A N 1
ATOM 2772 C CA . ALA A 1 361 ? 4.653 -12.496 -20.996 1.00 98.00 361 ALA A CA 1
ATOM 2773 C C . ALA A 1 361 ? 5.886 -13.424 -20.889 1.00 98.00 361 ALA A C 1
ATOM 2775 O O . ALA A 1 361 ? 5.867 -14.370 -20.107 1.00 98.00 361 ALA A O 1
ATOM 2776 N N . GLN A 1 362 ? 6.989 -13.135 -21.587 1.00 98.12 362 GLN A N 1
ATOM 2777 C CA . GLN A 1 362 ? 8.236 -13.918 -21.522 1.00 98.12 362 GLN A CA 1
ATOM 2778 C C . GLN A 1 362 ? 8.969 -13.783 -20.175 1.00 98.12 362 GLN A C 1
ATOM 2780 O O . GLN A 1 362 ? 9.876 -14.563 -19.890 1.00 98.12 362 GLN A O 1
ATOM 2785 N N . TYR A 1 363 ? 8.601 -12.791 -19.359 1.00 98.19 363 TYR A N 1
ATOM 2786 C CA . TYR A 1 363 ? 9.125 -12.559 -18.009 1.00 98.19 363 TYR A CA 1
ATOM 2787 C C . TYR A 1 363 ? 8.131 -12.975 -16.912 1.00 98.19 363 TYR A C 1
ATOM 2789 O O . TYR A 1 363 ? 8.421 -12.866 -15.723 1.00 98.19 363 TYR A O 1
ATOM 2797 N N . THR A 1 364 ? 6.960 -13.485 -17.301 1.00 97.50 364 THR A N 1
ATOM 2798 C CA . THR A 1 364 ? 5.975 -14.062 -16.382 1.00 97.50 364 THR A CA 1
ATOM 2799 C C . THR A 1 364 ? 6.240 -15.559 -16.210 1.00 97.50 364 THR A C 1
ATOM 2801 O O . THR A 1 364 ? 6.396 -16.270 -17.201 1.00 97.50 364 THR A O 1
ATOM 2804 N N . ALA A 1 365 ? 6.274 -16.064 -14.971 1.00 95.81 365 ALA A N 1
ATOM 2805 C CA . ALA A 1 365 ? 6.651 -17.460 -14.693 1.00 95.81 365 ALA A CA 1
ATOM 2806 C C . ALA A 1 365 ? 5.724 -18.504 -15.353 1.00 95.81 365 ALA A C 1
ATOM 2808 O O . ALA A 1 365 ? 6.143 -19.624 -15.627 1.00 95.81 365 ALA A O 1
ATOM 2809 N N . ASN A 1 366 ? 4.475 -18.126 -15.640 1.00 96.19 366 ASN A N 1
ATOM 2810 C CA . ASN A 1 366 ? 3.467 -18.945 -16.313 1.00 96.19 366 ASN A CA 1
ATOM 2811 C C . ASN A 1 366 ? 3.219 -18.577 -17.792 1.00 96.19 366 ASN A C 1
ATOM 2813 O O . ASN A 1 366 ? 2.335 -19.167 -18.410 1.00 96.19 366 ASN A O 1
ATOM 2817 N N . GLY A 1 367 ? 3.928 -17.593 -18.355 1.00 97.62 367 GLY A N 1
ATOM 2818 C CA . GLY A 1 367 ? 3.709 -17.114 -19.727 1.00 97.62 367 GLY A CA 1
ATOM 2819 C C . GLY A 1 367 ? 2.412 -16.318 -19.963 1.00 97.62 367 GLY A C 1
ATOM 2820 O O . GLY A 1 367 ? 2.048 -16.107 -21.119 1.00 97.62 367 GLY A O 1
ATOM 2821 N N . VAL A 1 368 ? 1.691 -15.898 -18.913 1.00 97.56 368 VAL A N 1
ATOM 2822 C CA . VAL A 1 368 ? 0.356 -15.273 -19.012 1.00 97.56 368 VAL A CA 1
ATOM 2823 C C . VAL A 1 368 ? 0.258 -14.002 -18.158 1.00 97.56 368 VAL A C 1
ATOM 2825 O O . VAL A 1 368 ? 0.574 -14.013 -16.966 1.00 97.56 368 VAL A O 1
ATOM 2828 N N . GLU A 1 369 ? -0.247 -12.915 -18.752 1.00 98.50 369 GLU A N 1
ATOM 2829 C CA . GLU A 1 369 ? -0.547 -11.655 -18.052 1.00 98.50 369 GLU A CA 1
ATOM 2830 C C . GLU A 1 369 ? -1.793 -11.770 -17.156 1.00 98.50 369 GLU A C 1
ATOM 2832 O O . GLU A 1 369 ? -2.838 -12.292 -17.561 1.00 98.50 369 GLU A O 1
ATOM 2837 N N . ASN A 1 370 ? -1.709 -11.237 -15.939 1.00 98.75 370 ASN A N 1
ATOM 2838 C CA . ASN A 1 370 ? -2.792 -11.284 -14.955 1.00 98.75 370 ASN A CA 1
ATOM 2839 C C . ASN A 1 370 ? -3.206 -9.873 -14.485 1.00 98.75 370 ASN A C 1
ATOM 2841 O O . ASN A 1 370 ? -2.733 -8.875 -15.025 1.00 98.75 370 ASN A O 1
ATOM 2845 N N . ILE A 1 371 ? -4.120 -9.765 -13.513 1.00 98.81 371 ILE A N 1
ATOM 2846 C CA . ILE A 1 371 ? -4.614 -8.455 -13.042 1.00 98.81 371 ILE A CA 1
ATOM 2847 C C . ILE A 1 371 ? -3.497 -7.495 -12.593 1.00 98.81 371 ILE A C 1
ATOM 2849 O O . ILE A 1 371 ? -3.618 -6.287 -12.792 1.00 98.81 371 ILE A O 1
ATOM 2853 N N . ILE A 1 372 ? -2.412 -8.036 -12.030 1.00 98.94 372 ILE A N 1
ATOM 2854 C CA . ILE A 1 372 ? -1.273 -7.275 -11.509 1.00 98.94 372 ILE A CA 1
ATOM 2855 C C . ILE A 1 372 ? -0.486 -6.660 -12.673 1.00 98.94 372 ILE A C 1
ATOM 2857 O O . ILE A 1 372 ? -0.040 -5.517 -12.577 1.00 98.94 372 ILE A O 1
ATOM 2861 N N . ASP A 1 373 ? -0.385 -7.359 -13.811 1.00 98.94 373 ASP A N 1
ATOM 2862 C CA . ASP A 1 373 ? 0.187 -6.792 -15.036 1.00 98.94 373 ASP A CA 1
ATOM 2863 C C . ASP A 1 373 ? -0.683 -5.641 -15.554 1.00 98.94 373 ASP A C 1
ATOM 2865 O O . ASP A 1 373 ? -0.156 -4.585 -15.895 1.00 98.94 373 ASP A O 1
ATOM 2869 N N . ASP A 1 374 ? -2.011 -5.807 -15.562 1.00 98.88 374 ASP A N 1
ATOM 2870 C CA . ASP A 1 374 ? -2.924 -4.803 -16.114 1.00 98.88 374 ASP A CA 1
ATOM 2871 C C . ASP A 1 374 ? -2.976 -3.508 -15.287 1.00 98.88 374 ASP A C 1
ATOM 2873 O O . ASP A 1 374 ? -2.861 -2.433 -15.879 1.00 98.88 374 ASP A O 1
ATOM 2877 N N . TYR A 1 375 ? -3.077 -3.554 -13.948 1.00 98.94 375 TYR A N 1
ATOM 2878 C CA . TYR A 1 375 ? -3.048 -2.311 -13.154 1.00 98.94 375 TYR A CA 1
ATOM 2879 C C . TYR A 1 375 ? -1.667 -1.642 -13.134 1.00 98.94 375 TYR A C 1
ATOM 2881 O O . TYR A 1 375 ? -1.582 -0.411 -13.135 1.00 98.94 375 TYR A O 1
ATOM 2889 N N . SER A 1 376 ? -0.585 -2.425 -13.176 1.00 98.88 376 SER A N 1
ATOM 2890 C CA . SER A 1 376 ? 0.781 -1.886 -13.147 1.00 98.88 376 SER A CA 1
ATOM 2891 C C . SER A 1 376 ? 1.164 -1.262 -14.490 1.00 98.88 376 SER A C 1
ATOM 2893 O O . SER A 1 376 ? 1.769 -0.191 -14.524 1.00 98.88 376 SER A O 1
ATOM 2895 N N . ALA A 1 377 ? 0.752 -1.877 -15.604 1.00 98.94 377 ALA A N 1
ATOM 2896 C CA . ALA A 1 377 ? 0.883 -1.304 -16.940 1.00 98.94 377 ALA A CA 1
ATOM 2897 C C . ALA A 1 377 ? -0.051 -0.099 -17.157 1.00 98.94 377 ALA A C 1
ATOM 2899 O O . ALA A 1 377 ? 0.323 0.832 -17.871 1.00 98.94 377 ALA A O 1
ATOM 2900 N N . LEU A 1 378 ? -1.236 -0.075 -16.529 1.00 98.94 378 LEU A N 1
ATOM 2901 C CA . LEU A 1 378 ? -2.141 1.075 -16.586 1.00 98.94 378 LEU A CA 1
ATOM 2902 C C . LEU A 1 378 ? -1.518 2.314 -15.932 1.00 98.94 378 LEU A C 1
ATOM 2904 O O . LEU A 1 378 ? -1.468 3.364 -16.567 1.00 98.94 378 LEU A O 1
ATOM 2908 N N . ILE A 1 379 ? -0.987 2.199 -14.708 1.00 98.88 379 ILE A N 1
ATOM 2909 C CA . ILE A 1 379 ? -0.305 3.328 -14.046 1.00 98.88 379 ILE A CA 1
ATOM 2910 C C . ILE A 1 379 ? 0.939 3.752 -14.844 1.00 98.88 379 ILE A C 1
ATOM 2912 O O . ILE A 1 379 ? 1.130 4.945 -15.068 1.00 98.88 379 ILE A O 1
ATOM 2916 N N . ALA A 1 380 ? 1.728 2.801 -15.360 1.00 98.94 380 ALA A N 1
ATOM 2917 C CA . ALA A 1 380 ? 2.862 3.095 -16.241 1.00 98.94 380 ALA A CA 1
ATOM 2918 C C . ALA A 1 380 ? 2.461 3.939 -17.468 1.00 98.94 380 ALA A C 1
ATOM 2920 O O . ALA A 1 380 ? 3.118 4.932 -17.784 1.00 98.94 380 ALA A O 1
ATOM 2921 N N . ALA A 1 381 ? 1.365 3.571 -18.138 1.00 99.00 381 ALA A N 1
ATOM 2922 C CA . ALA A 1 381 ? 0.851 4.276 -19.308 1.00 99.00 381 ALA A CA 1
ATOM 2923 C C . ALA A 1 381 ? 0.283 5.667 -18.960 1.00 99.00 381 ALA A C 1
ATOM 2925 O O . ALA A 1 381 ? 0.525 6.626 -19.693 1.00 99.00 381 ALA A O 1
ATOM 2926 N N . VAL A 1 382 ? -0.414 5.807 -17.825 1.00 98.94 382 VAL A N 1
ATOM 2927 C CA . VAL A 1 382 ? -0.933 7.103 -17.348 1.00 98.94 382 VAL A CA 1
ATOM 2928 C C . VAL A 1 382 ? 0.207 8.073 -17.026 1.00 98.94 382 VAL A C 1
ATOM 2930 O O . VAL A 1 382 ? 0.186 9.223 -17.469 1.00 98.94 382 VAL A O 1
ATOM 2933 N N . GLU A 1 383 ? 1.239 7.614 -16.317 1.00 98.94 383 GLU A N 1
ATOM 2934 C CA . GLU A 1 383 ? 2.403 8.441 -15.987 1.00 98.94 383 GLU A CA 1
ATOM 2935 C C . GLU A 1 383 ? 3.212 8.830 -17.230 1.00 98.94 383 GLU A C 1
ATOM 2937 O O . GLU A 1 383 ? 3.606 9.988 -17.378 1.00 98.94 383 GLU A O 1
ATOM 2942 N N . LEU A 1 384 ? 3.394 7.909 -18.183 1.00 98.94 384 LEU A N 1
ATOM 2943 C CA . LEU A 1 384 ? 4.018 8.225 -19.469 1.00 98.94 384 LEU A CA 1
ATOM 2944 C C . LEU A 1 384 ? 3.189 9.202 -20.306 1.00 98.94 384 LEU A C 1
ATOM 2946 O O . LEU A 1 384 ? 3.763 10.074 -20.964 1.00 98.94 384 LEU A O 1
ATOM 2950 N N . PHE A 1 385 ? 1.857 9.136 -20.256 1.00 98.94 385 PHE A N 1
ATOM 2951 C CA . PHE A 1 385 ? 1.020 10.159 -20.877 1.00 98.94 385 PHE A CA 1
ATOM 2952 C C . PHE A 1 385 ? 1.220 11.523 -20.197 1.00 98.94 385 PHE A C 1
ATOM 2954 O O . PHE A 1 385 ? 1.489 12.506 -20.890 1.00 98.94 385 PHE A O 1
ATOM 2961 N N . HIS A 1 386 ? 1.211 11.602 -18.862 1.00 98.62 386 HIS A N 1
ATOM 2962 C CA . HIS A 1 386 ? 1.521 12.844 -18.137 1.00 98.62 386 HIS A CA 1
ATOM 2963 C C . HIS A 1 386 ? 2.938 13.385 -18.412 1.00 98.62 386 HIS A C 1
ATOM 2965 O O . HIS A 1 386 ? 3.133 14.602 -18.389 1.00 98.62 386 HIS A O 1
ATOM 2971 N N . ALA A 1 387 ? 3.930 12.519 -18.636 1.00 98.56 387 ALA A N 1
ATOM 2972 C CA . ALA A 1 387 ? 5.329 12.901 -18.860 1.00 98.56 387 ALA A CA 1
ATOM 2973 C C . ALA A 1 387 ? 5.663 13.242 -20.326 1.00 98.56 387 ALA A C 1
ATOM 2975 O O . ALA A 1 387 ? 6.720 13.809 -20.606 1.00 98.56 387 ALA A O 1
ATOM 2976 N N . THR A 1 388 ? 4.802 12.884 -21.286 1.00 98.62 388 THR A N 1
ATOM 2977 C CA . THR A 1 388 ? 5.120 13.021 -22.722 1.00 98.62 388 THR A CA 1
ATOM 2978 C C . THR A 1 388 ? 4.024 13.635 -23.588 1.00 98.62 388 THR A C 1
ATOM 2980 O O . THR A 1 388 ? 4.344 14.119 -24.671 1.00 98.62 388 THR A O 1
ATOM 2983 N N . GLN A 1 389 ? 2.762 13.576 -23.152 1.00 98.19 389 GLN A N 1
ATOM 2984 C CA . GLN A 1 389 ? 1.556 13.923 -23.921 1.00 98.19 389 GLN A CA 1
ATOM 2985 C C . GLN A 1 389 ? 1.415 13.181 -25.271 1.00 98.19 389 GLN A C 1
ATOM 2987 O O . GLN A 1 389 ? 0.618 13.572 -26.121 1.00 98.19 389 GLN A O 1
ATOM 2992 N N . GLN A 1 390 ? 2.150 12.081 -25.484 1.00 98.69 390 GLN A N 1
ATOM 2993 C CA . GLN A 1 390 ? 2.043 11.277 -26.706 1.00 98.69 390 GLN A CA 1
ATOM 2994 C C . GLN A 1 390 ? 0.795 10.384 -26.654 1.00 98.69 390 GLN A C 1
ATOM 2996 O O . GLN A 1 390 ? 0.665 9.551 -25.755 1.00 98.69 390 GLN A O 1
ATOM 3001 N N . ALA A 1 391 ? -0.084 10.502 -27.657 1.00 98.62 391 ALA A N 1
ATOM 3002 C CA . ALA A 1 391 ? -1.356 9.770 -27.735 1.00 98.62 391 ALA A CA 1
ATOM 3003 C C . ALA A 1 391 ? -1.215 8.250 -27.520 1.00 98.62 391 ALA A C 1
ATOM 3005 O O . ALA A 1 391 ? -2.030 7.658 -26.817 1.00 98.62 391 ALA A O 1
ATOM 3006 N N . ARG A 1 392 ? -0.119 7.640 -28.000 1.00 98.69 392 ARG A N 1
ATOM 3007 C CA . ARG A 1 392 ? 0.172 6.203 -27.837 1.00 98.69 392 ARG A CA 1
ATOM 3008 C C . ARG A 1 392 ? 0.116 5.696 -26.390 1.00 98.69 392 ARG A C 1
ATOM 3010 O O . ARG A 1 392 ? -0.207 4.532 -26.179 1.00 98.69 392 ARG A O 1
ATOM 3017 N N . PHE A 1 393 ? 0.402 6.542 -25.397 1.00 98.88 393 PHE A N 1
ATOM 3018 C CA . PHE A 1 393 ? 0.311 6.154 -23.986 1.00 98.88 393 PHE A CA 1
ATOM 3019 C C . PHE A 1 393 ? -1.111 6.281 -23.427 1.00 98.88 393 PHE A C 1
ATOM 3021 O O . PHE A 1 393 ? -1.508 5.449 -22.618 1.00 98.88 393 PHE A O 1
ATOM 3028 N N . LEU A 1 394 ? -1.917 7.232 -23.915 1.00 98.88 394 LEU A N 1
ATOM 3029 C CA . LEU A 1 394 ? -3.357 7.256 -23.635 1.00 98.88 394 LEU A CA 1
ATOM 3030 C C . LEU A 1 394 ? -4.053 6.043 -24.274 1.00 98.88 394 LEU A C 1
ATOM 3032 O O . LEU A 1 394 ? -4.899 5.421 -23.641 1.00 98.88 394 LEU A O 1
ATOM 3036 N N . ASP A 1 395 ? -3.657 5.646 -25.485 1.00 98.88 395 ASP A N 1
ATOM 3037 C CA . ASP A 1 395 ? -4.202 4.462 -26.160 1.00 98.88 395 ASP A CA 1
ATOM 3038 C C . ASP A 1 395 ? -3.759 3.143 -25.505 1.00 98.88 395 ASP A C 1
ATOM 3040 O O . ASP A 1 395 ? -4.563 2.219 -25.371 1.00 98.88 395 ASP A O 1
ATOM 3044 N N . ALA A 1 396 ? -2.531 3.067 -24.982 1.00 98.88 396 ALA A N 1
ATOM 3045 C CA . ALA A 1 396 ? -2.113 1.940 -24.150 1.00 98.88 396 ALA A CA 1
ATOM 3046 C C . ALA A 1 396 ? -2.827 1.917 -22.781 1.00 98.88 396 ALA A C 1
ATOM 3048 O O . ALA A 1 396 ? -3.193 0.844 -22.298 1.00 98.88 396 ALA A O 1
ATOM 3049 N N . ALA A 1 397 ? -3.099 3.081 -22.177 1.00 98.94 397 ALA A N 1
ATOM 3050 C CA . ALA A 1 397 ? -3.923 3.176 -20.972 1.00 98.94 397 ALA A CA 1
ATOM 3051 C C . ALA A 1 397 ? -5.376 2.739 -21.246 1.00 98.94 397 ALA A C 1
ATOM 3053 O O . ALA A 1 397 ? -5.957 2.013 -20.443 1.00 98.94 397 ALA A O 1
ATOM 3054 N N . ARG A 1 398 ? -5.939 3.082 -22.414 1.00 98.88 398 ARG A N 1
ATOM 3055 C CA . ARG A 1 398 ? -7.261 2.618 -22.879 1.00 98.88 398 ARG A CA 1
ATOM 3056 C C . ARG A 1 398 ? -7.345 1.096 -23.008 1.00 98.88 398 ARG A C 1
ATOM 3058 O O . ARG A 1 398 ? -8.358 0.526 -22.605 1.00 98.88 398 ARG A O 1
ATOM 3065 N N . ASP A 1 399 ? -6.311 0.444 -23.541 1.00 98.88 399 ASP A N 1
ATOM 3066 C CA . ASP A 1 399 ? -6.217 -1.024 -23.599 1.00 98.88 399 ASP A CA 1
ATOM 3067 C C . ASP A 1 399 ? -6.127 -1.633 -22.189 1.00 98.88 399 ASP A C 1
ATOM 3069 O O . ASP A 1 399 ? -6.988 -2.422 -21.797 1.00 98.88 399 ASP A O 1
ATOM 3073 N N . ARG A 1 400 ? -5.154 -1.205 -21.373 1.00 98.81 400 ARG A N 1
ATOM 3074 C CA . ARG A 1 400 ? -4.947 -1.753 -20.020 1.00 98.81 400 ARG A CA 1
ATOM 3075 C C . ARG A 1 400 ? -6.135 -1.522 -19.085 1.00 98.81 400 ARG A C 1
ATOM 3077 O O . ARG A 1 400 ? -6.523 -2.442 -18.366 1.00 98.81 400 ARG A O 1
ATOM 3084 N N . ALA A 1 401 ? -6.785 -0.361 -19.155 1.00 98.94 401 ALA A N 1
ATOM 3085 C CA . ALA A 1 401 ? -8.049 -0.124 -18.464 1.00 98.94 401 ALA A CA 1
ATOM 3086 C C . ALA A 1 401 ? -9.163 -1.033 -18.998 1.00 98.94 401 ALA A C 1
ATOM 3088 O O . ALA A 1 401 ? -9.888 -1.622 -18.203 1.00 98.94 401 ALA A O 1
ATOM 3089 N N . GLY A 1 402 ? -9.275 -1.217 -20.318 1.00 98.88 402 GLY A N 1
ATOM 3090 C CA . GLY A 1 402 ? -10.236 -2.142 -20.925 1.00 98.88 402 GLY A CA 1
ATOM 3091 C C . GLY A 1 402 ? -10.096 -3.579 -20.409 1.00 98.88 402 GLY A C 1
ATOM 3092 O O . GLY A 1 402 ? -11.096 -4.187 -20.025 1.00 98.88 402 GLY A O 1
ATOM 3093 N N . ARG A 1 403 ? -8.860 -4.090 -20.323 1.00 98.62 403 ARG A N 1
ATOM 3094 C CA . ARG A 1 403 ? -8.542 -5.412 -19.753 1.00 98.62 403 ARG A CA 1
ATOM 3095 C C . ARG A 1 403 ? -8.884 -5.494 -18.266 1.00 98.62 403 ARG A C 1
ATOM 3097 O O . ARG A 1 403 ? -9.585 -6.411 -17.850 1.00 98.62 403 ARG A O 1
ATOM 3104 N N . LEU A 1 404 ? -8.456 -4.510 -17.475 1.00 98.81 404 LEU A N 1
ATOM 3105 C CA . LEU A 1 404 ? -8.713 -4.456 -16.033 1.00 98.81 404 LEU A CA 1
ATOM 3106 C C . LEU A 1 404 ? -10.217 -4.367 -15.712 1.00 98.81 404 LEU A C 1
ATOM 3108 O O . LEU A 1 404 ? -10.706 -5.076 -14.836 1.00 98.81 404 LEU A O 1
ATOM 3112 N N . MET A 1 405 ? -10.971 -3.565 -16.469 1.00 98.75 405 MET A N 1
ATOM 3113 C CA . MET A 1 405 ? -12.434 -3.474 -16.379 1.00 98.75 405 MET A CA 1
ATOM 3114 C C . MET A 1 405 ? -13.120 -4.791 -16.778 1.00 98.75 405 MET A C 1
ATOM 3116 O O . MET A 1 405 ? -14.134 -5.146 -16.184 1.00 98.75 405 MET A O 1
ATOM 3120 N N . ALA A 1 406 ? -12.577 -5.536 -17.748 1.00 98.44 406 ALA A N 1
ATOM 3121 C CA . ALA A 1 406 ? -13.111 -6.838 -18.162 1.00 98.44 406 ALA A CA 1
ATOM 3122 C C . ALA A 1 406 ? -12.898 -7.959 -17.123 1.00 98.44 406 ALA A C 1
ATOM 3124 O O . ALA A 1 406 ? -13.559 -8.991 -17.203 1.00 98.44 406 ALA A O 1
ATOM 3125 N N . ARG A 1 407 ? -12.025 -7.754 -16.126 1.00 98.38 407 ARG A N 1
ATOM 3126 C CA . ARG A 1 407 ? -11.840 -8.666 -14.983 1.00 98.38 407 ARG A CA 1
ATOM 3127 C C . ARG A 1 407 ? -12.857 -8.446 -13.852 1.00 98.38 407 ARG A C 1
ATOM 3129 O O . ARG A 1 407 ? -12.797 -9.163 -12.854 1.00 98.38 407 ARG A O 1
ATOM 3136 N N . GLN A 1 408 ? -13.756 -7.462 -13.951 1.00 98.44 408 GLN A N 1
ATOM 3137 C CA . GLN A 1 408 ? -14.744 -7.191 -12.904 1.00 98.44 408 GLN A CA 1
ATOM 3138 C C . GLN A 1 408 ? -15.961 -8.132 -13.001 1.00 98.44 408 GLN A C 1
ATOM 3140 O O . GLN A 1 408 ? -16.623 -8.227 -14.031 1.00 98.44 408 GLN A O 1
ATOM 3145 N N . THR A 1 409 ? -16.265 -8.800 -11.890 1.00 97.69 409 THR A N 1
ATOM 3146 C CA . THR A 1 409 ? -17.488 -9.588 -11.656 1.00 97.69 409 THR A CA 1
ATOM 3147 C C . THR A 1 409 ? -18.731 -8.690 -11.548 1.00 97.69 409 THR A C 1
ATOM 3149 O O . THR A 1 409 ? -18.592 -7.527 -11.161 1.00 97.69 409 THR A O 1
ATOM 3152 N N . PRO A 1 410 ? -19.956 -9.192 -11.810 1.00 96.31 410 PRO A N 1
ATOM 3153 C CA . PRO A 1 410 ? -21.194 -8.421 -11.626 1.00 96.31 410 PRO A CA 1
ATOM 3154 C C . PRO A 1 410 ? -21.361 -7.813 -10.222 1.00 96.31 410 PRO A C 1
ATOM 3156 O O . PRO A 1 410 ? -21.998 -6.775 -10.062 1.00 96.31 410 PRO A O 1
ATOM 3159 N N . GLU A 1 411 ? -20.750 -8.423 -9.203 1.00 94.38 411 GLU A N 1
ATOM 3160 C CA . GLU A 1 411 ? -20.752 -7.970 -7.809 1.00 94.38 411 GLU A CA 1
ATOM 3161 C C . GLU A 1 411 ? -19.737 -6.844 -7.526 1.00 94.38 411 GLU A C 1
ATOM 3163 O O . GLU A 1 411 ? -19.655 -6.368 -6.395 1.00 94.38 411 GLU A O 1
ATOM 3168 N N . GLY A 1 412 ? -18.935 -6.428 -8.512 1.00 97.38 412 GLY A N 1
ATOM 3169 C CA . GLY A 1 412 ? -17.920 -5.372 -8.396 1.00 97.38 412 GLY A CA 1
ATOM 3170 C C . GLY A 1 412 ? -16.519 -5.847 -7.984 1.00 97.38 412 GLY A C 1
ATOM 3171 O O . GLY A 1 412 ? -15.554 -5.098 -8.131 1.00 97.38 412 GLY A O 1
ATOM 3172 N N . SER A 1 413 ? -16.376 -7.092 -7.520 1.00 97.00 413 SER A N 1
ATOM 3173 C CA . SER A 1 413 ? -15.081 -7.735 -7.223 1.00 97.00 413 SER A CA 1
ATOM 3174 C C . SER A 1 413 ? -14.284 -8.021 -8.503 1.00 97.00 413 SER A C 1
ATOM 3176 O O . SER A 1 413 ? -14.885 -8.217 -9.556 1.00 97.00 413 SER A O 1
ATOM 3178 N N . PHE A 1 414 ? -12.954 -8.107 -8.433 1.00 98.69 414 PHE A N 1
ATOM 3179 C CA . PHE A 1 414 ? -12.117 -8.469 -9.587 1.00 98.69 414 PHE A CA 1
ATOM 3180 C C . PHE A 1 414 ? -11.642 -9.930 -9.547 1.00 98.69 414 PHE A C 1
ATOM 3182 O O . PHE A 1 414 ? -11.377 -10.479 -8.476 1.00 98.69 414 PHE A O 1
ATOM 3189 N N . ILE A 1 415 ? -11.477 -10.531 -10.727 1.00 98.44 415 ILE A N 1
ATOM 3190 C CA . ILE A 1 415 ? -10.812 -11.822 -10.950 1.00 98.44 415 ILE A CA 1
ATOM 3191 C C . ILE A 1 415 ? -9.332 -11.568 -11.270 1.00 98.44 415 ILE A C 1
ATOM 3193 O O . ILE A 1 415 ? -8.997 -10.707 -12.084 1.00 98.44 415 ILE A O 1
ATOM 3197 N N . SER A 1 416 ? -8.426 -12.308 -10.630 1.00 97.25 416 SER A N 1
ATOM 3198 C CA . SER A 1 416 ? -6.985 -12.159 -10.829 1.00 97.25 416 SER A CA 1
ATOM 3199 C C . SER A 1 416 ? -6.458 -12.902 -12.054 1.00 97.25 416 SER A C 1
ATOM 3201 O O . SER A 1 416 ? -5.539 -12.409 -12.703 1.00 97.25 416 SER A O 1
ATOM 3203 N N . ASP A 1 417 ? -7.013 -14.078 -12.360 1.00 95.00 417 ASP A N 1
ATOM 3204 C CA . ASP A 1 417 ? -6.608 -14.934 -13.478 1.00 95.00 417 ASP A CA 1
ATOM 3205 C C . ASP A 1 417 ? -7.501 -14.728 -14.722 1.00 95.00 417 ASP A C 1
ATOM 3207 O O . ASP A 1 417 ? -8.094 -13.664 -14.901 1.00 95.00 417 ASP A O 1
ATOM 3211 N N . ALA A 1 418 ? -7.547 -15.718 -15.619 1.00 90.38 418 ALA A N 1
ATOM 3212 C CA . ALA A 1 418 ? -8.459 -15.761 -16.768 1.00 90.38 418 ALA A CA 1
ATOM 3213 C C . ALA A 1 418 ? -9.646 -16.726 -16.539 1.00 90.38 418 ALA A C 1
ATOM 3215 O O . ALA A 1 418 ? -10.254 -17.197 -17.498 1.00 90.38 418 ALA A O 1
ATOM 3216 N N . GLY A 1 419 ? -9.928 -17.074 -15.279 1.00 91.44 419 GLY A N 1
ATOM 3217 C CA . GLY A 1 419 ? -10.883 -18.104 -14.884 1.00 91.44 419 GLY A CA 1
ATOM 3218 C C . GLY A 1 419 ? -11.854 -17.594 -13.826 1.00 91.44 419 GLY A C 1
ATOM 3219 O O . GLY A 1 419 ? -12.869 -16.987 -14.153 1.00 91.44 419 GLY A O 1
ATOM 3220 N N . SER A 1 420 ? -11.571 -17.887 -12.557 1.00 92.44 420 SER A N 1
ATOM 3221 C CA . SER A 1 420 ? -12.453 -17.532 -11.430 1.00 92.44 420 SER A CA 1
ATOM 3222 C C . SER A 1 420 ? -11.719 -17.109 -10.157 1.00 92.44 420 SER A C 1
ATOM 3224 O O . SER A 1 420 ? -12.375 -16.805 -9.162 1.00 92.44 420 SER A O 1
ATOM 3226 N N . ARG A 1 421 ? -10.378 -17.061 -10.174 1.00 97.75 421 ARG A N 1
ATOM 3227 C CA . ARG A 1 421 ? -9.571 -16.787 -8.983 1.00 97.75 421 ARG A CA 1
ATOM 3228 C C . ARG A 1 421 ? -9.835 -15.361 -8.500 1.00 97.75 421 ARG A C 1
ATOM 3230 O O . ARG A 1 421 ? -9.490 -14.434 -9.231 1.00 97.75 421 ARG A O 1
ATOM 3237 N N . PRO A 1 422 ? -10.394 -15.135 -7.299 1.00 98.31 422 PRO A N 1
ATOM 3238 C CA . PRO A 1 422 ? -10.603 -13.781 -6.800 1.00 98.31 422 PRO A CA 1
ATOM 3239 C C . PRO A 1 422 ? -9.274 -13.033 -6.670 1.00 98.31 422 PRO A C 1
ATOM 3241 O O . PRO A 1 422 ? -8.269 -13.612 -6.246 1.00 98.31 422 PRO A O 1
ATOM 3244 N N . TYR A 1 423 ? -9.264 -11.740 -6.988 1.00 98.75 423 TYR A N 1
ATOM 3245 C CA . TYR A 1 423 ? -8.136 -10.890 -6.633 1.00 98.75 423 TYR A CA 1
ATOM 3246 C C . TYR A 1 423 ? -8.173 -10.551 -5.140 1.00 98.75 423 TYR A C 1
ATOM 3248 O O . TYR A 1 423 ? -9.091 -9.892 -4.653 1.00 98.75 423 TYR A O 1
ATOM 3256 N N . TYR A 1 424 ? -7.136 -10.994 -4.438 1.00 98.56 424 TYR A N 1
ATOM 3257 C CA . TYR A 1 424 ? -6.811 -10.646 -3.063 1.00 98.56 424 TYR A CA 1
ATOM 3258 C C . TYR A 1 424 ? -5.295 -10.448 -2.973 1.00 98.56 424 TYR A C 1
ATOM 3260 O O . TYR A 1 424 ? -4.546 -11.109 -3.693 1.00 98.56 424 TYR A O 1
ATOM 3268 N N . HIS A 1 425 ? -4.834 -9.534 -2.116 1.00 98.75 425 HIS A N 1
ATOM 3269 C CA . HIS A 1 425 ? -3.408 -9.232 -1.980 1.00 98.75 425 HIS A CA 1
ATOM 3270 C C . HIS A 1 425 ? -3.122 -8.570 -0.628 1.00 98.75 425 HIS A C 1
ATOM 3272 O O . HIS A 1 425 ? -3.673 -7.510 -0.337 1.00 98.75 425 HIS A O 1
ATOM 3278 N N . ALA A 1 426 ? -2.199 -9.126 0.165 1.00 98.62 426 ALA A N 1
ATOM 3279 C CA . ALA A 1 426 ? -1.791 -8.581 1.473 1.00 98.62 426 ALA A CA 1
ATOM 3280 C C . ALA A 1 426 ? -1.048 -7.221 1.418 1.00 98.62 426 ALA A C 1
ATOM 3282 O O . ALA A 1 426 ? -0.648 -6.680 2.451 1.00 98.62 426 ALA A O 1
ATOM 3283 N N . VAL A 1 427 ? -0.904 -6.629 0.225 1.00 98.81 427 VAL A N 1
ATOM 3284 C CA . VAL A 1 427 ? -0.068 -5.443 -0.018 1.00 98.81 427 VAL A CA 1
ATOM 3285 C C . VAL A 1 427 ? -0.827 -4.334 -0.741 1.00 98.81 427 VAL A C 1
ATOM 3287 O O . VAL A 1 427 ? -0.783 -3.186 -0.319 1.00 98.81 427 VAL A O 1
ATOM 3290 N N . GLU A 1 428 ? -1.558 -4.662 -1.803 1.00 98.56 428 GLU A N 1
ATOM 3291 C CA . GLU A 1 428 ? -1.994 -3.658 -2.783 1.00 98.56 428 GLU A CA 1
ATOM 3292 C C . GLU A 1 428 ? -3.387 -3.934 -3.370 1.00 98.56 428 GLU A C 1
ATOM 3294 O O . GLU A 1 428 ? -3.676 -3.638 -4.530 1.00 98.56 428 GLU A O 1
ATOM 3299 N N . ALA A 1 429 ? -4.301 -4.474 -2.556 1.00 98.81 429 ALA A N 1
ATOM 3300 C CA . ALA A 1 429 ? -5.684 -4.725 -2.975 1.00 98.81 429 ALA A CA 1
ATOM 3301 C C . ALA A 1 429 ? -6.417 -3.467 -3.500 1.00 98.81 429 ALA A C 1
ATOM 3303 O O . ALA A 1 429 ? -7.362 -3.594 -4.273 1.00 98.81 429 ALA A O 1
ATOM 3304 N N . GLY A 1 430 ? -5.967 -2.256 -3.141 1.00 98.75 430 GLY A N 1
ATOM 3305 C CA . GLY A 1 430 ? -6.491 -0.998 -3.681 1.00 98.75 430 GLY A CA 1
ATOM 3306 C C . GLY A 1 430 ? -6.039 -0.633 -5.106 1.00 98.75 430 GLY A C 1
ATOM 3307 O O . GLY A 1 430 ? -6.695 0.198 -5.739 1.00 98.75 430 GLY A O 1
ATOM 3308 N N . LEU A 1 431 ? -4.964 -1.230 -5.646 1.00 98.81 431 LEU A N 1
ATOM 3309 C CA . LEU A 1 431 ? -4.402 -0.824 -6.947 1.00 98.81 431 LEU A CA 1
ATOM 3310 C C . LEU A 1 431 ? -5.359 -0.938 -8.148 1.00 98.81 431 LEU A C 1
ATOM 3312 O O . LEU A 1 431 ? -5.331 -0.023 -8.975 1.00 98.81 431 LEU A O 1
ATOM 3316 N N . PRO A 1 432 ? -6.246 -1.948 -8.273 1.00 98.88 432 PRO A N 1
ATOM 3317 C CA . PRO A 1 432 ? -7.235 -1.985 -9.351 1.00 98.88 432 PRO A CA 1
ATOM 3318 C C . PRO A 1 432 ? -8.133 -0.741 -9.397 1.00 98.88 432 PRO A C 1
ATOM 3320 O O . PRO A 1 432 ? -8.283 -0.126 -10.447 1.00 98.88 432 PRO A O 1
ATOM 3323 N N . ALA A 1 433 ? -8.690 -0.315 -8.259 1.00 98.81 433 ALA A N 1
ATOM 3324 C CA . ALA A 1 433 ? -9.554 0.866 -8.209 1.00 98.81 433 ALA A CA 1
ATOM 3325 C C . ALA A 1 433 ? -8.758 2.179 -8.338 1.00 98.81 433 ALA A C 1
ATOM 3327 O O . ALA A 1 433 ? -9.230 3.122 -8.973 1.00 98.81 433 ALA A O 1
ATOM 3328 N N . LEU A 1 434 ? -7.545 2.237 -7.774 1.00 98.81 434 LEU A N 1
ATOM 3329 C CA . LEU A 1 434 ? -6.685 3.422 -7.823 1.00 98.81 434 LEU A CA 1
ATOM 3330 C C . LEU A 1 434 ? -6.119 3.679 -9.233 1.00 98.81 434 LEU A C 1
ATOM 3332 O O . LEU A 1 434 ? -6.182 4.804 -9.720 1.00 98.81 434 LEU A O 1
ATOM 3336 N N . SER A 1 435 ? -5.630 2.646 -9.923 1.00 98.88 435 SER A N 1
ATOM 3337 C CA . SER A 1 435 ? -5.114 2.746 -11.301 1.00 98.88 435 SER A CA 1
ATOM 3338 C C . SER A 1 435 ? -6.187 3.206 -12.296 1.00 98.88 435 SER A C 1
ATOM 3340 O O . SER A 1 435 ? -5.949 4.122 -13.085 1.00 98.88 435 SER A O 1
ATOM 3342 N N . LEU A 1 436 ? -7.401 2.649 -12.199 1.00 98.94 436 LEU A N 1
ATOM 3343 C CA . LEU A 1 436 ? -8.571 3.101 -12.957 1.00 98.94 436 LEU A CA 1
ATOM 3344 C C . LEU A 1 436 ? -8.927 4.567 -12.654 1.00 98.94 436 LEU A C 1
ATOM 3346 O O . LEU A 1 436 ? -9.346 5.293 -13.554 1.00 98.94 436 LEU A O 1
ATOM 3350 N N . ALA A 1 437 ? -8.731 5.028 -11.417 1.00 98.69 437 ALA A N 1
ATOM 3351 C CA . ALA A 1 437 ? -8.992 6.411 -11.027 1.00 98.69 437 ALA A CA 1
ATOM 3352 C C . ALA A 1 437 ? -7.927 7.405 -11.524 1.00 98.69 437 ALA A C 1
ATOM 3354 O O . ALA A 1 437 ? -8.291 8.503 -11.930 1.00 98.69 437 ALA A O 1
ATOM 3355 N N . HIS A 1 438 ? -6.647 7.023 -11.580 1.00 98.75 438 HIS A N 1
ATOM 3356 C CA . HIS A 1 438 ? -5.620 7.825 -12.260 1.00 98.75 438 HIS A CA 1
ATOM 3357 C C . HIS A 1 438 ? -5.881 7.912 -13.772 1.00 98.75 438 HIS A C 1
ATOM 3359 O O . HIS A 1 438 ? -5.739 8.972 -14.373 1.00 98.75 438 HIS A O 1
ATOM 3365 N N . TYR A 1 439 ? -6.338 6.823 -14.393 1.00 98.88 439 TYR A N 1
ATOM 3366 C CA . TYR A 1 439 ? -6.750 6.829 -15.799 1.00 98.88 439 TYR A CA 1
ATOM 3367 C C . TYR A 1 439 ? -7.988 7.715 -16.062 1.00 98.88 439 TYR A C 1
ATOM 3369 O O . TYR A 1 439 ? -8.058 8.389 -17.092 1.00 98.88 439 TYR A O 1
ATOM 3377 N N . LEU A 1 440 ? -8.920 7.810 -15.104 1.00 98.69 440 LEU A N 1
ATOM 3378 C CA . LEU A 1 440 ? -10.065 8.732 -15.161 1.00 98.69 440 LEU A CA 1
ATOM 3379 C C . LEU A 1 440 ? -9.647 10.216 -15.173 1.00 98.69 440 LEU A C 1
ATOM 3381 O O . LEU A 1 440 ? -10.427 11.054 -15.632 1.00 98.69 440 LEU A O 1
ATOM 3385 N N . ASP A 1 441 ? -8.436 10.556 -14.730 1.00 97.56 441 ASP A N 1
ATOM 3386 C CA . ASP A 1 441 ? -7.922 11.929 -14.801 1.00 97.56 441 ASP A CA 1
ATOM 3387 C C . ASP A 1 441 ? -7.405 12.302 -16.206 1.00 97.56 441 ASP A C 1
ATOM 3389 O O . ASP A 1 441 ? -7.314 13.492 -16.509 1.00 97.56 441 ASP A O 1
ATOM 3393 N N . ILE A 1 442 ? -7.093 11.322 -17.074 1.00 98.44 442 ILE A N 1
ATOM 3394 C CA . ILE A 1 442 ? -6.496 11.563 -18.407 1.00 98.44 442 ILE A CA 1
ATOM 3395 C C . ILE A 1 442 ? -7.376 11.189 -19.607 1.00 98.44 442 ILE A C 1
ATOM 3397 O O . ILE A 1 442 ? -7.152 11.713 -20.697 1.00 98.44 442 ILE A O 1
ATOM 3401 N N . GLU A 1 443 ? -8.360 10.299 -19.452 1.00 98.56 443 GLU A N 1
ATOM 3402 C CA . GLU A 1 443 ? -9.285 9.971 -20.545 1.00 98.56 443 GLU A CA 1
ATOM 3403 C C . GLU A 1 443 ? -10.219 11.153 -20.843 1.00 98.56 443 GLU A C 1
ATOM 3405 O O . GLU A 1 443 ? -10.816 11.726 -19.933 1.00 98.56 443 GLU A O 1
ATOM 3410 N N . THR A 1 444 ? -10.380 11.490 -22.121 1.00 97.69 444 THR A N 1
ATOM 3411 C CA . THR A 1 444 ? -11.206 12.597 -22.623 1.00 97.69 444 THR A CA 1
ATOM 3412 C C . THR A 1 444 ? -12.547 12.143 -23.204 1.00 97.69 444 THR A C 1
ATOM 3414 O O . THR A 1 444 ? -13.471 12.946 -23.271 1.00 97.69 444 THR A O 1
ATOM 3417 N N . ASP A 1 445 ? -12.694 10.870 -23.581 1.00 98.56 445 ASP A N 1
ATOM 3418 C CA . ASP A 1 445 ? -13.943 10.313 -24.117 1.00 98.56 445 ASP A CA 1
ATOM 3419 C C . ASP A 1 445 ? -14.997 10.077 -23.017 1.00 98.56 445 ASP A C 1
ATOM 3421 O O . ASP A 1 445 ? -14.812 9.252 -22.119 1.00 98.56 445 ASP A O 1
ATOM 3425 N N . ASP A 1 446 ? -16.133 10.777 -23.079 1.00 98.31 446 ASP A N 1
ATOM 3426 C CA . ASP A 1 446 ? -17.136 10.741 -22.006 1.00 98.31 446 ASP A CA 1
ATOM 3427 C C . ASP A 1 446 ? -17.857 9.396 -21.832 1.00 98.31 446 ASP A C 1
ATOM 3429 O O . ASP A 1 446 ? -18.303 9.088 -20.719 1.00 98.31 446 ASP A O 1
ATOM 3433 N N . ALA A 1 447 ? -17.931 8.555 -22.868 1.00 98.31 447 ALA A N 1
ATOM 3434 C CA . ALA A 1 447 ? -18.495 7.211 -22.747 1.00 98.31 447 ALA A CA 1
ATOM 3435 C C . ALA A 1 447 ? -17.559 6.302 -21.932 1.00 98.31 447 ALA A C 1
ATOM 3437 O O . ALA A 1 447 ? -17.992 5.652 -20.974 1.00 98.31 447 ALA A O 1
ATOM 3438 N N . ARG A 1 448 ? -16.254 6.330 -22.233 1.00 98.50 448 ARG A N 1
ATOM 3439 C CA . ARG A 1 448 ? -15.202 5.652 -21.462 1.00 98.50 448 ARG A CA 1
ATOM 3440 C C . ARG A 1 448 ? -15.132 6.195 -20.040 1.00 98.50 448 ARG A C 1
ATOM 3442 O O . ARG A 1 448 ? -15.189 5.395 -19.109 1.00 98.50 448 ARG A O 1
ATOM 3449 N N . ARG A 1 449 ? -15.106 7.522 -19.848 1.00 98.62 449 ARG A N 1
ATOM 3450 C CA . ARG A 1 449 ? -15.128 8.163 -18.514 1.00 98.62 449 ARG A CA 1
ATOM 3451 C C . ARG A 1 449 ? -16.340 7.722 -17.689 1.00 98.62 449 ARG A C 1
ATOM 3453 O O . ARG A 1 449 ? -16.216 7.516 -16.485 1.00 98.62 449 ARG A O 1
ATOM 3460 N N . SER A 1 450 ? -17.509 7.559 -18.308 1.00 98.44 450 SER A N 1
ATOM 3461 C CA . SER A 1 450 ? -18.738 7.169 -17.601 1.00 98.44 450 SER A CA 1
ATOM 3462 C C . SER A 1 450 ? -18.749 5.691 -17.208 1.00 98.44 450 SER A C 1
ATOM 3464 O O . SER A 1 450 ? -18.915 5.399 -16.024 1.00 98.44 450 SER A O 1
ATOM 3466 N N . ARG A 1 451 ? -18.424 4.777 -18.134 1.00 98.31 451 ARG A N 1
ATOM 3467 C CA . ARG A 1 451 ? -18.253 3.342 -17.829 1.00 98.31 451 ARG A CA 1
ATOM 3468 C C . ARG A 1 451 ? -17.156 3.101 -16.780 1.00 98.31 451 ARG A C 1
ATOM 3470 O O . ARG A 1 451 ? -17.268 2.223 -15.930 1.00 98.31 451 ARG A O 1
ATOM 3477 N N . LEU A 1 452 ? -16.093 3.902 -16.810 1.00 98.31 452 LEU A N 1
ATOM 3478 C CA . LEU A 1 452 ? -15.005 3.871 -15.832 1.00 98.31 452 LEU A CA 1
ATOM 3479 C C . LEU A 1 452 ? -15.475 4.300 -14.432 1.00 98.31 452 LEU A C 1
ATOM 3481 O O . LEU A 1 452 ? -15.187 3.613 -13.453 1.00 98.31 452 LEU A O 1
ATOM 3485 N N . ARG A 1 453 ? -16.270 5.377 -14.333 1.00 98.81 453 ARG A N 1
ATOM 3486 C CA . ARG A 1 453 ? -16.918 5.795 -13.076 1.00 98.81 453 ARG A CA 1
ATOM 3487 C C . ARG A 1 453 ? -17.849 4.716 -12.509 1.00 98.81 453 ARG A C 1
ATOM 3489 O O . ARG A 1 453 ? -17.956 4.599 -11.291 1.00 98.81 453 ARG A O 1
ATOM 3496 N N . GLU A 1 454 ? -18.505 3.925 -13.353 1.00 98.62 454 GLU A N 1
ATOM 3497 C CA . GLU A 1 454 ? -19.340 2.791 -12.927 1.00 98.62 454 GLU A CA 1
ATOM 3498 C C . GLU A 1 454 ? -18.504 1.638 -12.356 1.00 98.62 454 GLU A C 1
ATOM 3500 O O . GLU A 1 454 ? -18.768 1.215 -11.230 1.00 98.62 454 GLU A O 1
ATOM 3505 N N . VAL A 1 455 ? -17.453 1.197 -13.061 1.00 98.88 455 VAL A N 1
ATOM 3506 C CA . VAL A 1 455 ? -16.547 0.125 -12.595 1.00 98.88 455 VAL A CA 1
ATOM 3507 C C . VAL A 1 455 ? -15.883 0.486 -11.263 1.00 98.88 455 VAL A C 1
ATOM 3509 O O . VAL A 1 455 ? -15.882 -0.323 -10.332 1.00 98.88 455 VAL A O 1
ATOM 3512 N N . ILE A 1 456 ? -15.366 1.714 -11.134 1.00 98.88 456 ILE A N 1
ATOM 3513 C CA . ILE A 1 456 ? -14.765 2.201 -9.882 1.00 98.88 456 ILE A CA 1
ATOM 3514 C C . ILE A 1 456 ? -15.820 2.220 -8.763 1.00 98.88 456 ILE A C 1
ATOM 3516 O O . ILE A 1 456 ? -15.540 1.777 -7.650 1.00 98.88 456 ILE A O 1
ATOM 3520 N N . ARG A 1 457 ? -17.054 2.672 -9.044 1.00 98.81 457 ARG A N 1
ATOM 3521 C CA . ARG A 1 457 ? -18.142 2.688 -8.050 1.00 98.81 457 ARG A CA 1
ATOM 3522 C C . ARG A 1 457 ? -18.507 1.282 -7.578 1.00 98.81 457 ARG A C 1
ATOM 3524 O O . ARG A 1 457 ? -18.709 1.096 -6.381 1.00 98.81 457 ARG A O 1
ATOM 3531 N N . ALA A 1 458 ? -18.575 0.313 -8.489 1.00 98.88 458 ALA A N 1
ATOM 3532 C CA . ALA A 1 458 ? -18.860 -1.081 -8.163 1.00 98.88 458 ALA A CA 1
ATOM 3533 C C . ALA A 1 458 ? -17.746 -1.704 -7.304 1.00 98.88 458 ALA A C 1
ATOM 3535 O O . ALA A 1 458 ? -18.045 -2.331 -6.288 1.00 98.88 458 ALA A O 1
ATOM 3536 N N . ALA A 1 459 ? -16.475 -1.455 -7.641 1.00 98.81 459 ALA A N 1
ATOM 3537 C CA . ALA A 1 459 ? -15.328 -1.931 -6.865 1.00 98.81 459 ALA A CA 1
ATOM 3538 C C . ALA A 1 459 ? -15.326 -1.371 -5.434 1.00 98.81 459 ALA A C 1
ATOM 3540 O O . ALA A 1 459 ? -15.278 -2.129 -4.468 1.00 98.81 459 ALA A O 1
ATOM 3541 N N . LEU A 1 460 ? -15.455 -0.049 -5.281 1.00 98.88 460 LEU A N 1
ATOM 3542 C CA . LEU A 1 460 ? -15.490 0.583 -3.960 1.00 98.88 460 LEU A CA 1
ATOM 3543 C C . LEU A 1 460 ? -16.716 0.142 -3.145 1.00 98.88 460 LEU A C 1
ATOM 3545 O O . LEU A 1 460 ? -16.593 -0.145 -1.955 1.00 98.88 460 LEU A O 1
ATOM 3549 N N . LYS A 1 461 ? -17.889 -0.011 -3.775 1.00 98.75 461 LYS A N 1
ATOM 3550 C CA . LYS A 1 461 ? -19.064 -0.559 -3.085 1.00 98.75 461 LYS A CA 1
ATOM 3551 C C . LYS A 1 461 ? -18.825 -2.000 -2.611 1.00 98.75 461 LYS A C 1
ATOM 3553 O O . LYS A 1 461 ? -19.186 -2.313 -1.480 1.00 98.75 461 LYS A O 1
ATOM 3558 N N . ARG A 1 462 ? -18.192 -2.861 -3.420 1.00 98.56 462 ARG A N 1
ATOM 3559 C CA . ARG A 1 462 ? -17.898 -4.261 -3.055 1.00 98.56 462 ARG A CA 1
ATOM 3560 C C . ARG A 1 462 ? -17.030 -4.367 -1.800 1.00 98.56 462 ARG A C 1
ATOM 3562 O O . ARG A 1 462 ? -17.315 -5.224 -0.964 1.00 98.56 462 ARG A O 1
ATOM 3569 N N . GLU A 1 463 ? -16.038 -3.491 -1.650 1.00 98.81 463 GLU A N 1
ATOM 3570 C CA . GLU A 1 463 ? -15.157 -3.411 -0.473 1.00 98.81 463 GLU A CA 1
ATOM 3571 C C . GLU A 1 463 ? -15.911 -3.037 0.817 1.00 98.81 463 GLU A C 1
ATOM 3573 O O . GLU A 1 463 ? -15.651 -3.591 1.890 1.00 98.81 463 GLU A O 1
ATOM 3578 N N . VAL A 1 464 ? -16.901 -2.146 0.721 1.00 98.81 464 VAL A N 1
ATOM 3579 C CA . VAL A 1 464 ? -17.772 -1.797 1.855 1.00 98.81 464 VAL A CA 1
ATOM 3580 C C . VAL A 1 464 ? -18.764 -2.929 2.143 1.00 98.81 464 VAL A C 1
ATOM 3582 O O . VAL A 1 464 ? -18.872 -3.376 3.287 1.00 98.81 464 VAL A O 1
ATOM 3585 N N . ASP A 1 465 ? -19.424 -3.458 1.109 1.00 98.62 465 ASP A N 1
ATOM 3586 C CA . ASP A 1 465 ? -20.392 -4.554 1.214 1.00 98.62 465 ASP A CA 1
ATOM 3587 C C . ASP A 1 465 ? -19.765 -5.799 1.859 1.00 98.62 465 ASP A C 1
ATOM 3589 O O . ASP A 1 465 ? -20.321 -6.351 2.810 1.00 98.62 465 ASP A O 1
ATOM 3593 N N . ILE A 1 466 ? -18.596 -6.250 1.381 1.00 98.56 466 ILE A N 1
ATOM 3594 C CA . ILE A 1 466 ? -17.928 -7.447 1.917 1.00 98.56 466 ILE A CA 1
ATOM 3595 C C . ILE A 1 466 ? -17.561 -7.279 3.391 1.00 98.56 466 ILE A C 1
ATOM 3597 O O . ILE A 1 466 ? -17.677 -8.219 4.180 1.00 98.56 466 ILE A O 1
ATOM 3601 N N . THR A 1 467 ? -17.169 -6.070 3.774 1.00 98.75 467 THR A N 1
ATOM 3602 C CA . THR A 1 467 ? -16.726 -5.717 5.123 1.00 98.75 467 THR A CA 1
ATOM 3603 C C . THR A 1 467 ? -17.887 -5.651 6.121 1.00 98.75 467 THR A C 1
ATOM 3605 O O . THR A 1 467 ? -17.671 -5.877 7.314 1.00 98.75 467 THR A O 1
ATOM 3608 N N . GLN A 1 468 ? -19.116 -5.422 5.639 1.00 97.81 468 GLN A N 1
ATOM 3609 C CA . GLN A 1 468 ? -20.348 -5.356 6.439 1.00 97.81 468 GLN A CA 1
ATOM 3610 C C . GLN A 1 468 ? -21.181 -6.657 6.452 1.00 97.81 468 GLN A C 1
ATOM 3612 O O . GLN A 1 468 ? -22.068 -6.787 7.293 1.00 97.81 468 GLN A O 1
ATOM 3617 N N . ARG A 1 469 ? -20.896 -7.644 5.581 1.00 97.44 469 ARG A N 1
ATOM 3618 C CA . ARG A 1 469 ? -21.625 -8.939 5.497 1.00 97.44 469 ARG A CA 1
ATOM 3619 C C . ARG A 1 469 ? -21.665 -9.757 6.796 1.00 97.44 469 ARG A C 1
ATOM 3621 O O . ARG A 1 469 ? -22.519 -10.628 6.933 1.00 97.44 469 ARG A O 1
ATOM 3628 N N . VAL A 1 470 ? -20.753 -9.506 7.733 1.00 97.88 470 VAL A N 1
ATOM 3629 C CA . VAL A 1 470 ? -20.668 -10.188 9.035 1.00 97.88 470 VAL A CA 1
ATOM 3630 C C . VAL A 1 470 ? -20.412 -9.170 10.153 1.00 97.88 470 VAL A C 1
ATOM 3632 O O . VAL A 1 470 ? -19.891 -8.087 9.877 1.00 97.88 470 VAL A O 1
ATOM 3635 N N . PRO A 1 471 ? -20.713 -9.496 11.427 1.00 97.94 471 PRO A N 1
ATOM 3636 C CA . PRO A 1 471 ? -20.290 -8.693 12.571 1.00 97.94 471 PRO A CA 1
ATOM 3637 C C . PRO A 1 471 ? -18.797 -8.349 12.502 1.00 97.94 471 PRO A C 1
ATOM 3639 O O . PRO A 1 471 ? -17.948 -9.235 12.443 1.00 97.94 471 PRO A O 1
ATOM 3642 N N . ASN A 1 472 ? -18.479 -7.055 12.502 1.00 98.12 472 ASN A N 1
ATOM 3643 C CA . ASN A 1 472 ? -17.121 -6.558 12.291 1.00 98.12 472 ASN A CA 1
ATOM 3644 C C . ASN A 1 472 ? -16.840 -5.363 13.223 1.00 98.12 472 ASN A C 1
ATOM 3646 O O . ASN A 1 472 ? -16.979 -4.203 12.824 1.00 98.12 472 ASN A O 1
ATOM 3650 N N . PRO A 1 473 ? -16.494 -5.606 14.503 1.00 97.81 473 PRO A N 1
ATOM 3651 C CA . PRO A 1 473 ? -16.444 -4.545 15.507 1.00 97.81 473 PRO A CA 1
ATOM 3652 C C . PRO A 1 473 ? -15.294 -3.546 15.323 1.00 97.81 473 PRO A C 1
ATOM 3654 O O . PRO A 1 473 ? -15.309 -2.501 15.972 1.00 97.81 473 PRO A O 1
ATOM 3657 N N . PHE A 1 474 ? -14.350 -3.817 14.417 1.00 98.44 474 PHE A N 1
ATOM 3658 C CA . PHE A 1 474 ? -13.232 -2.929 14.079 1.00 98.44 474 PHE A CA 1
ATOM 3659 C C . PHE A 1 474 ? -13.284 -2.377 12.643 1.00 98.44 474 PHE A C 1
ATOM 3661 O O . PHE A 1 474 ? -12.481 -1.514 12.316 1.00 98.44 474 PHE A O 1
ATOM 3668 N N . GLY A 1 475 ? -14.221 -2.830 11.800 1.00 98.38 475 GLY A N 1
ATOM 3669 C CA . GLY A 1 475 ? -14.309 -2.419 10.392 1.00 98.38 475 GLY A CA 1
ATOM 3670 C C . GLY A 1 475 ? -13.222 -3.009 9.484 1.00 98.38 475 GLY A C 1
ATOM 3671 O O . GLY A 1 475 ? -13.039 -2.528 8.375 1.00 98.38 475 GLY A O 1
ATOM 3672 N N . TYR A 1 476 ? -12.499 -4.045 9.924 1.00 98.81 476 TYR A N 1
ATOM 3673 C CA . TYR A 1 476 ? -11.392 -4.636 9.165 1.00 98.81 476 TYR A CA 1
ATOM 3674 C C . TYR A 1 476 ? -11.855 -5.127 7.786 1.00 98.81 476 TYR A C 1
ATOM 3676 O O . TYR A 1 476 ? -12.855 -5.844 7.702 1.00 98.81 476 TYR A O 1
ATOM 3684 N N . ALA A 1 477 ? -11.117 -4.784 6.727 1.00 98.81 477 ALA A N 1
ATOM 3685 C CA . ALA A 1 477 ? -11.511 -5.058 5.349 1.00 98.81 477 ALA A CA 1
ATOM 3686 C C . ALA A 1 477 ? -11.534 -6.561 5.080 1.00 98.81 477 ALA A C 1
ATOM 3688 O O . ALA A 1 477 ? -10.491 -7.218 5.118 1.00 98.81 477 ALA A O 1
ATOM 3689 N N . ARG A 1 478 ? -12.705 -7.107 4.757 1.00 98.81 478 ARG A N 1
ATOM 3690 C CA . ARG A 1 478 ? -12.822 -8.513 4.343 1.00 98.81 478 ARG A CA 1
ATOM 3691 C C . ARG A 1 478 ? -12.408 -8.681 2.882 1.00 98.81 478 ARG A C 1
ATOM 3693 O O . ARG A 1 478 ? -12.361 -7.708 2.139 1.00 98.81 478 ARG A O 1
ATOM 3700 N N . GLN A 1 479 ? -12.076 -9.901 2.477 1.00 98.62 479 GLN A N 1
ATOM 3701 C CA . GLN A 1 479 ? -11.650 -10.219 1.109 1.00 98.62 479 GLN A CA 1
ATOM 3702 C C . GLN A 1 479 ? -12.207 -11.566 0.651 1.00 98.62 479 GLN A C 1
ATOM 3704 O O . GLN A 1 479 ? -12.478 -12.444 1.471 1.00 98.62 479 GLN A O 1
ATOM 3709 N N . SER A 1 480 ? -12.411 -11.704 -0.661 1.00 98.38 480 SER A N 1
ATOM 3710 C CA . SER A 1 480 ? -12.777 -12.974 -1.301 1.00 98.38 480 SER A CA 1
ATOM 3711 C C . SER A 1 480 ? -11.520 -13.703 -1.761 1.00 98.38 480 SER A C 1
ATOM 3713 O O . SER A 1 480 ? -10.620 -13.060 -2.293 1.00 98.38 480 SER A O 1
ATOM 3715 N N . PHE A 1 481 ? -11.454 -15.022 -1.598 1.00 98.31 481 PHE A N 1
ATOM 3716 C CA . PHE A 1 481 ? -10.302 -15.831 -2.008 1.00 98.31 481 PHE A CA 1
ATOM 3717 C C . PHE A 1 481 ? -10.696 -17.276 -2.344 1.00 98.31 481 PHE A C 1
ATOM 3719 O O . PHE A 1 481 ? -11.826 -17.696 -2.115 1.00 98.31 481 PHE A O 1
ATOM 3726 N N . GLN A 1 482 ? -9.743 -18.041 -2.868 1.00 97.62 482 GLN A N 1
ATOM 3727 C CA . GLN A 1 482 ? -9.785 -19.503 -2.972 1.00 97.62 482 GLN A CA 1
ATOM 3728 C C . GLN A 1 482 ? -8.546 -20.078 -2.278 1.00 97.62 482 GLN A C 1
ATOM 3730 O O . GLN A 1 482 ? -7.544 -19.374 -2.125 1.00 97.62 482 GLN A O 1
ATOM 3735 N N . LEU A 1 483 ? -8.618 -21.341 -1.856 1.00 97.81 483 LEU A N 1
ATOM 3736 C CA . LEU A 1 483 ? -7.459 -22.071 -1.337 1.00 97.81 483 LEU A CA 1
ATOM 3737 C C . LEU A 1 483 ? -6.664 -22.681 -2.493 1.00 97.81 483 LEU A C 1
ATOM 3739 O O . LEU A 1 483 ? -7.227 -22.993 -3.542 1.00 97.81 483 LEU A O 1
ATOM 3743 N N . ALA A 1 484 ? -5.367 -22.888 -2.283 1.00 96.75 484 ALA A N 1
ATOM 3744 C CA . ALA A 1 484 ? -4.480 -23.499 -3.268 1.00 96.75 484 ALA A CA 1
ATOM 3745 C C . ALA A 1 484 ? -3.637 -24.641 -2.661 1.00 96.75 484 ALA A C 1
ATOM 3747 O O . ALA A 1 484 ? -2.410 -24.537 -2.602 1.00 96.75 484 ALA A O 1
ATOM 3748 N N . PRO A 1 485 ? -4.262 -25.746 -2.204 1.00 92.12 485 PRO A N 1
ATOM 3749 C CA . PRO A 1 485 ? -3.567 -26.856 -1.538 1.00 92.12 485 PRO A CA 1
ATOM 3750 C C . PRO A 1 485 ? -2.514 -27.548 -2.419 1.00 92.12 485 PRO A C 1
ATOM 3752 O O . PRO A 1 485 ? -1.616 -28.195 -1.892 1.00 92.12 485 PRO A O 1
ATOM 3755 N N . GLN A 1 486 ? -2.613 -27.400 -3.744 1.00 90.44 486 GLN A N 1
ATOM 3756 C CA . GLN A 1 486 ? -1.706 -27.980 -4.741 1.00 90.44 486 GLN A CA 1
ATOM 3757 C C . GLN A 1 486 ? -0.935 -26.900 -5.531 1.00 90.44 486 GLN A C 1
ATOM 3759 O O . GLN A 1 486 ? -0.602 -27.097 -6.697 1.00 90.44 486 GLN A O 1
ATOM 3764 N N . GLY A 1 487 ? -0.705 -25.717 -4.942 1.00 90.00 487 GLY A N 1
ATOM 3765 C CA . GLY A 1 487 ? -0.010 -24.603 -5.612 1.00 90.00 487 GLY A CA 1
ATOM 3766 C C . GLY A 1 487 ? -0.838 -23.884 -6.691 1.00 90.00 487 GLY A C 1
ATOM 3767 O O . GLY A 1 487 ? -0.309 -23.066 -7.439 1.00 90.00 487 GLY A O 1
ATOM 3768 N N . ARG A 1 488 ? -2.142 -24.173 -6.775 1.00 92.00 488 ARG A N 1
ATOM 3769 C CA . ARG A 1 488 ? -3.107 -23.572 -7.707 1.00 92.00 488 ARG A CA 1
ATOM 3770 C C . ARG A 1 488 ? -4.450 -23.362 -7.010 1.00 92.00 488 ARG A C 1
ATOM 3772 O O . ARG A 1 488 ? -4.935 -24.304 -6.392 1.00 92.00 488 ARG A O 1
ATOM 3779 N N . ALA A 1 489 ? -5.058 -22.179 -7.146 1.00 94.31 489 ALA A N 1
ATOM 3780 C CA . ALA A 1 489 ? -6.414 -21.918 -6.658 1.00 94.31 489 ALA A CA 1
ATOM 3781 C C . ALA A 1 489 ? -7.444 -22.930 -7.194 1.00 94.31 489 ALA A C 1
ATOM 3783 O O . ALA A 1 489 ? -7.574 -23.120 -8.407 1.00 94.31 489 ALA A O 1
ATOM 3784 N N . GLU A 1 490 ? -8.197 -23.541 -6.280 1.00 91.94 490 GLU A N 1
ATOM 3785 C CA . GLU A 1 490 ? -9.292 -24.466 -6.576 1.00 91.94 490 GLU A CA 1
ATOM 3786 C C . GLU A 1 490 ? -10.398 -24.409 -5.503 1.00 91.94 490 GLU A C 1
ATOM 3788 O O . GLU A 1 490 ? -10.277 -23.739 -4.476 1.00 91.94 490 GLU A O 1
ATOM 3793 N N . GLY A 1 491 ? -11.516 -25.098 -5.754 1.00 93.19 491 GLY A N 1
ATOM 3794 C CA . GLY A 1 491 ? -12.655 -25.142 -4.833 1.00 93.19 491 GLY A CA 1
ATOM 3795 C C . GLY A 1 491 ? -13.527 -23.871 -4.825 1.00 93.19 491 GLY A C 1
ATOM 3796 O O . GLY A 1 491 ? -13.481 -23.069 -5.763 1.00 93.19 491 GLY A O 1
ATOM 3797 N N . PRO A 1 492 ? -14.389 -23.700 -3.805 1.00 96.06 492 PRO A N 1
ATOM 3798 C CA . PRO A 1 492 ? -15.323 -22.579 -3.726 1.00 96.06 492 PRO A CA 1
ATOM 3799 C C . PRO A 1 492 ? -14.617 -21.256 -3.407 1.00 96.06 492 PRO A C 1
ATOM 3801 O O . PRO A 1 492 ? -13.618 -21.225 -2.689 1.00 96.06 492 PRO A O 1
ATOM 3804 N N . VAL A 1 493 ? -15.194 -20.145 -3.871 1.00 97.44 493 VAL A N 1
ATOM 3805 C CA . VAL A 1 493 ? -14.819 -18.810 -3.389 1.00 97.44 493 VAL A CA 1
ATOM 3806 C C . VAL A 1 493 ? -15.295 -18.649 -1.945 1.00 97.44 493 VAL A C 1
ATOM 3808 O O . VAL A 1 493 ? -16.483 -18.785 -1.650 1.00 97.44 493 VAL A O 1
ATOM 3811 N N . LEU A 1 494 ? -14.357 -18.349 -1.053 1.00 97.94 494 LEU A N 1
ATOM 3812 C CA . LEU A 1 494 ? -14.570 -18.071 0.363 1.00 97.94 494 LEU A CA 1
ATOM 3813 C C . LEU A 1 494 ? -14.463 -16.562 0.624 1.00 97.94 494 LEU A C 1
ATOM 3815 O O . LEU A 1 494 ? -13.869 -15.829 -0.166 1.00 97.94 494 LEU A O 1
ATOM 3819 N N . GLU A 1 495 ? -15.001 -16.091 1.752 1.00 98.12 495 GLU A N 1
ATOM 3820 C CA . GLU A 1 495 ? -14.786 -14.720 2.228 1.00 98.12 495 GLU A CA 1
ATOM 3821 C C . GLU A 1 495 ? -14.278 -14.710 3.678 1.00 98.12 495 GLU A C 1
ATOM 3823 O O . GLU A 1 495 ? -14.999 -15.102 4.601 1.00 98.12 495 GLU A O 1
ATOM 3828 N N . GLY A 1 496 ? -13.080 -14.174 3.906 1.00 98.12 496 GLY A N 1
ATOM 3829 C CA . GLY A 1 496 ? -12.470 -14.060 5.235 1.00 98.12 496 GLY A CA 1
ATOM 3830 C C . GLY A 1 496 ? -12.105 -12.625 5.606 1.00 98.12 496 GLY A C 1
ATOM 3831 O O . GLY A 1 496 ? -12.396 -11.678 4.873 1.00 98.12 496 GLY A O 1
ATOM 3832 N N . PHE A 1 497 ? -11.476 -12.465 6.770 1.00 98.75 497 PHE A N 1
ATOM 3833 C CA . PHE A 1 497 ? -10.801 -11.216 7.129 1.00 98.75 497 PHE A CA 1
ATOM 3834 C C . PHE A 1 497 ? -9.432 -11.171 6.448 1.00 98.75 497 PHE A C 1
ATOM 3836 O O . PHE A 1 497 ? -9.205 -10.328 5.583 1.00 98.75 497 PHE A O 1
ATOM 3843 N N . PHE A 1 498 ? -8.568 -12.123 6.791 1.00 98.75 498 PHE A N 1
ATOM 3844 C CA . PHE A 1 498 ? -7.193 -12.216 6.311 1.00 98.75 498 PHE A CA 1
ATOM 3845 C C . PHE A 1 498 ? -7.077 -13.057 5.027 1.00 98.75 498 PHE A C 1
ATOM 3847 O O . PHE A 1 498 ? -8.038 -13.720 4.627 1.00 98.75 498 PHE A O 1
ATOM 3854 N N . ILE A 1 499 ? -5.910 -13.020 4.382 1.00 98.31 499 ILE A N 1
ATOM 3855 C CA . ILE A 1 499 ? -5.562 -13.893 3.255 1.00 98.31 499 ILE A CA 1
ATOM 3856 C C . ILE A 1 499 ? -5.487 -15.371 3.689 1.00 98.31 499 ILE A C 1
ATOM 3858 O O . ILE A 1 499 ? -5.141 -15.660 4.839 1.00 98.31 499 ILE A O 1
ATOM 3862 N N . PRO A 1 500 ? -5.762 -16.332 2.787 1.00 98.12 500 PRO A N 1
ATOM 3863 C CA . PRO A 1 500 ? -5.582 -17.745 3.086 1.00 98.12 500 PRO A CA 1
ATOM 3864 C C . PRO A 1 500 ? -4.097 -18.067 3.272 1.00 98.12 500 PRO A C 1
ATOM 3866 O O . PRO A 1 500 ? -3.253 -17.703 2.449 1.00 98.12 500 PRO A O 1
ATOM 3869 N N . HIS A 1 501 ? -3.778 -18.801 4.336 1.00 97.81 501 HIS A N 1
ATOM 3870 C CA . HIS A 1 501 ? -2.420 -19.290 4.575 1.00 97.81 501 HIS A CA 1
ATOM 3871 C C . HIS A 1 501 ? -2.077 -20.455 3.625 1.00 97.81 501 HIS A C 1
ATOM 3873 O O . HIS A 1 501 ? -0.913 -20.658 3.290 1.00 97.81 501 HIS A O 1
ATOM 3879 N N . GLN A 1 502 ? -3.085 -21.196 3.142 1.00 97.56 502 GLN A N 1
ATOM 3880 C CA . GLN A 1 502 ? -2.933 -22.217 2.100 1.00 97.56 502 GLN A CA 1
ATOM 3881 C C . GLN A 1 502 ? -3.161 -21.603 0.708 1.00 97.56 502 GLN A C 1
ATOM 3883 O O . GLN A 1 502 ? -4.252 -21.687 0.139 1.00 97.56 502 GLN A O 1
ATOM 3888 N N . ASN A 1 503 ? -2.118 -20.965 0.176 1.00 97.88 503 ASN A N 1
ATOM 3889 C CA . ASN A 1 503 ? -2.120 -20.250 -1.103 1.00 97.88 503 ASN A CA 1
ATOM 3890 C C . ASN A 1 503 ? -0.988 -20.719 -2.047 1.00 97.88 503 ASN A C 1
ATOM 3892 O O . ASN A 1 503 ? -0.159 -21.543 -1.663 1.00 97.88 503 ASN A O 1
ATOM 3896 N N . GLU A 1 504 ? -0.947 -20.203 -3.284 1.00 97.56 504 GLU A N 1
ATOM 3897 C CA . GLU A 1 504 ? -0.038 -20.675 -4.346 1.00 97.56 504 GLU A CA 1
ATOM 3898 C C . GLU A 1 504 ? 1.461 -20.583 -4.030 1.00 97.56 504 GLU A C 1
ATOM 3900 O O . GLU A 1 504 ? 2.263 -21.249 -4.681 1.00 97.56 504 GLU A O 1
ATOM 3905 N N . THR A 1 505 ? 1.864 -19.787 -3.039 1.00 97.50 505 THR A N 1
ATOM 3906 C CA . THR A 1 505 ? 3.274 -19.701 -2.631 1.00 97.50 505 THR A CA 1
ATOM 3907 C C . THR A 1 505 ? 3.737 -20.929 -1.842 1.00 97.50 505 THR A C 1
ATOM 3909 O O . THR A 1 505 ? 4.939 -21.183 -1.777 1.00 97.50 505 THR A O 1
ATOM 3912 N N . GLY A 1 506 ? 2.811 -21.670 -1.222 1.00 96.06 506 GLY A N 1
ATOM 3913 C CA . GLY A 1 506 ? 3.082 -22.796 -0.323 1.00 96.06 506 GLY A CA 1
ATOM 3914 C C . GLY A 1 506 ? 3.547 -22.418 1.092 1.00 96.06 506 GLY A C 1
ATOM 3915 O O . GLY A 1 506 ? 3.477 -23.267 1.976 1.00 96.06 506 GLY A O 1
ATOM 3916 N N . TYR A 1 507 ? 3.977 -21.170 1.329 1.00 95.75 507 TYR A N 1
ATOM 3917 C CA . TYR A 1 507 ? 4.512 -20.728 2.628 1.00 95.75 507 TYR A CA 1
ATOM 3918 C C . TYR A 1 507 ? 4.154 -19.285 3.011 1.00 95.75 507 TYR A C 1
ATOM 3920 O O . TYR A 1 507 ? 4.013 -18.984 4.195 1.00 95.75 507 TYR A O 1
ATOM 3928 N N . TRP A 1 508 ? 4.029 -18.371 2.045 1.00 98.00 508 TRP A N 1
ATOM 3929 C CA . TRP A 1 508 ? 4.000 -16.936 2.304 1.00 98.00 508 TRP A CA 1
ATOM 3930 C C . TRP A 1 508 ? 2.603 -16.462 2.699 1.00 98.00 508 TRP A C 1
ATOM 3932 O O . TRP A 1 508 ? 1.634 -16.546 1.943 1.00 98.00 508 TRP A O 1
ATOM 3942 N N . TRP A 1 509 ? 2.526 -15.926 3.908 1.00 98.25 509 TRP A N 1
ATOM 3943 C CA . TRP A 1 509 ? 1.427 -15.129 4.428 1.00 98.25 509 TRP A CA 1
ATOM 3944 C C . TRP A 1 509 ? 1.980 -14.334 5.610 1.00 98.25 509 TRP A C 1
ATOM 3946 O O . TRP A 1 509 ? 2.819 -14.825 6.371 1.00 98.25 509 TRP A O 1
ATOM 3956 N N . GLN A 1 510 ? 1.526 -13.093 5.733 1.00 98.56 510 GLN A N 1
ATOM 3957 C CA . GLN A 1 510 ? 1.992 -12.119 6.713 1.00 98.56 510 GLN A CA 1
ATOM 3958 C C . GLN A 1 510 ? 0.885 -11.097 6.984 1.00 98.56 510 GLN A C 1
ATOM 3960 O O . GLN A 1 510 ? -0.162 -11.114 6.332 1.00 98.56 510 GLN A O 1
ATOM 3965 N N . GLY A 1 511 ? 1.107 -10.201 7.943 1.00 98.69 511 GLY A N 1
ATOM 3966 C CA . GLY A 1 511 ? 0.172 -9.121 8.223 1.00 98.69 511 GLY A CA 1
ATOM 3967 C C . GLY A 1 511 ? -0.024 -8.159 7.042 1.00 98.69 511 GLY A C 1
ATOM 3968 O O . GLY A 1 511 ? 0.830 -7.995 6.169 1.00 98.69 511 GLY A O 1
ATOM 3969 N N . GLU A 1 512 ? -1.186 -7.506 7.041 1.00 98.81 512 GLU A N 1
ATOM 3970 C CA . GLU A 1 512 ? -1.734 -6.813 5.868 1.00 98.81 512 GLU A CA 1
ATOM 3971 C C . GLU A 1 512 ? -1.684 -5.273 5.972 1.00 98.81 512 GLU A C 1
ATOM 3973 O O . GLU A 1 512 ? -2.507 -4.576 5.372 1.00 98.81 512 GLU A O 1
ATOM 3978 N N . SER A 1 513 ? -0.737 -4.706 6.734 1.00 98.88 513 SER A N 1
ATOM 3979 C CA . SER A 1 513 ? -0.642 -3.249 6.971 1.00 98.88 513 SER A CA 1
ATOM 3980 C C . SER A 1 513 ? -0.618 -2.407 5.681 1.00 98.88 513 SER A C 1
ATOM 3982 O O . SER A 1 513 ? -1.178 -1.310 5.653 1.00 98.88 513 SER A O 1
ATOM 3984 N N . ALA A 1 514 ? -0.019 -2.926 4.601 1.00 98.94 514 ALA A N 1
ATOM 3985 C CA . ALA A 1 514 ? 0.032 -2.272 3.287 1.00 98.94 514 ALA A CA 1
ATOM 3986 C C . ALA A 1 514 ? -1.324 -2.347 2.580 1.00 98.94 514 ALA A C 1
ATOM 3988 O O . ALA A 1 514 ? -1.848 -1.307 2.186 1.00 98.94 514 ALA A O 1
ATOM 3989 N N . ARG A 1 515 ? -1.942 -3.539 2.508 1.00 98.94 515 ARG A N 1
ATOM 3990 C CA . ARG A 1 515 ? -3.279 -3.723 1.919 1.00 98.94 515 ARG A CA 1
ATOM 3991 C C . ARG A 1 515 ? -4.271 -2.728 2.497 1.00 98.94 515 ARG A C 1
ATOM 3993 O O . ARG A 1 515 ? -4.951 -2.044 1.737 1.00 98.94 515 ARG A O 1
ATOM 4000 N N . LEU A 1 516 ? -4.326 -2.627 3.824 1.00 98.94 516 LEU A N 1
ATOM 4001 C CA . LEU A 1 516 ? -5.241 -1.743 4.544 1.00 98.94 516 LEU A CA 1
ATOM 4002 C C . LEU A 1 516 ? -5.054 -0.272 4.139 1.00 98.94 516 LEU A C 1
ATOM 4004 O O . LEU A 1 516 ? -6.031 0.411 3.827 1.00 98.94 516 LEU A O 1
ATOM 4008 N N . ALA A 1 517 ? -3.809 0.199 4.065 1.00 98.94 517 ALA A N 1
ATOM 4009 C CA . ALA A 1 517 ? -3.509 1.554 3.614 1.00 98.94 517 ALA A CA 1
ATOM 4010 C C . ALA A 1 517 ? -3.753 1.754 2.101 1.00 98.94 517 ALA A C 1
ATOM 4012 O O . ALA A 1 517 ? -4.241 2.814 1.707 1.00 98.94 517 ALA A O 1
ATOM 4013 N N . SER A 1 518 ? -3.538 0.735 1.258 1.00 98.94 518 SER A N 1
ATOM 4014 C CA . SER A 1 518 ? -3.880 0.771 -0.175 1.00 98.94 518 SER A CA 1
ATOM 4015 C C . SER A 1 518 ? -5.392 0.872 -0.415 1.00 98.94 518 SER A C 1
ATOM 4017 O O . SER A 1 518 ? -5.835 1.653 -1.255 1.00 98.94 518 SER A O 1
ATOM 4019 N N . LEU A 1 519 ? -6.201 0.149 0.369 1.00 98.94 519 LEU A N 1
ATOM 4020 C CA . LEU A 1 519 ? -7.665 0.171 0.299 1.00 98.94 519 LEU A CA 1
ATOM 4021 C C . LEU A 1 519 ? -8.230 1.497 0.816 1.00 98.94 519 LEU A C 1
ATOM 4023 O O . LEU A 1 519 ? -9.145 2.049 0.208 1.00 98.94 519 LEU A O 1
ATOM 4027 N N . SER A 1 520 ? -7.646 2.047 1.885 1.00 98.88 520 SER A N 1
ATOM 4028 C CA . SER A 1 520 ? -7.964 3.394 2.371 1.00 98.88 520 SER A CA 1
ATOM 4029 C C . SER A 1 520 ? -7.654 4.467 1.319 1.00 98.88 520 SER A C 1
ATOM 4031 O O . SER A 1 520 ? -8.517 5.282 0.984 1.00 98.88 520 SER A O 1
ATOM 4033 N N . THR A 1 521 ? -6.456 4.399 0.722 1.00 98.81 521 THR A N 1
ATOM 4034 C CA . THR A 1 521 ? -6.025 5.276 -0.378 1.00 98.81 521 THR A CA 1
ATOM 4035 C C . THR A 1 521 ? -7.000 5.204 -1.548 1.00 98.81 521 THR A C 1
ATOM 4037 O O . THR A 1 521 ? -7.517 6.234 -1.972 1.00 98.81 521 THR A O 1
ATOM 4040 N N . ALA A 1 522 ? -7.303 4.000 -2.043 1.00 98.69 522 ALA A N 1
ATOM 4041 C CA . ALA A 1 522 ? -8.219 3.806 -3.161 1.00 98.69 522 ALA A CA 1
ATOM 4042 C C . ALA A 1 522 ? -9.625 4.341 -2.846 1.00 98.69 522 ALA A C 1
ATOM 4044 O O . ALA A 1 522 ? -10.182 5.091 -3.645 1.00 98.69 522 ALA A O 1
ATOM 4045 N N . MET A 1 523 ? -10.171 4.035 -1.664 1.00 98.75 523 MET A N 1
ATOM 4046 C CA . MET A 1 523 ? -11.495 4.507 -1.248 1.00 98.75 523 MET A CA 1
ATOM 4047 C C . MET A 1 523 ? -11.605 6.035 -1.256 1.00 98.75 523 MET A C 1
ATOM 4049 O O . MET A 1 523 ? -12.616 6.576 -1.704 1.00 98.75 523 MET A O 1
ATOM 4053 N N . VAL A 1 524 ? -10.567 6.749 -0.810 1.00 98.06 524 VAL A N 1
ATOM 4054 C CA . VAL A 1 524 ? -10.586 8.216 -0.799 1.00 98.06 524 VAL A CA 1
ATOM 4055 C C . VAL A 1 524 ? -10.237 8.814 -2.158 1.00 98.06 524 VAL A C 1
ATOM 4057 O O . VAL A 1 524 ? -11.009 9.623 -2.675 1.00 98.06 524 VAL A O 1
ATOM 4060 N N . ALA A 1 525 ? -9.109 8.425 -2.750 1.00 97.25 525 ALA A N 1
ATOM 4061 C CA . ALA A 1 525 ? -8.598 9.016 -3.984 1.00 97.25 525 ALA A CA 1
ATOM 4062 C C . ALA A 1 525 ? -9.521 8.729 -5.179 1.00 97.25 525 ALA A C 1
ATOM 4064 O O . ALA A 1 525 ? -9.836 9.640 -5.949 1.00 97.25 525 ALA A O 1
ATOM 4065 N N . ALA A 1 526 ? -10.008 7.491 -5.316 1.00 97.94 526 ALA A N 1
ATOM 4066 C CA . ALA A 1 526 ? -10.955 7.127 -6.366 1.00 97.94 526 ALA A CA 1
ATOM 4067 C C . ALA A 1 526 ? -12.387 7.560 -6.015 1.00 97.94 526 ALA A C 1
ATOM 4069 O O . ALA A 1 526 ? -13.092 8.087 -6.874 1.00 97.94 526 ALA A O 1
ATOM 4070 N N . GLY A 1 527 ? -12.806 7.436 -4.749 1.00 97.56 527 GLY A N 1
ATOM 4071 C CA . GLY A 1 527 ? -14.138 7.861 -4.309 1.00 97.56 527 GLY A CA 1
ATOM 4072 C C . GLY A 1 527 ? -14.396 9.353 -4.540 1.00 97.56 527 GLY A C 1
ATOM 4073 O O . GLY A 1 527 ? -15.433 9.709 -5.096 1.00 97.56 527 GLY A O 1
ATOM 4074 N N . ARG A 1 528 ? -13.426 10.230 -4.235 1.00 95.44 528 ARG A N 1
ATOM 4075 C CA . ARG A 1 528 ? -13.535 11.682 -4.492 1.00 95.44 528 ARG A CA 1
ATOM 4076 C C . ARG A 1 528 ? -13.682 12.027 -5.977 1.00 95.44 528 ARG A C 1
ATOM 4078 O O . ARG A 1 528 ? -14.350 13.005 -6.297 1.00 95.44 528 ARG A O 1
ATOM 4085 N N . ARG A 1 529 ? -13.113 11.214 -6.876 1.00 95.00 529 ARG A N 1
ATOM 4086 C CA . ARG A 1 529 ? -13.262 11.341 -8.341 1.00 95.00 529 ARG A CA 1
ATOM 4087 C C . ARG A 1 529 ? -14.633 10.860 -8.849 1.00 95.00 529 ARG A C 1
ATOM 4089 O O . ARG A 1 529 ? -15.016 11.191 -9.969 1.00 95.00 529 ARG A O 1
ATOM 4096 N N . LEU A 1 530 ? -15.397 10.127 -8.030 1.00 96.06 530 LEU A N 1
ATOM 4097 C CA . LEU A 1 530 ? -16.818 9.830 -8.270 1.00 96.06 530 LEU A CA 1
ATOM 4098 C C . LEU A 1 530 ? -17.757 10.898 -7.689 1.00 96.06 530 LEU A C 1
ATOM 4100 O O . LEU A 1 530 ? -18.865 11.064 -8.199 1.00 96.06 530 LEU A O 1
ATOM 4104 N N . GLY A 1 531 ? -17.332 11.589 -6.628 1.00 92.19 531 GLY A N 1
ATOM 4105 C CA . GLY A 1 531 ? -18.048 12.694 -5.993 1.00 92.19 531 GLY A CA 1
ATOM 4106 C C . GLY A 1 531 ? -17.469 13.055 -4.621 1.00 92.19 531 GLY A C 1
ATOM 4107 O O . GLY A 1 531 ? -16.883 12.217 -3.936 1.00 92.19 531 GLY A O 1
ATOM 4108 N N . ALA A 1 532 ? -17.648 14.309 -4.203 1.00 86.31 532 ALA A N 1
ATOM 4109 C CA . ALA A 1 532 ? -17.261 14.793 -2.879 1.00 86.31 532 ALA A CA 1
ATOM 4110 C C . ALA A 1 532 ? -18.434 15.552 -2.220 1.00 86.31 532 ALA A C 1
ATOM 4112 O O . ALA A 1 532 ? -19.100 16.321 -2.916 1.00 86.31 532 ALA A O 1
ATOM 4113 N N . PRO A 1 533 ? -18.683 15.396 -0.902 1.00 89.38 533 PRO A N 1
ATOM 4114 C CA . PRO A 1 533 ? -17.982 14.515 0.037 1.00 89.38 533 PRO A CA 1
ATOM 4115 C C . PRO A 1 533 ? -18.203 13.021 -0.260 1.00 89.38 533 PRO A C 1
ATOM 4117 O O . PRO A 1 533 ? -19.130 12.648 -0.974 1.00 89.38 533 PRO A O 1
ATOM 4120 N N . LEU A 1 534 ? -17.338 12.170 0.299 1.00 93.75 534 LEU A N 1
ATOM 4121 C CA . LEU A 1 534 ? -17.509 10.715 0.243 1.00 93.75 534 LEU A CA 1
ATOM 4122 C C . LEU A 1 534 ? -18.797 10.287 0.974 1.00 93.75 534 LEU A C 1
ATOM 4124 O O . LEU A 1 534 ? -19.163 10.931 1.965 1.00 93.75 534 LEU A O 1
ATOM 4128 N N . PRO A 1 535 ? -19.431 9.169 0.573 1.00 95.88 535 PRO A N 1
ATOM 4129 C CA . PRO A 1 535 ? -20.461 8.520 1.380 1.00 95.88 535 PRO A CA 1
ATOM 4130 C C . PRO A 1 535 ? -19.967 8.258 2.822 1.00 95.88 535 PRO A C 1
ATOM 4132 O O . PRO A 1 535 ? -18.799 7.895 3.003 1.00 95.88 535 PRO A O 1
ATOM 4135 N N . PRO A 1 536 ? -20.796 8.445 3.871 1.00 95.38 536 PRO A N 1
ATOM 4136 C CA . PRO A 1 536 ? -20.332 8.345 5.261 1.00 95.38 536 PRO A CA 1
ATOM 4137 C C . PRO A 1 536 ? -19.775 6.966 5.645 1.00 95.38 536 PRO A C 1
ATOM 4139 O O . PRO A 1 536 ? -18.843 6.873 6.440 1.00 95.38 536 PRO A O 1
ATOM 4142 N N . ASP A 1 537 ? -20.327 5.905 5.064 1.00 97.06 537 ASP A N 1
ATOM 4143 C CA . ASP A 1 537 ? -19.890 4.514 5.191 1.00 97.06 537 ASP A CA 1
ATOM 4144 C C . ASP A 1 537 ? -18.565 4.247 4.457 1.00 97.06 537 ASP A C 1
ATOM 4146 O O . ASP A 1 537 ? -17.690 3.579 5.004 1.00 97.06 537 ASP A O 1
ATOM 4150 N N . TRP A 1 538 ? -18.368 4.840 3.275 1.00 98.31 538 TRP A N 1
ATOM 4151 C CA . TRP A 1 538 ? -17.102 4.789 2.529 1.00 98.31 538 TRP A CA 1
ATOM 4152 C C . TRP A 1 538 ? -15.982 5.531 3.270 1.00 98.31 538 TRP A C 1
ATOM 4154 O O . TRP A 1 538 ? -14.860 5.036 3.378 1.00 98.31 538 TRP A O 1
ATOM 4164 N N . ALA A 1 539 ? -16.289 6.699 3.841 1.00 97.75 539 ALA A N 1
ATOM 4165 C CA . ALA A 1 539 ? -15.358 7.431 4.693 1.00 97.75 539 ALA A CA 1
ATOM 4166 C C . ALA A 1 539 ? -15.016 6.635 5.966 1.00 97.75 539 ALA A C 1
ATOM 4168 O O . ALA A 1 539 ? -13.847 6.544 6.341 1.00 97.75 539 ALA A O 1
ATOM 4169 N N . ALA A 1 540 ? -16.019 6.031 6.617 1.00 98.00 540 ALA A N 1
ATOM 4170 C CA . ALA A 1 540 ? -15.821 5.201 7.805 1.00 98.00 540 ALA A CA 1
ATOM 4171 C C . ALA A 1 540 ? -14.976 3.949 7.516 1.00 98.00 540 ALA A C 1
ATOM 4173 O O . ALA A 1 540 ? -14.125 3.610 8.336 1.00 98.00 540 ALA A O 1
ATOM 4174 N N . TYR A 1 541 ? -15.157 3.314 6.351 1.00 98.75 541 TYR A N 1
ATOM 4175 C CA . TYR A 1 541 ? -14.282 2.247 5.857 1.00 98.75 541 TYR A CA 1
ATOM 4176 C C . TYR A 1 541 ? -12.840 2.746 5.719 1.00 98.75 541 TYR A C 1
ATOM 4178 O O . TYR A 1 541 ? -11.948 2.248 6.397 1.00 98.75 541 TYR A O 1
ATOM 4186 N N . ALA A 1 542 ? -12.605 3.801 4.931 1.00 98.62 542 ALA A N 1
ATOM 4187 C CA . ALA A 1 542 ? -11.257 4.330 4.721 1.00 98.62 542 ALA A CA 1
ATOM 4188 C C . ALA A 1 542 ? -10.523 4.642 6.042 1.00 98.62 542 ALA A C 1
ATOM 4190 O O . ALA A 1 542 ? -9.354 4.280 6.198 1.00 98.62 542 ALA A O 1
ATOM 4191 N N . GLN A 1 543 ? -11.213 5.254 7.011 1.00 98.62 543 GLN A N 1
ATOM 4192 C CA . GLN A 1 543 ? -10.642 5.559 8.324 1.00 98.62 543 GLN A CA 1
ATOM 4193 C C . GLN A 1 543 ? -10.348 4.293 9.147 1.00 98.62 543 GLN A C 1
ATOM 4195 O O . GLN A 1 543 ? -9.269 4.190 9.730 1.00 98.62 543 GLN A O 1
ATOM 4200 N N . ALA A 1 544 ? -11.259 3.311 9.170 1.00 98.81 544 ALA A N 1
ATOM 4201 C CA . ALA A 1 544 ? -11.100 2.076 9.943 1.00 98.81 544 ALA A CA 1
ATOM 4202 C C . ALA A 1 544 ? -9.838 1.285 9.552 1.00 98.81 544 ALA A C 1
ATOM 4204 O O . ALA A 1 544 ? -9.159 0.732 10.422 1.00 98.81 544 ALA A O 1
ATOM 4205 N N . GLN A 1 545 ? -9.475 1.288 8.264 1.00 98.81 545 GLN A N 1
ATOM 4206 C CA . GLN A 1 545 ? -8.297 0.564 7.778 1.00 98.81 545 GLN A CA 1
ATOM 4207 C C . GLN A 1 545 ? -6.985 1.137 8.332 1.00 98.81 545 GLN A C 1
ATOM 4209 O O . GLN A 1 545 ? -6.071 0.379 8.657 1.00 98.81 545 GLN A O 1
ATOM 4214 N N . LEU A 1 546 ? -6.894 2.464 8.480 1.00 98.81 546 LEU A N 1
ATOM 4215 C CA . LEU A 1 546 ? -5.729 3.099 9.099 1.00 98.81 546 LEU A CA 1
ATOM 4216 C C . LEU A 1 546 ? -5.791 3.042 10.621 1.00 98.81 546 LEU A C 1
ATOM 4218 O O . LEU A 1 546 ? -4.772 2.784 11.257 1.00 98.81 546 LEU A O 1
ATOM 4222 N N . ASP A 1 547 ? -6.975 3.231 11.206 1.00 98.88 547 ASP A N 1
ATOM 4223 C CA . ASP A 1 547 ? -7.183 3.132 12.648 1.00 98.88 547 ASP A CA 1
ATOM 4224 C C . ASP A 1 547 ? -6.695 1.774 13.174 1.00 98.88 547 ASP A C 1
ATOM 4226 O O . ASP A 1 547 ? -6.014 1.741 14.198 1.00 98.88 547 ASP A O 1
ATOM 4230 N N . TRP A 1 548 ? -6.942 0.674 12.450 1.00 98.94 548 TRP A N 1
ATOM 4231 C CA . TRP A 1 548 ? -6.402 -0.655 12.763 1.00 98.94 548 TRP A CA 1
ATOM 4232 C C . TRP A 1 548 ? -4.872 -0.663 12.885 1.00 98.94 548 TRP A C 1
ATOM 4234 O O . TRP A 1 548 ? -4.337 -1.078 13.917 1.00 98.94 548 TRP A O 1
ATOM 4244 N N . THR A 1 549 ? -4.164 -0.169 11.865 1.00 98.81 549 THR A N 1
ATOM 4245 C CA . THR A 1 549 ? -2.691 -0.090 11.829 1.00 98.81 549 THR A CA 1
ATOM 4246 C C . THR A 1 549 ? -2.139 0.860 12.894 1.00 98.81 549 THR A C 1
ATOM 4248 O O . THR A 1 549 ? -1.093 0.601 13.491 1.00 98.81 549 THR A O 1
ATOM 4251 N N . LEU A 1 550 ? -2.877 1.924 13.207 1.00 98.81 550 LEU A N 1
ATOM 4252 C CA . LEU A 1 550 ? -2.518 2.948 14.187 1.00 98.81 550 LEU A CA 1
ATOM 4253 C C . LEU A 1 550 ? -3.043 2.639 15.607 1.00 98.81 550 LEU A C 1
ATOM 4255 O O . LEU A 1 550 ? -2.981 3.494 16.489 1.00 98.81 550 LEU A O 1
ATOM 4259 N N . GLY A 1 551 ? -3.511 1.411 15.864 1.00 98.19 551 GLY A N 1
ATOM 4260 C CA . GLY A 1 551 ? -3.728 0.866 17.211 1.00 98.19 551 GLY A CA 1
ATOM 4261 C C . GLY A 1 551 ? -5.175 0.717 17.694 1.00 98.19 551 GLY A C 1
ATOM 4262 O O . GLY A 1 551 ? -5.378 0.354 18.856 1.00 98.19 551 GLY A O 1
ATOM 4263 N N . ALA A 1 552 ? -6.171 0.919 16.829 1.00 98.50 552 ALA A N 1
ATOM 4264 C CA . ALA A 1 552 ? -7.561 0.507 17.034 1.00 98.50 552 ALA A CA 1
ATOM 4265 C C . ALA A 1 552 ? -7.754 -0.966 16.631 1.00 98.50 552 ALA A C 1
ATOM 4267 O O . ALA A 1 552 ? -8.487 -1.288 15.700 1.00 98.50 552 ALA A O 1
ATOM 4268 N N . ASN A 1 553 ? -7.074 -1.876 17.322 1.00 98.44 553 ASN A N 1
ATOM 4269 C CA . ASN A 1 553 ? -7.136 -3.313 17.052 1.00 98.44 553 ASN A CA 1
ATOM 4270 C C . ASN A 1 553 ? -7.246 -4.114 18.367 1.00 98.44 553 ASN A C 1
ATOM 4272 O O . ASN A 1 553 ? -7.010 -3.556 19.444 1.00 98.44 553 ASN A O 1
ATOM 4276 N N . PRO A 1 554 ? -7.596 -5.415 18.330 1.00 97.25 554 PRO A N 1
ATOM 4277 C CA . PRO A 1 554 ? -7.757 -6.239 19.533 1.00 97.25 554 PRO A CA 1
ATOM 4278 C C . PRO A 1 554 ? -6.524 -6.340 20.444 1.00 97.25 554 PRO A C 1
ATOM 4280 O O . PRO A 1 554 ? -6.677 -6.631 21.631 1.00 97.25 554 PRO A O 1
ATOM 4283 N N . TYR A 1 555 ? -5.320 -6.102 19.910 1.00 97.44 555 TYR A N 1
ATOM 4284 C CA . TYR A 1 555 ? -4.060 -6.106 20.661 1.00 97.44 555 TYR A CA 1
ATOM 4285 C C . TYR A 1 555 ? -3.724 -4.746 21.296 1.00 97.44 555 TYR A C 1
ATOM 4287 O O . TYR A 1 555 ? -2.850 -4.679 22.166 1.00 97.44 555 TYR A O 1
ATOM 4295 N N . GLY A 1 556 ? -4.409 -3.673 20.882 1.00 96.94 556 GLY A N 1
ATOM 4296 C CA . GLY A 1 556 ? -4.125 -2.292 21.277 1.00 96.94 556 GLY A CA 1
ATOM 4297 C C . GLY A 1 556 ? -2.735 -1.812 20.854 1.00 96.94 556 GLY A C 1
ATOM 4298 O O . GLY A 1 556 ? -2.132 -1.010 21.569 1.00 96.94 556 GLY A O 1
ATOM 4299 N N . ILE A 1 557 ? -2.201 -2.33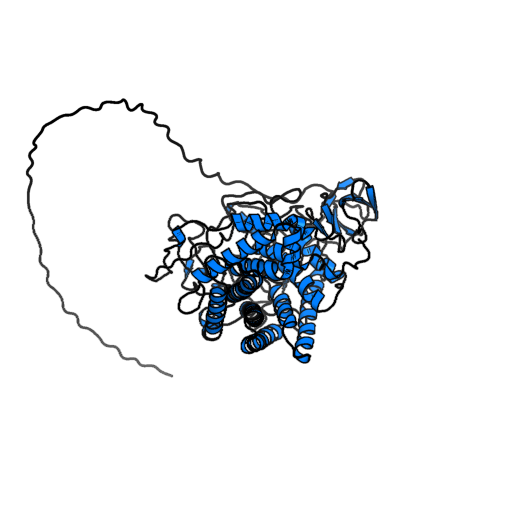5 19.745 1.00 97.81 557 ILE A N 1
ATOM 4300 C CA . ILE A 1 557 ? -0.806 -2.149 19.322 1.00 97.81 557 ILE A CA 1
ATOM 4301 C C . ILE A 1 557 ? -0.713 -1.237 18.092 1.00 97.81 557 ILE A C 1
ATOM 4303 O O . ILE A 1 557 ? -1.371 -1.484 17.086 1.00 97.81 557 ILE A O 1
ATOM 4307 N N . CYS A 1 558 ? 0.082 -0.171 18.164 1.00 98.62 558 CYS A N 1
ATOM 4308 C CA . CYS A 1 558 ? 0.353 0.707 17.028 1.00 98.62 558 CYS A CA 1
ATOM 4309 C C . CYS A 1 558 ? 1.486 0.101 16.196 1.00 98.62 558 CYS A C 1
ATOM 4311 O O . CYS A 1 558 ? 2.618 -0.007 16.669 1.00 98.62 558 CYS A O 1
ATOM 4313 N N . MET A 1 559 ? 1.170 -0.313 14.970 1.00 98.75 559 MET A N 1
ATOM 4314 C CA . MET A 1 559 ? 2.086 -1.035 14.080 1.00 98.75 559 MET A CA 1
ATOM 4315 C C . MET A 1 559 ? 3.054 -0.091 13.347 1.00 98.75 559 MET A C 1
ATOM 4317 O O . MET A 1 559 ? 4.110 -0.531 12.907 1.00 98.75 559 MET A O 1
ATOM 4321 N N . LEU A 1 560 ? 2.750 1.214 13.314 1.00 98.75 560 LEU A N 1
ATOM 4322 C CA . LEU A 1 560 ? 3.726 2.280 13.069 1.00 98.75 560 LEU A CA 1
ATOM 4323 C C . LEU A 1 560 ? 4.633 2.443 14.299 1.00 98.75 560 LEU A C 1
ATOM 4325 O O . LEU A 1 560 ? 4.171 2.846 15.370 1.00 98.75 560 LEU A O 1
ATOM 4329 N N . TYR A 1 561 ? 5.913 2.111 14.144 1.00 98.50 561 TYR A N 1
ATOM 4330 C CA . TYR A 1 561 ? 6.881 2.004 15.233 1.00 98.50 561 TYR A CA 1
ATOM 4331 C C . TYR A 1 561 ? 7.375 3.376 15.719 1.00 98.50 561 TYR A C 1
ATOM 4333 O O . TYR A 1 561 ? 7.636 4.277 14.919 1.00 98.50 561 TYR A O 1
ATOM 4341 N N . GLY A 1 562 ? 7.495 3.536 17.041 1.00 97.94 562 GLY A N 1
ATOM 4342 C CA . GLY A 1 562 ? 7.769 4.813 17.712 1.00 97.94 562 GLY A CA 1
ATOM 4343 C C . GLY A 1 562 ? 6.518 5.640 18.044 1.00 97.94 562 GLY A C 1
ATOM 4344 O O . GLY A 1 562 ? 6.634 6.686 18.678 1.00 97.94 562 GLY A O 1
ATOM 4345 N N . PHE A 1 563 ? 5.323 5.182 17.651 1.00 98.31 563 PHE A N 1
ATOM 4346 C CA . PHE A 1 563 ? 4.055 5.898 17.837 1.00 98.31 563 PHE A CA 1
ATOM 4347 C C . PHE A 1 563 ? 3.055 5.118 18.712 1.00 98.31 563 PHE A C 1
ATOM 4349 O O . PHE A 1 563 ? 3.128 3.898 18.842 1.00 98.31 563 PHE A O 1
ATOM 4356 N N . GLY A 1 564 ? 2.077 5.814 19.303 1.00 96.62 564 GLY A N 1
ATOM 4357 C CA . GLY A 1 564 ? 1.047 5.210 20.160 1.00 96.62 564 GLY A CA 1
ATOM 4358 C C . GLY A 1 564 ? 1.537 4.828 21.566 1.00 96.62 564 GLY A C 1
ATOM 4359 O O . GLY A 1 564 ? 2.415 5.478 22.127 1.00 96.62 564 GLY A O 1
ATOM 4360 N N . ARG A 1 565 ? 0.915 3.811 22.185 1.00 94.38 565 ARG A N 1
ATOM 4361 C CA . ARG A 1 565 ? 1.260 3.310 23.539 1.00 94.38 565 ARG A CA 1
ATOM 4362 C C . ARG A 1 565 ? 2.153 2.069 23.555 1.00 94.38 565 ARG A C 1
ATOM 4364 O O . ARG A 1 565 ? 2.802 1.806 24.563 1.00 94.38 565 ARG A O 1
ATOM 4371 N N . ARG A 1 566 ? 2.082 1.251 22.507 1.00 95.38 566 ARG A N 1
ATOM 4372 C CA . ARG A 1 566 ? 2.724 -0.065 22.407 1.00 95.38 566 ARG A CA 1
ATOM 4373 C C . ARG A 1 566 ? 3.024 -0.324 20.940 1.00 95.38 566 ARG A C 1
ATOM 4375 O O . ARG A 1 566 ? 2.100 -0.265 20.132 1.00 95.38 566 ARG A O 1
ATOM 4382 N N . ASN A 1 567 ? 4.271 -0.643 20.627 1.00 96.81 567 ASN A N 1
ATOM 4383 C CA . ASN A 1 567 ? 4.706 -1.039 19.291 1.00 96.81 567 ASN A CA 1
ATOM 4384 C C . ASN A 1 567 ? 4.980 -2.551 19.225 1.00 96.81 567 ASN A C 1
ATOM 4386 O O . ASN A 1 567 ? 5.040 -3.195 20.281 1.00 96.81 567 ASN A O 1
ATOM 4390 N N . PRO A 1 568 ? 5.121 -3.123 18.014 1.00 96.62 568 PRO A N 1
ATOM 4391 C CA . PRO A 1 568 ? 5.695 -4.450 17.820 1.00 96.62 568 PRO A CA 1
ATOM 4392 C C . PRO A 1 568 ? 6.992 -4.630 18.628 1.00 96.62 568 PRO A C 1
ATOM 4394 O O . PRO A 1 568 ? 7.781 -3.687 18.716 1.00 96.62 568 PRO A O 1
ATOM 4397 N N . PRO A 1 569 ? 7.220 -5.801 19.246 1.00 94.88 569 PRO A N 1
ATOM 4398 C CA . PRO A 1 569 ? 8.489 -6.102 19.899 1.00 94.88 569 PRO A CA 1
ATOM 4399 C C . PRO A 1 569 ? 9.601 -6.262 18.853 1.00 94.88 569 PRO A C 1
ATOM 4401 O O . PRO A 1 569 ? 9.351 -6.764 17.759 1.00 94.88 569 PRO A O 1
ATOM 4404 N N . ALA A 1 570 ? 10.831 -5.886 19.203 1.00 92.06 570 ALA A N 1
ATOM 4405 C CA . ALA A 1 570 ? 11.997 -6.231 18.397 1.00 92.06 570 ALA A CA 1
ATOM 4406 C C . ALA A 1 570 ? 12.297 -7.735 18.518 1.00 92.06 570 ALA A C 1
ATOM 4408 O O . ALA A 1 570 ? 12.325 -8.270 19.628 1.00 92.06 570 ALA A O 1
ATOM 4409 N N . VAL A 1 571 ? 12.534 -8.393 17.381 1.00 92.94 571 VAL A N 1
ATOM 4410 C CA . VAL A 1 571 ? 12.968 -9.797 17.287 1.00 92.94 571 VAL A CA 1
ATOM 4411 C C . VAL A 1 571 ? 14.109 -9.871 16.263 1.00 92.94 571 VAL A C 1
ATOM 4413 O O . VAL A 1 571 ? 13.864 -10.164 15.092 1.00 92.94 571 VAL A O 1
ATOM 4416 N N . PRO A 1 572 ? 15.359 -9.551 16.652 1.00 89.81 572 PRO A N 1
ATOM 4417 C CA . PRO A 1 572 ? 16.461 -9.393 15.696 1.00 89.81 572 PRO A CA 1
ATOM 4418 C C . PRO A 1 572 ? 16.757 -10.647 14.860 1.00 89.81 572 PRO A C 1
ATOM 4420 O O . PRO A 1 572 ? 17.253 -10.533 13.748 1.00 89.81 572 PRO A O 1
ATOM 4423 N N . SER A 1 573 ? 16.417 -11.829 15.379 1.00 88.38 573 SER A N 1
ATOM 4424 C CA . SER A 1 573 ? 16.636 -13.145 14.766 1.00 88.38 573 SER A CA 1
ATOM 4425 C C . SER A 1 573 ? 15.760 -13.465 13.548 1.00 88.38 573 SER A C 1
ATOM 4427 O O . SER A 1 573 ? 16.064 -14.424 12.845 1.00 88.38 573 SER A O 1
ATOM 4429 N N . SER A 1 574 ? 14.682 -12.713 13.299 1.00 89.62 574 SER A N 1
ATOM 4430 C CA . SER A 1 574 ? 13.841 -12.892 12.099 1.00 89.62 574 SER A CA 1
ATOM 4431 C C . SER A 1 574 ? 13.211 -11.603 11.561 1.00 89.62 574 SER A C 1
ATOM 4433 O O . SER A 1 574 ? 12.608 -11.627 10.500 1.00 89.62 574 SER A O 1
ATOM 4435 N N . ALA A 1 575 ? 13.234 -10.513 12.327 1.00 91.12 575 ALA A N 1
ATOM 4436 C CA . ALA A 1 575 ? 12.652 -9.220 11.963 1.00 91.12 575 ALA A CA 1
ATOM 4437 C C . ALA A 1 575 ? 13.694 -8.087 11.948 1.00 91.12 575 ALA A C 1
ATOM 4439 O O . ALA A 1 575 ? 13.356 -6.956 11.608 1.00 91.12 575 ALA A O 1
ATOM 4440 N N . GLY A 1 576 ? 14.940 -8.396 12.333 1.00 92.69 576 GLY A N 1
ATOM 4441 C CA . GLY A 1 576 ? 16.115 -7.532 12.228 1.00 92.69 576 GLY A CA 1
ATOM 4442 C C . GLY A 1 576 ? 15.956 -6.115 12.789 1.00 92.69 576 GLY A C 1
ATOM 4443 O O . GLY A 1 576 ? 15.565 -5.917 13.944 1.00 92.69 576 GLY A O 1
ATOM 4444 N N . ASP A 1 577 ? 16.340 -5.139 11.967 1.00 92.69 577 ASP A N 1
ATOM 4445 C CA . ASP A 1 577 ? 16.338 -3.705 12.251 1.00 92.69 577 ASP A CA 1
ATOM 4446 C C . ASP A 1 577 ? 14.908 -3.142 12.385 1.00 92.69 577 ASP A C 1
ATOM 4448 O O . ASP A 1 577 ? 14.118 -3.154 11.442 1.00 92.69 577 ASP A O 1
ATOM 4452 N N . MET A 1 578 ? 14.593 -2.556 13.545 1.00 94.69 578 MET A N 1
ATOM 4453 C CA . MET A 1 578 ? 13.303 -1.908 13.821 1.00 94.69 578 MET A CA 1
ATOM 4454 C C . MET A 1 578 ? 13.489 -0.402 14.041 1.00 94.69 578 MET A C 1
ATOM 4456 O O . MET A 1 578 ? 14.017 0.028 15.072 1.00 94.69 578 MET A O 1
ATOM 4460 N N . TRP A 1 579 ? 13.037 0.427 13.096 1.00 96.81 579 TRP A N 1
ATOM 4461 C CA . TRP A 1 579 ? 13.241 1.881 13.127 1.00 96.81 579 TRP A CA 1
ATOM 4462 C C . TRP A 1 579 ? 11.940 2.675 13.282 1.00 96.81 579 TRP A C 1
ATOM 4464 O O . TRP A 1 579 ? 10.856 2.241 12.894 1.00 96.81 579 TRP A O 1
ATOM 4474 N N . VAL A 1 580 ? 12.042 3.876 13.859 1.00 98.19 580 VAL A N 1
ATOM 4475 C CA . VAL A 1 580 ? 10.914 4.818 13.962 1.00 98.19 580 VAL A CA 1
ATOM 4476 C C . VAL A 1 580 ? 10.455 5.224 12.559 1.00 98.19 580 VAL A C 1
ATOM 4478 O O . VAL A 1 580 ? 11.285 5.467 11.686 1.00 98.19 580 VAL A O 1
ATOM 4481 N N . GLY A 1 581 ? 9.137 5.253 12.342 1.00 97.81 581 GLY A N 1
ATOM 4482 C CA . GLY A 1 581 ? 8.539 5.503 11.025 1.00 97.81 581 GLY A CA 1
ATOM 4483 C C . GLY A 1 581 ? 8.384 4.260 10.139 1.00 97.81 581 GLY A C 1
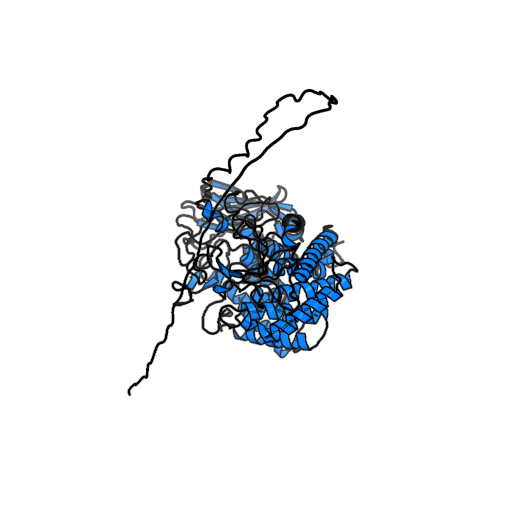ATOM 4484 O O . GLY A 1 581 ? 7.628 4.295 9.167 1.00 97.81 581 GLY A O 1
ATOM 4485 N N . GLY A 1 582 ? 9.028 3.143 10.483 1.00 98.44 582 GLY A N 1
ATOM 4486 C CA . GLY A 1 582 ? 8.734 1.851 9.870 1.00 98.44 582 GLY A CA 1
ATOM 4487 C C . GLY A 1 582 ? 7.407 1.284 10.378 1.00 98.44 582 GLY A C 1
ATOM 4488 O O . GLY A 1 582 ? 7.028 1.490 11.537 1.00 98.44 582 GLY A O 1
ATOM 4489 N N . ILE A 1 583 ? 6.687 0.574 9.511 1.00 98.88 583 ILE A N 1
ATOM 4490 C CA . ILE A 1 583 ? 5.413 -0.078 9.841 1.00 98.88 583 ILE A CA 1
ATOM 4491 C C . ILE A 1 583 ? 5.580 -1.587 9.709 1.00 98.88 583 ILE A C 1
ATOM 4493 O O . ILE A 1 583 ? 6.050 -2.062 8.678 1.00 98.88 583 ILE A O 1
ATOM 4497 N N . SER A 1 584 ? 5.184 -2.332 10.743 1.00 98.62 584 SER A N 1
ATOM 4498 C CA . SER A 1 584 ? 5.288 -3.792 10.737 1.00 98.62 584 SER A CA 1
ATOM 4499 C C . SER A 1 584 ? 4.237 -4.470 9.858 1.00 98.62 584 SER A C 1
ATOM 4501 O O . SER A 1 584 ? 3.093 -3.999 9.814 1.00 98.62 584 SER A O 1
ATOM 4503 N N . ASN A 1 585 ? 4.587 -5.636 9.307 1.00 98.69 585 ASN A N 1
ATOM 4504 C CA . ASN A 1 585 ? 3.717 -6.578 8.597 1.00 98.69 585 ASN A CA 1
ATOM 4505 C C . ASN A 1 585 ? 2.307 -6.623 9.204 1.00 98.69 585 ASN A C 1
ATOM 4507 O O . ASN A 1 585 ? 1.338 -6.184 8.579 1.00 98.69 585 ASN A O 1
ATOM 4511 N N . GLY A 1 586 ? 2.192 -6.991 10.481 1.00 98.50 586 GLY A N 1
ATOM 4512 C CA . GLY A 1 586 ? 0.994 -6.751 11.282 1.00 98.50 586 GLY A CA 1
ATOM 4513 C C . GLY A 1 586 ? 0.188 -7.998 11.643 1.00 98.50 586 GLY A C 1
ATOM 4514 O O . GLY A 1 586 ? 0.721 -9.092 11.757 1.00 98.50 586 GLY A O 1
ATOM 4515 N N . ILE A 1 587 ? -1.109 -7.822 11.897 1.00 98.75 587 ILE A N 1
ATOM 4516 C CA . ILE A 1 587 ? -2.012 -8.877 12.400 1.00 98.75 587 ILE A CA 1
ATOM 4517 C C . ILE A 1 587 ? -2.491 -9.783 11.247 1.00 98.75 587 ILE A C 1
ATOM 4519 O O . ILE A 1 587 ? -2.865 -9.269 10.191 1.00 98.75 587 ILE A O 1
ATOM 4523 N N . THR A 1 588 ? -2.520 -11.102 11.477 1.00 98.75 588 THR A N 1
ATOM 4524 C CA . THR A 1 588 ? -2.917 -12.163 10.522 1.00 98.75 588 THR A CA 1
ATOM 4525 C C . THR A 1 588 ? -4.096 -12.992 11.038 1.00 98.75 588 THR A C 1
ATOM 4527 O O . THR A 1 588 ? -4.534 -12.818 12.179 1.00 98.75 588 THR A O 1
ATOM 4530 N N . GLY A 1 589 ? -4.525 -13.989 10.252 1.00 98.19 589 GLY A N 1
ATOM 4531 C CA . GLY A 1 589 ? -5.282 -15.145 10.742 1.00 98.19 589 GLY A CA 1
ATOM 4532 C C . GLY A 1 589 ? -4.481 -15.993 11.738 1.00 98.19 589 GLY A C 1
ATOM 4533 O O . GLY A 1 589 ? -3.293 -15.756 11.971 1.00 98.19 589 GLY A O 1
ATOM 4534 N N . ALA A 1 590 ? -5.115 -16.983 12.363 1.00 96.75 590 ALA A N 1
ATOM 4535 C CA . ALA A 1 590 ? -4.451 -17.857 13.328 1.00 96.75 590 ALA A CA 1
ATOM 4536 C C . ALA A 1 590 ? -3.471 -18.834 12.653 1.00 96.75 590 ALA A C 1
ATOM 4538 O O . ALA A 1 590 ? -3.743 -19.388 11.586 1.00 96.75 590 ALA A O 1
ATOM 4539 N N . VAL A 1 591 ? -2.339 -19.094 13.315 1.00 94.81 591 VAL A N 1
ATOM 4540 C CA . VAL A 1 591 ? -1.370 -20.122 12.895 1.00 94.81 591 VAL A CA 1
ATOM 4541 C C . VAL A 1 591 ? -2.080 -21.474 12.766 1.00 94.81 591 VAL A C 1
ATOM 4543 O O . VAL A 1 591 ? -2.844 -21.862 13.648 1.00 94.81 591 VAL A O 1
ATOM 4546 N N . GLY A 1 592 ? -1.841 -22.178 11.658 1.00 94.12 592 GLY A N 1
ATOM 4547 C CA . GLY A 1 592 ? -2.488 -23.457 11.344 1.00 94.12 592 GLY A CA 1
ATOM 4548 C C . GLY A 1 592 ? -3.868 -23.359 10.675 1.00 94.12 592 GLY A C 1
ATOM 4549 O O . GLY A 1 592 ? -4.379 -24.382 10.228 1.00 94.12 592 GLY A O 1
ATOM 4550 N N . SER A 1 593 ? -4.470 -22.169 10.541 1.00 96.50 593 SER A N 1
ATOM 4551 C CA . SER A 1 593 ? -5.704 -22.007 9.759 1.00 96.50 593 SER A CA 1
ATOM 4552 C C . SER A 1 593 ? -5.403 -21.849 8.266 1.00 96.50 593 SER A C 1
ATOM 4554 O O . SER A 1 593 ? -4.892 -20.816 7.842 1.00 96.50 593 SER A O 1
ATOM 4556 N N . ALA A 1 594 ? -5.771 -22.840 7.447 1.00 97.00 594 ALA A N 1
ATOM 4557 C CA . ALA A 1 594 ? -5.629 -22.773 5.987 1.00 97.00 594 ALA A CA 1
ATOM 4558 C C . ALA A 1 594 ? -6.373 -21.571 5.364 1.00 97.00 594 ALA A C 1
ATOM 4560 O O . ALA A 1 594 ? -5.879 -20.958 4.417 1.00 97.00 594 ALA A O 1
ATOM 4561 N N . THR A 1 595 ? -7.527 -21.209 5.933 1.00 97.19 595 THR A N 1
ATOM 4562 C CA . THR A 1 595 ? -8.412 -20.107 5.518 1.00 97.19 595 THR A CA 1
ATOM 4563 C C . THR A 1 595 ? -8.057 -18.747 6.127 1.00 97.19 595 THR A C 1
ATOM 4565 O O . THR A 1 595 ? -8.727 -17.765 5.819 1.00 97.19 595 THR A O 1
ATOM 4568 N N . GLY A 1 596 ? -7.043 -18.654 6.996 1.00 96.81 596 GLY A N 1
ATOM 4569 C CA . GLY A 1 596 ? -6.750 -17.413 7.724 1.00 96.81 596 GLY A CA 1
ATOM 4570 C C . GLY A 1 596 ? -7.835 -17.031 8.748 1.00 96.81 596 GLY A C 1
ATOM 4571 O O . GLY A 1 596 ? -7.978 -15.862 9.104 1.00 96.81 596 GLY A O 1
ATOM 4572 N N . GLU A 1 597 ? -8.624 -17.996 9.227 1.00 96.69 597 GLU A N 1
ATOM 4573 C CA . GLU A 1 597 ? -9.594 -17.806 10.312 1.00 96.69 597 GLU A CA 1
ATOM 4574 C C . GLU A 1 597 ? -8.920 -17.622 11.678 1.00 96.69 597 GLU A C 1
ATOM 4576 O O . GLU A 1 597 ? -7.732 -17.885 11.863 1.00 96.69 597 GLU A O 1
ATOM 4581 N N . GLY A 1 598 ? -9.685 -17.158 12.668 1.00 96.75 598 GLY A N 1
ATOM 4582 C CA . GLY A 1 598 ? -9.119 -16.712 13.936 1.00 96.75 598 GLY A CA 1
ATOM 4583 C C . GLY A 1 598 ? -8.311 -15.427 13.750 1.00 96.75 598 GLY A C 1
ATOM 4584 O O . GLY A 1 598 ? -8.637 -14.593 12.906 1.00 96.75 598 GLY A O 1
ATOM 4585 N N . MET A 1 599 ? -7.285 -15.243 14.578 1.00 97.06 599 MET A N 1
ATOM 4586 C CA . MET A 1 599 ? -6.385 -14.092 14.518 1.00 97.06 599 MET A CA 1
ATOM 4587 C C . MET A 1 599 ? -5.084 -14.396 15.270 1.00 97.06 599 MET A C 1
ATOM 4589 O O . MET A 1 599 ? -5.126 -15.015 16.336 1.00 97.06 599 MET A O 1
ATOM 4593 N N . ALA A 1 600 ? -3.949 -13.914 14.764 1.00 97.25 600 ALA A N 1
ATOM 4594 C CA . ALA A 1 600 ? -2.668 -13.937 15.462 1.00 97.25 600 ALA A CA 1
ATOM 4595 C C . ALA A 1 600 ? -1.876 -12.635 15.267 1.00 97.25 600 ALA A C 1
ATOM 4597 O O . ALA A 1 600 ? -1.964 -11.962 14.242 1.00 97.25 600 ALA A O 1
ATOM 4598 N N . PHE A 1 601 ? -1.061 -12.310 16.268 1.00 97.62 601 PHE A N 1
ATOM 4599 C CA . PHE A 1 601 ? 0.018 -11.337 16.169 1.00 97.62 601 PHE A CA 1
ATOM 4600 C C . PHE A 1 601 ? 1.172 -11.822 17.038 1.00 97.62 601 PHE A C 1
ATOM 4602 O O . PHE A 1 601 ? 0.988 -12.045 18.234 1.00 97.62 601 PHE A O 1
ATOM 4609 N N . GLY A 1 602 ? 2.327 -12.045 16.419 1.00 94.94 602 GLY A N 1
ATOM 4610 C CA . GLY A 1 602 ? 3.553 -12.548 17.035 1.00 94.94 602 GLY A CA 1
ATOM 4611 C C . GLY A 1 602 ? 3.400 -13.633 18.114 1.00 94.94 602 GLY A C 1
ATOM 4612 O O . GLY A 1 602 ? 3.888 -13.423 19.227 1.00 94.94 602 GLY A O 1
ATOM 4613 N N . PRO A 1 603 ? 2.738 -14.778 17.845 1.00 93.38 603 PRO A N 1
ATOM 4614 C CA . PRO A 1 603 ? 2.565 -15.876 18.806 1.00 93.38 603 PRO A CA 1
ATOM 4615 C C . PRO A 1 603 ? 3.844 -16.692 19.075 1.00 93.38 603 PRO A C 1
ATOM 4617 O O . PRO A 1 603 ? 3.858 -17.502 20.007 1.00 93.38 603 PRO A O 1
ATOM 4620 N N . GLY A 1 604 ? 4.899 -16.491 18.280 1.00 83.25 604 GLY A N 1
ATOM 4621 C CA . GLY A 1 604 ? 6.091 -17.338 18.236 1.00 83.25 604 GLY A CA 1
ATOM 4622 C C . GLY A 1 604 ? 5.888 -18.623 17.406 1.00 83.25 604 GLY A C 1
ATOM 4623 O O . GLY A 1 604 ? 4.757 -18.920 17.014 1.00 83.25 604 GLY A O 1
ATOM 4624 N N . PRO A 1 605 ? 6.951 -19.419 17.168 1.00 90.62 605 PRO A N 1
ATOM 4625 C CA . PRO A 1 605 ? 8.323 -19.239 17.658 1.00 90.62 605 PRO A CA 1
ATOM 4626 C C . PRO A 1 605 ? 9.028 -18.039 17.014 1.00 90.62 605 PRO A C 1
ATOM 4628 O O . PRO A 1 605 ? 8.545 -17.487 16.031 1.00 90.62 605 PRO A O 1
ATOM 4631 N N . ASP A 1 606 ? 10.167 -17.637 17.577 1.00 86.81 606 ASP A N 1
ATOM 4632 C CA . ASP A 1 606 ? 10.890 -16.434 17.150 1.00 86.81 606 ASP A CA 1
ATOM 4633 C C . ASP A 1 606 ? 11.275 -16.438 15.661 1.00 86.81 606 ASP A C 1
ATOM 4635 O O . ASP A 1 606 ? 11.153 -15.405 15.020 1.00 86.81 606 ASP A O 1
ATOM 4639 N N . ALA A 1 607 ? 11.628 -17.593 15.085 1.00 89.19 607 ALA A N 1
ATOM 4640 C CA . ALA A 1 607 ? 11.944 -17.719 13.656 1.00 89.19 607 ALA A CA 1
ATOM 4641 C C . ALA A 1 607 ? 10.778 -17.340 12.715 1.00 89.19 607 ALA A C 1
ATOM 4643 O O . ALA A 1 607 ? 11.020 -16.926 11.589 1.00 89.19 607 ALA A O 1
ATOM 4644 N N . GLU A 1 608 ? 9.524 -17.429 13.173 1.00 92.25 608 GLU A N 1
ATOM 4645 C CA . GLU A 1 608 ? 8.335 -17.060 12.387 1.00 92.25 608 GLU A CA 1
ATOM 4646 C C . GLU A 1 608 ? 7.929 -15.587 12.575 1.00 92.25 608 GLU A C 1
ATOM 4648 O O . GLU A 1 608 ? 6.955 -15.133 11.971 1.00 92.25 608 GLU A O 1
ATOM 4653 N N . GLN A 1 609 ? 8.619 -14.820 13.432 1.00 94.25 609 GLN A N 1
ATOM 4654 C CA . GLN A 1 609 ? 8.167 -13.479 13.826 1.00 94.25 609 GLN A CA 1
ATOM 4655 C C . GLN A 1 609 ? 8.168 -12.465 12.674 1.00 94.25 609 GLN A C 1
ATOM 4657 O O . GLN A 1 609 ? 7.442 -11.467 12.755 1.00 94.25 609 GLN A O 1
ATOM 4662 N N . TRP A 1 610 ? 8.882 -12.759 11.577 1.00 95.25 610 TRP A N 1
ATOM 4663 C CA . TRP A 1 610 ? 8.853 -11.989 10.330 1.00 95.25 610 TRP A CA 1
ATOM 4664 C C . TRP A 1 610 ? 7.415 -11.704 9.880 1.00 95.25 610 TRP A C 1
ATOM 4666 O O . TRP A 1 610 ? 7.046 -10.550 9.679 1.00 95.25 610 TRP A O 1
ATOM 4676 N N . ARG A 1 611 ? 6.532 -12.713 9.900 1.00 97.44 611 ARG A N 1
ATOM 4677 C CA . ARG A 1 611 ? 5.124 -12.614 9.458 1.00 97.44 611 ARG A CA 1
ATOM 4678 C C . ARG A 1 611 ? 4.305 -11.526 10.164 1.00 97.44 611 ARG A C 1
ATOM 4680 O O . ARG A 1 611 ? 3.284 -11.095 9.626 1.00 97.44 611 ARG A O 1
ATOM 4687 N N . TRP A 1 612 ? 4.723 -11.087 11.356 1.00 98.25 612 TRP A N 1
ATOM 4688 C CA . TRP A 1 612 ? 3.968 -10.155 12.199 1.00 98.25 612 TRP A CA 1
ATOM 4689 C C . TRP A 1 612 ? 4.710 -8.866 12.549 1.00 98.25 612 TRP A C 1
ATOM 4691 O O . TRP A 1 612 ? 4.113 -7.792 12.450 1.00 98.25 612 TRP A O 1
ATOM 4701 N N . VAL A 1 613 ? 5.960 -8.948 13.018 1.00 97.00 613 VAL A N 1
ATOM 4702 C CA . VAL A 1 613 ? 6.622 -7.813 13.695 1.00 97.00 613 VAL A CA 1
ATOM 4703 C C . VAL A 1 613 ? 7.616 -7.063 12.814 1.00 97.00 613 VAL A C 1
ATOM 4705 O O . VAL A 1 613 ? 7.863 -5.891 13.081 1.00 97.00 613 VAL A O 1
ATOM 4708 N N . GLU A 1 614 ? 8.136 -7.702 11.765 1.00 97.75 614 GLU A N 1
ATOM 4709 C CA . GLU A 1 614 ? 9.095 -7.108 10.830 1.00 97.75 614 GLU A CA 1
ATOM 4710 C C . GLU A 1 614 ? 8.520 -5.905 10.083 1.00 97.75 614 GLU A C 1
ATOM 4712 O O . GLU A 1 614 ? 7.355 -5.907 9.687 1.00 97.75 614 GLU A O 1
ATOM 4717 N N . GLN A 1 615 ? 9.350 -4.878 9.890 1.00 98.56 615 GLN A N 1
ATOM 4718 C CA . GLN A 1 615 ? 9.043 -3.706 9.071 1.00 98.56 615 GLN A CA 1
ATOM 4719 C C . GLN A 1 615 ? 9.380 -3.956 7.606 1.00 98.56 615 GLN A C 1
ATOM 4721 O O . GLN A 1 615 ? 10.445 -4.486 7.313 1.00 98.56 615 GLN A O 1
ATOM 4726 N N . TRP A 1 616 ? 8.520 -3.495 6.698 1.00 98.62 616 TRP A N 1
ATOM 4727 C CA . TRP A 1 616 ? 8.675 -3.722 5.261 1.00 98.62 616 TRP A CA 1
ATOM 4728 C C . TRP A 1 616 ? 8.265 -2.484 4.449 1.00 98.62 616 TRP A C 1
ATOM 4730 O O . TRP A 1 616 ? 7.239 -1.851 4.736 1.00 98.62 616 TRP A O 1
ATOM 4740 N N . LEU A 1 617 ? 9.067 -2.122 3.438 1.00 98.50 617 LEU A N 1
ATOM 4741 C CA . LEU A 1 617 ? 8.961 -0.852 2.698 1.00 98.50 617 LEU A CA 1
ATOM 4742 C C . LEU A 1 617 ? 7.537 -0.478 2.212 1.00 98.50 617 LEU A C 1
ATOM 4744 O O . LEU A 1 617 ? 7.136 0.678 2.413 1.00 98.50 617 LEU A O 1
ATOM 4748 N N . PRO A 1 618 ? 6.736 -1.389 1.612 1.00 98.88 618 PRO A N 1
ATOM 4749 C CA . PRO A 1 618 ? 5.405 -1.062 1.097 1.00 98.88 618 PRO A CA 1
ATOM 4750 C C . PRO A 1 618 ? 4.423 -0.574 2.164 1.00 98.88 618 PRO A C 1
ATOM 4752 O O . PRO A 1 618 ? 3.510 0.186 1.845 1.00 98.88 618 PRO A O 1
ATOM 4755 N N . HIS A 1 619 ? 4.588 -0.965 3.433 1.00 98.88 619 HIS A N 1
ATOM 4756 C CA . HIS A 1 619 ? 3.696 -0.526 4.509 1.00 98.88 619 HIS A CA 1
ATOM 4757 C C . HIS A 1 619 ? 3.816 0.977 4.761 1.00 98.88 619 HIS A C 1
ATOM 4759 O O . HIS A 1 619 ? 2.806 1.687 4.774 1.00 98.88 619 HIS A O 1
ATOM 4765 N N . SER A 1 620 ? 5.047 1.476 4.893 1.00 98.81 620 SER A N 1
ATOM 4766 C CA . SER A 1 620 ? 5.307 2.909 5.051 1.00 98.81 620 SER A CA 1
ATOM 4767 C C . SER A 1 620 ? 5.001 3.690 3.767 1.00 98.81 620 SER A C 1
ATOM 4769 O O . SER A 1 620 ? 4.532 4.825 3.855 1.00 98.81 620 SER A O 1
ATOM 4771 N N . ALA A 1 621 ? 5.165 3.089 2.580 1.00 98.94 621 ALA A N 1
ATOM 4772 C CA . ALA A 1 621 ? 4.805 3.731 1.310 1.00 98.94 621 ALA A CA 1
ATOM 4773 C C . ALA A 1 621 ? 3.289 3.943 1.182 1.00 98.94 621 ALA A C 1
ATOM 4775 O O . ALA A 1 621 ? 2.836 5.071 0.974 1.00 98.94 621 ALA A O 1
ATOM 4776 N N . TRP A 1 622 ? 2.488 2.895 1.396 1.00 98.94 622 TRP A N 1
ATOM 4777 C CA . TRP A 1 622 ? 1.031 3.019 1.367 1.00 98.94 622 TRP A CA 1
ATOM 4778 C C . TRP A 1 622 ? 0.493 3.925 2.479 1.00 98.94 622 TRP A C 1
ATOM 4780 O O . TRP A 1 622 ? -0.453 4.668 2.231 1.00 98.94 622 TRP A O 1
ATOM 4790 N N . MET A 1 623 ? 1.095 3.932 3.676 1.00 98.88 623 MET A N 1
ATOM 4791 C CA . MET A 1 623 ? 0.704 4.874 4.734 1.00 98.88 623 MET A CA 1
ATOM 4792 C C . MET A 1 623 ? 1.025 6.331 4.368 1.00 98.88 623 MET A C 1
ATOM 4794 O O . MET A 1 623 ? 0.215 7.211 4.656 1.00 98.88 623 MET A O 1
ATOM 4798 N N . LEU A 1 624 ? 2.164 6.606 3.718 1.00 98.88 624 LEU A N 1
ATOM 4799 C CA . LEU A 1 624 ? 2.505 7.959 3.262 1.00 98.88 624 LEU A CA 1
ATOM 4800 C C . LEU A 1 624 ? 1.510 8.457 2.206 1.00 98.88 624 LEU A C 1
ATOM 4802 O O . LEU A 1 624 ? 1.007 9.576 2.322 1.00 98.88 624 LEU A O 1
ATOM 4806 N N . LEU A 1 625 ? 1.173 7.616 1.222 1.00 98.81 625 LEU A N 1
ATOM 4807 C CA . LEU A 1 625 ? 0.182 7.960 0.202 1.00 98.81 625 LEU A CA 1
ATOM 4808 C C . LEU A 1 625 ? -1.220 8.142 0.809 1.00 98.81 625 LEU A C 1
ATOM 4810 O O . LEU A 1 625 ? -1.880 9.141 0.526 1.00 98.81 625 LEU A O 1
ATOM 4814 N N . ALA A 1 626 ? -1.642 7.249 1.711 1.00 98.50 626 ALA A N 1
ATOM 4815 C CA . ALA A 1 626 ? -2.916 7.375 2.416 1.00 98.50 626 ALA A CA 1
ATOM 4816 C C . ALA A 1 626 ? -2.982 8.668 3.247 1.00 98.50 626 ALA A C 1
ATOM 4818 O O . ALA A 1 626 ? -4.001 9.353 3.237 1.00 98.50 626 ALA A O 1
ATOM 4819 N N . ALA A 1 627 ? -1.893 9.057 3.917 1.00 97.94 627 ALA A N 1
ATOM 4820 C CA . ALA A 1 627 ? -1.819 10.310 4.666 1.00 97.94 627 ALA A CA 1
ATOM 4821 C C . ALA A 1 627 ? -1.956 11.555 3.768 1.00 97.94 627 ALA A C 1
ATOM 4823 O O . ALA A 1 627 ? -2.605 12.527 4.160 1.00 97.94 627 ALA A O 1
ATOM 4824 N N . VAL A 1 628 ? -1.386 11.518 2.558 1.00 97.12 628 VAL A N 1
ATOM 4825 C CA . VAL A 1 628 ? -1.494 12.592 1.556 1.00 97.12 628 VAL A CA 1
ATOM 4826 C C . VAL A 1 628 ? -2.896 12.669 0.936 1.00 97.12 628 VAL A C 1
ATOM 4828 O O . VAL A 1 628 ? -3.426 13.771 0.774 1.00 97.12 628 VAL A O 1
ATOM 4831 N N . GLU A 1 629 ? -3.514 11.535 0.608 1.00 94.94 629 GLU A N 1
ATOM 4832 C CA . GLU A 1 629 ? -4.829 11.491 -0.048 1.00 94.94 629 GLU A CA 1
ATOM 4833 C C . GLU A 1 629 ? -5.995 11.684 0.945 1.00 94.94 629 GLU A C 1
ATOM 4835 O O . GLU A 1 629 ? -6.984 12.334 0.608 1.00 94.94 629 GLU A O 1
ATOM 4840 N N . ILE A 1 630 ? -5.908 11.203 2.193 1.00 89.19 630 ILE A N 1
ATOM 4841 C CA . ILE A 1 630 ? -6.976 11.378 3.200 1.00 89.19 630 ILE A CA 1
ATOM 4842 C C . ILE A 1 630 ? -7.130 12.836 3.616 1.00 89.19 630 ILE A C 1
ATOM 4844 O O . ILE A 1 630 ? -8.258 13.338 3.661 1.00 89.19 630 ILE A O 1
ATOM 4848 N N . ALA A 1 631 ? -6.027 13.526 3.903 1.00 75.94 631 ALA A N 1
ATOM 4849 C CA . ALA A 1 631 ? -6.082 14.899 4.380 1.00 75.94 631 ALA A CA 1
ATOM 4850 C C . ALA A 1 631 ? -6.792 15.818 3.353 1.00 75.94 631 ALA A C 1
ATOM 4852 O O . ALA A 1 631 ? -6.506 15.725 2.153 1.00 75.94 631 ALA A O 1
ATOM 4853 N N . PRO A 1 632 ? -7.722 16.702 3.776 1.00 64.56 632 PRO A N 1
ATOM 4854 C CA . PRO A 1 632 ? -8.492 17.533 2.852 1.00 64.56 632 PRO A CA 1
ATOM 4855 C C . PRO A 1 632 ? -7.615 18.395 1.937 1.00 64.56 632 PRO A C 1
ATOM 4857 O O . PRO A 1 632 ? -6.635 19.002 2.375 1.00 64.56 632 PRO A O 1
ATOM 4860 N N . SER A 1 633 ? -7.996 18.500 0.663 1.00 54.84 633 SER A N 1
ATOM 4861 C CA . SER A 1 633 ? -7.366 19.429 -0.276 1.00 54.84 633 SER A CA 1
ATOM 4862 C C . SER A 1 633 ? -7.627 20.871 0.170 1.00 54.84 633 SER A C 1
ATOM 4864 O O . SER A 1 633 ? -8.780 21.284 0.303 1.00 54.84 633 SER A O 1
ATOM 4866 N N . ALA A 1 634 ? -6.566 21.664 0.350 1.00 42.25 634 ALA A N 1
ATOM 4867 C CA . ALA A 1 634 ? -6.641 23.024 0.908 1.00 42.25 634 ALA A CA 1
ATOM 4868 C C . ALA A 1 634 ? -7.514 24.016 0.103 1.00 42.25 634 ALA A C 1
ATOM 4870 O O . ALA A 1 634 ? -7.853 25.085 0.601 1.00 42.25 634 ALA A O 1
ATOM 4871 N N . VAL A 1 635 ? -7.921 23.645 -1.115 1.00 36.81 635 VAL A N 1
ATOM 4872 C CA . VAL A 1 635 ? -8.799 24.406 -2.022 1.00 36.81 635 VAL A CA 1
ATOM 4873 C C . VAL A 1 635 ? -10.208 24.646 -1.441 1.00 36.81 635 VAL A C 1
ATOM 4875 O O . VAL A 1 635 ? -10.906 25.542 -1.901 1.00 36.81 635 VAL A O 1
ATOM 4878 N N . GLN A 1 636 ? -10.633 23.903 -0.409 1.00 31.91 636 GLN A N 1
ATOM 4879 C CA . GLN A 1 636 ? -11.917 24.136 0.279 1.00 31.91 636 GLN A CA 1
ATOM 4880 C C . GLN A 1 636 ? -11.836 25.098 1.482 1.00 31.91 636 GLN A C 1
ATOM 4882 O O . GLN A 1 636 ? -12.848 25.335 2.142 1.00 31.91 636 GLN A O 1
ATOM 4887 N N . ALA A 1 637 ? -10.673 25.698 1.763 1.00 29.94 637 ALA A N 1
ATOM 4888 C CA . ALA A 1 637 ? -10.570 26.795 2.724 1.00 29.94 637 ALA A CA 1
ATOM 4889 C C . ALA A 1 637 ? -11.140 28.091 2.114 1.00 29.94 637 ALA A C 1
ATOM 4891 O O . ALA A 1 637 ? -10.450 28.817 1.399 1.00 29.94 637 ALA A O 1
ATOM 4892 N N . ASN A 1 638 ? -12.418 28.370 2.386 1.00 28.58 638 ASN A N 1
ATOM 4893 C CA . ASN A 1 638 ? -13.091 29.599 1.964 1.00 28.58 638 ASN A CA 1
ATOM 4894 C C . ASN A 1 638 ? -12.328 30.832 2.517 1.00 28.58 638 ASN A C 1
ATOM 4896 O O . ASN A 1 638 ? -12.121 30.881 3.730 1.00 28.58 638 ASN A O 1
ATOM 4900 N N . PRO A 1 639 ? -11.928 31.837 1.706 1.00 29.75 639 PRO A N 1
ATOM 4901 C CA . PRO A 1 639 ? -11.061 32.946 2.147 1.00 29.75 639 PRO A CA 1
ATOM 4902 C C . PRO A 1 639 ? -11.621 33.918 3.207 1.00 29.75 639 PRO A C 1
ATOM 4904 O O . PRO A 1 639 ? -11.093 35.017 3.347 1.00 29.75 639 PRO A O 1
ATOM 4907 N N . ARG A 1 640 ? -12.697 33.560 3.919 1.00 33.00 640 ARG A N 1
ATOM 4908 C CA . ARG A 1 640 ? -13.342 34.377 4.962 1.00 33.00 640 ARG A CA 1
ATOM 4909 C C . ARG A 1 640 ? -12.939 34.005 6.395 1.00 33.00 640 ARG A C 1
ATOM 4911 O O . ARG A 1 640 ? -13.267 34.760 7.300 1.00 33.00 640 ARG A O 1
ATOM 4918 N N . ASP A 1 641 ? -12.213 32.900 6.581 1.00 36.69 641 ASP A N 1
ATOM 4919 C CA . ASP A 1 641 ? -11.733 32.427 7.890 1.00 36.69 641 ASP A CA 1
ATOM 4920 C C . ASP A 1 641 ? -10.217 32.696 8.069 1.00 36.69 641 ASP A C 1
ATOM 4922 O O . ASP A 1 641 ? -9.428 31.783 8.332 1.00 36.69 641 ASP A O 1
ATOM 4926 N N . ARG A 1 642 ? -9.798 33.955 7.877 1.00 32.75 642 ARG A N 1
ATOM 4927 C CA . ARG A 1 642 ? -8.459 34.486 8.202 1.00 32.75 642 ARG A CA 1
ATOM 4928 C C . ARG A 1 642 ? -8.558 35.895 8.775 1.00 32.75 642 ARG A C 1
ATOM 4930 O O . ARG A 1 642 ? -9.340 36.681 8.203 1.00 32.75 642 ARG A O 1
#

pLDDT: mean 89.88, std 20.21, range [24.34, 99.0]